Protein 5ZYF (pdb70)

Solvent-accessible surface area: 25946 Å² total; per-residue (Å²): 96,68,39,40,3,1,0,18,3,51,10,45,30,90,60,70,150,17,102,142,29,23,149,154,4,63,160,27,0,78,89,42,40,4,35,16,2,3,82,2,2,1,0,48,68,5,133,61,88,108,33,10,86,51,4,34,41,79,0,147,136,74,19,14,90,92,0,30,0,4,5,3,41,4,60,84,136,18,34,32,84,12,19,11,7,44,2,153,123,62,53,4,0,0,8,7,13,9,42,36,59,68,88,140,46,76,145,32,9,117,161,4,54,160,26,1,91,92,29,42,2,106,72,83,56,111,24,0,0,10,34,112,76,57,103,110,86,35,18,22,27,0,8,40,92,0,120,135,83,10,20,77,111,0,5,0,2,3,2,33,0,48,82,145,38,22,85,145,43,53,65,14,104,12,191,117,71,26,6,0,0,2,3,36,19,58,65,106,68,69,143,14,101,135,29,52,121,146,3,74,127,27,0,91,89,31,39,3,82,19,1,2,83,15,4,1,1,53,108,25,229,123,73,128,73,22,15,27,126,0,125,132,74,6,14,85,107,1,45,1,9,4,2,45,0,46,80,133,24,9,10,142,5,16,18,8,82,36,124,19,83,55,25,63,5,17,1,0,4,3,38,18,52,71,105,57,65,148,21,103,137,28,42,136,151,2,49,150,18,0,23,60,31,4,0,5,9,26,32,135,16,0,0,0,47,14,73,132,75,20,27,30,101,0,72,147,91,15,19,116,94,0,21,0,4,9,4,51,0,52,42,125,30,11,8,128,13,47,63,3,88,6,174,101,53,11,0,0,2,1,18,22,98,117,65,108,30,145,145,22,15,96,160,6,72,149,36,0,84,86,52,44,7,98,84,52,98,116,5,0,1,1,44,125,111,140,116,72,37,16,25,99,1,134,143,83,11,18,104,117,0,18,0,5,7,3,52,0,60,88,124,22,29,65,150,14,58,82,10,135,40,90,70,9,8,0,0,0,1,18,29,107,119,176,150,39,26,93,141,6,42,114,28,0,4,55,27,2,0,7,17,40,26,123,0,5,0,1,53,21,22,157,171,68,38,113,72,11,20,27,104,0,129,131,84,10,21,109,114,0,49,1,6,4,3,51,0,50,46,125,37,11,34,165,38,53,107,11,111,36

Structure (mmCIF, N/CA/C/O backbone):
data_5ZYF
#
_entry.id   5ZYF
#
_cell.length_a   50.771
_cell.length_b   75.292
_cell.length_c   145.702
_cell.angle_alpha   90.00
_cell.angle_beta   90.00
_cell.angle_gamma   90.00
#
_symmetry.space_group_name_H-M   'P 21 21 21'
#
loop_
_entity.id
_entity.type
_entity.pdbx_description
1 polymer 'CRISPR-associated endoribonuclease Cas2'
2 non-polymer 'SULFATE ION'
3 non-polymer 1,2-ETHANEDIOL
4 water water
#
loop_
_atom_site.group_PDB
_atom_site.id
_atom_site.type_symbol
_atom_site.label_atom_id
_atom_site.label_alt_id
_atom_site.label_comp_id
_atom_site.label_asym_id
_atom_site.label_entity_id
_atom_site.label_seq_id
_atom_site.pdbx_PDB_ins_code
_atom_site.Cartn_x
_atom_site.Cartn_y
_atom_site.Cartn_z
_atom_site.occupancy
_atom_site.B_iso_or_equiv
_atom_site.auth_seq_id
_atom_site.auth_comp_id
_atom_site.auth_asym_id
_atom_site.auth_atom_id
_atom_site.pdbx_PDB_model_num
ATOM 1 N N . GLY A 1 5 ? -5.145 39.692 117.066 1.00 55.09 4 GLY A N 1
ATOM 2 C CA . GLY A 1 5 ? -4.970 39.567 115.631 1.00 50.70 4 GLY A CA 1
ATOM 3 C C . GLY A 1 5 ? -4.269 38.275 115.248 1.00 45.81 4 GLY A C 1
ATOM 4 O O . GLY A 1 5 ? -3.816 37.525 116.111 1.00 50.92 4 GLY A O 1
ATOM 5 N N . SER A 1 6 ? -4.186 38.021 113.945 1.00 65.67 5 SER A N 1
ATOM 6 C CA . SER A 1 6 ? -3.565 36.810 113.421 1.00 49.45 5 SER A CA 1
ATOM 7 C C . SER A 1 6 ? -2.070 36.775 113.710 1.00 42.44 5 SER A C 1
ATOM 8 O O . SER A 1 6 ? -1.438 37.810 113.906 1.00 44.61 5 SER A O 1
ATOM 11 N N . MET A 1 7 ? -1.504 35.574 113.735 1.00 37.77 6 MET A N 1
ATOM 12 C CA . MET A 1 7 ? -0.092 35.392 114.050 1.00 33.01 6 MET A CA 1
ATOM 13 C C . MET A 1 7 ? 0.547 34.351 113.134 1.00 31.09 6 MET A C 1
ATOM 14 O O . MET A 1 7 ? 0.301 33.147 113.273 1.00 30.78 6 MET A O 1
ATOM 19 N N . ARG A 1 8 ? 1.389 34.813 112.219 1.00 28.30 7 ARG A N 1
ATOM 20 C CA . ARG A 1 8 ? 2.090 33.898 111.301 1.00 26.25 7 ARG A CA 1
ATOM 21 C C . ARG A 1 8 ? 3.220 33.152 112.006 1.00 27.47 7 ARG A C 1
ATOM 22 O O . ARG A 1 8 ? 4.218 33.744 112.405 1.00 23.80 7 ARG A O 1
ATOM 30 N N . MET A 1 9 ? 3.059 31.841 112.146 1.00 23.42 8 MET A N 1
ATOM 31 C CA . MET A 1 9 ? 4.050 31.026 112.829 1.00 22.60 8 MET A CA 1
ATOM 32 C C . MET A 1 9 ? 5.015 30.400 111.823 1.00 20.58 8 MET A C 1
ATOM 33 O O . MET A 1 9 ? 4.600 29.654 110.937 1.00 21.66 8 MET A O 1
ATOM 38 N N . ILE A 1 10 ? 6.293 30.724 111.948 1.00 18.55 9 ILE A N 1
ATOM 39 C CA . ILE A 1 10 ? 7.328 29.988 111.211 1.00 17.80 9 ILE A CA 1
ATOM 40 C C . ILE A 1 10 ? 7.762 28.792 112.058 1.00 20.17 9 ILE A C 1
ATOM 41 O O . ILE A 1 10 ? 8.052 28.937 113.235 1.00 18.90 9 ILE A O 1
ATOM 46 N N . LEU A 1 11 ? 7.821 27.618 111.449 1.00 17.98 10 LEU A N 1
ATOM 47 C CA . LEU A 1 11 ? 8.217 26.401 112.163 1.00 15.84 10 LEU A CA 1
ATOM 48 C C . LEU A 1 11 ? 9.346 25.727 111.398 1.00 17.40 10 LEU A C 1
ATOM 49 O O . LEU A 1 11 ? 9.187 25.411 110.217 1.00 18.60 10 LEU A O 1
ATOM 54 N N . MET A 1 12 ? 10.468 25.505 112.074 1.00 16.40 11 MET A N 1
ATOM 55 C CA . MET A 1 12 ? 11.550 24.714 111.499 1.00 16.38 11 MET A CA 1
ATOM 56 C C . MET A 1 12 ? 11.600 23.383 112.222 1.00 18.55 11 MET A C 1
ATOM 57 O O . MET A 1 12 ? 11.412 23.317 113.434 1.00 16.28 11 MET A O 1
ATOM 62 N N . PHE A 1 13 ? 11.823 22.312 111.473 1.00 15.06 12 PHE A N 1
ATOM 63 C CA . PHE A 1 13 ? 11.876 21.005 112.102 1.00 16.37 12 PHE A CA 1
ATOM 64 C C . PHE A 1 13 ? 13.103 20.234 111.634 1.00 19.77 12 PHE A C 1
ATOM 65 O O . PHE A 1 13 ? 13.423 20.230 110.424 1.00 19.62 12 PHE A O 1
ATOM 73 N N . ASP A 1 14 ? 13.771 19.574 112.586 1.00 20.18 13 ASP A N 1
ATOM 74 C CA . ASP A 1 14 ? 14.955 18.759 112.301 1.00 23.81 13 ASP A CA 1
ATOM 75 C C . ASP A 1 14 ? 15.014 17.611 113.308 1.00 20.97 13 ASP A C 1
ATOM 76 O O . ASP A 1 14 ? 14.622 17.774 114.458 1.00 21.52 13 ASP A O 1
ATOM 81 N N . MET A 1 15 ? 15.475 16.452 112.863 1.00 18.68 14 MET A N 1
ATOM 82 C CA . MET A 1 15 ? 15.659 15.318 113.755 1.00 17.93 14 MET A CA 1
ATOM 83 C C . MET A 1 15 ? 16.622 14.346 113.089 1.00 19.91 14 MET A C 1
ATOM 84 O O . MET A 1 15 ? 16.784 14.385 111.874 1.00 20.50 14 MET A O 1
ATOM 89 N N . PRO A 1 16 ? 17.279 13.501 113.885 1.00 19.78 15 PRO A N 1
ATOM 90 C CA . PRO A 1 16 ? 18.085 12.444 113.253 1.00 20.83 15 PRO A CA 1
ATOM 91 C C . PRO A 1 16 ? 17.202 11.527 112.432 1.00 19.15 15 PRO A C 1
ATOM 92 O O . PRO A 1 16 ? 16.049 11.271 112.803 1.00 19.00 15 PRO A O 1
ATOM 96 N N . THR A 1 17 ? 17.734 11.033 111.314 1.00 17.62 16 THR A N 1
ATOM 97 C CA . THR A 1 17 ? 16.952 10.167 110.448 1.00 18.81 16 THR A CA 1
ATOM 98 C C . THR A 1 17 ? 17.745 8.953 109.969 1.00 23.99 16 THR A C 1
ATOM 99 O O . THR A 1 17 ? 17.451 8.387 108.910 1.00 25.00 16 THR A O 1
ATOM 103 N N . ASP A 1 18 ? 18.755 8.550 110.726 1.00 18.35 17 ASP A N 1
ATOM 104 C CA . ASP A 1 18 ? 19.545 7.399 110.272 1.00 23.82 17 ASP A CA 1
ATOM 105 C C . ASP A 1 18 ? 18.865 6.047 110.543 1.00 23.79 17 ASP A C 1
ATOM 106 O O . ASP A 1 18 ? 19.213 5.046 109.896 1.00 28.61 17 ASP A O 1
ATOM 111 N N . THR A 1 19 ? 17.910 5.997 111.473 1.00 23.37 18 THR A N 1
ATOM 112 C CA . THR A 1 19 ? 17.183 4.740 111.717 1.00 25.69 18 THR A CA 1
ATOM 113 C C . THR A 1 19 ? 15.818 4.710 111.035 1.00 33.95 18 THR A C 1
ATOM 114 O O . THR A 1 19 ? 15.214 5.743 110.762 1.00 23.19 18 THR A O 1
ATOM 118 N N . ALA A 1 20 ? 15.327 3.504 110.771 1.00 29.49 19 ALA A N 1
ATOM 119 C CA . ALA A 1 20 ? 14.012 3.347 110.177 1.00 28.08 19 ALA A CA 1
ATOM 120 C C . ALA A 1 20 ? 12.938 3.930 111.073 1.00 24.41 19 ALA A C 1
ATOM 121 O O . ALA A 1 20 ? 11.989 4.539 110.572 1.00 26.37 19 ALA A O 1
ATOM 123 N N . GLU A 1 21 ? 13.069 3.702 112.384 1.00 24.65 20 GLU A N 1
ATOM 124 C CA . GLU A 1 21 ? 12.106 4.213 113.359 1.00 23.52 20 GLU A CA 1
ATOM 125 C C . GLU A 1 21 ? 12.042 5.738 113.257 1.00 25.23 20 GLU A C 1
ATOM 126 O O . GLU A 1 21 ? 10.973 6.339 113.283 1.00 23.02 20 GLU A O 1
ATOM 132 N N . GLU A 1 22 ? 13.202 6.360 113.137 1.00 22.97 21 GLU A N 1
ATOM 133 C CA . GLU A 1 22 ? 13.242 7.829 113.060 1.00 18.76 21 GLU A CA 1
ATOM 134 C C . GLU A 1 22 ? 12.556 8.336 111.802 1.00 18.21 21 GLU A C 1
ATOM 135 O O . GLU A 1 22 ? 11.833 9.343 111.831 1.00 19.04 21 GLU A O 1
ATOM 141 N N . ARG A 1 23 ? 12.823 7.682 110.680 1.00 19.01 22 ARG A N 1
ATOM 142 C CA . ARG A 1 23 ? 12.227 8.147 109.430 1.00 17.75 22 ARG A CA 1
ATOM 143 C C . ARG A 1 23 ? 10.707 7.988 109.467 1.00 19.56 22 ARG A C 1
ATOM 144 O O . ARG A 1 23 ? 9.982 8.837 108.966 1.00 22.38 22 ARG A O 1
ATOM 152 N N . LYS A 1 24 ? 10.228 6.901 110.069 1.00 19.40 23 LYS A N 1
ATOM 153 C CA . LYS A 1 24 ? 8.794 6.723 110.242 1.00 21.32 23 LYS A CA 1
ATOM 154 C C . LYS A 1 24 ? 8.213 7.830 111.129 1.00 22.62 23 LYS A C 1
ATOM 155 O O . LYS A 1 24 ? 7.132 8.363 110.850 1.00 23.60 23 LYS A O 1
ATOM 161 N N . ALA A 1 25 ? 8.943 8.190 112.182 1.00 18.33 24 ALA A N 1
ATOM 162 C CA . ALA A 1 25 ? 8.511 9.262 113.078 1.00 20.04 24 ALA A CA 1
ATOM 163 C C . ALA A 1 25 ? 8.490 10.597 112.350 1.00 21.36 24 ALA A C 1
ATOM 164 O O . ALA A 1 25 ? 7.608 11.418 112.577 1.00 19.29 24 ALA A O 1
ATOM 166 N N . TYR A 1 26 ? 9.470 10.798 111.475 1.00 18.84 25 TYR A N 1
ATOM 167 C CA . TYR A 1 26 ? 9.545 12.039 110.705 1.00 18.46 25 TYR A CA 1
ATOM 168 C C . TYR A 1 26 ? 8.311 12.123 109.798 1.00 24.24 25 TYR A C 1
ATOM 169 O O . TYR A 1 26 ? 7.643 13.168 109.745 1.00 21.01 25 TYR A O 1
ATOM 178 N N . ARG A 1 27 ? 7.992 11.026 109.104 1.00 18.96 26 ARG A N 1
ATOM 179 C CA . ARG A 1 27 ? 6.852 11.032 108.183 1.00 21.47 26 ARG A CA 1
ATOM 180 C C . ARG A 1 27 ? 5.559 11.278 108.946 1.00 24.43 26 ARG A C 1
ATOM 181 O O . ARG A 1 27 ? 4.647 11.959 108.453 1.00 24.94 26 ARG A O 1
ATOM 189 N N . LYS A 1 28 ? 5.495 10.738 110.159 1.00 21.49 27 LYS A N 1
ATOM 190 C CA . LYS A 1 28 ? 4.302 10.856 110.996 1.00 27.15 27 LYS A CA 1
ATOM 191 C C . LYS A 1 28 ? 4.096 12.306 111.438 1.00 21.28 27 LYS A C 1
ATOM 192 O O . LYS A 1 28 ? 2.983 12.840 111.393 1.00 22.16 27 LYS A O 1
ATOM 198 N N . PHE A 1 29 ? 5.176 12.933 111.877 1.00 20.93 28 PHE A N 1
ATOM 199 C CA . PHE A 1 29 ? 5.098 14.329 112.325 1.00 21.29 28 PHE A CA 1
ATOM 200 C C . PHE A 1 29 ? 4.797 15.263 111.151 1.00 20.44 28 PHE A C 1
ATOM 201 O O . PHE A 1 29 ? 3.959 16.153 111.281 1.00 18.61 28 PHE A O 1
ATOM 209 N N . ARG A 1 30 ? 5.442 15.046 110.001 1.00 19.38 29 ARG A N 1
ATOM 210 C CA . ARG A 1 30 ? 5.159 15.876 108.829 1.00 22.04 29 ARG A CA 1
ATOM 211 C C . ARG A 1 30 ? 3.687 15.773 108.421 1.00 23.44 29 ARG A C 1
ATOM 212 O O . ARG A 1 30 ? 3.039 16.780 108.119 1.00 22.32 29 ARG A O 1
ATOM 220 N N . LYS A 1 31 ? 3.149 14.553 108.435 1.00 23.16 30 LYS A N 1
ATOM 221 C CA . LYS A 1 31 ? 1.747 14.365 108.103 1.00 27.36 30 LYS A CA 1
ATOM 222 C C . LYS A 1 31 ? 0.868 15.092 109.116 1.00 24.06 30 LYS A C 1
ATOM 223 O O . LYS A 1 31 ? -0.162 15.638 108.754 1.00 26.12 30 LYS A O 1
ATOM 229 N N . PHE A 1 32 ? 1.283 15.095 110.382 1.00 25.58 31 PHE A N 1
ATOM 230 C CA . PHE A 1 32 ? 0.562 15.823 111.419 1.00 27.04 31 PHE A CA 1
ATOM 231 C C . PHE A 1 32 ? 0.557 17.321 111.135 1.00 24.06 31 PHE A C 1
ATOM 232 O O . PHE A 1 32 ? -0.492 17.960 111.196 1.00 29.34 31 PHE A O 1
ATOM 240 N N . LEU A 1 33 ? 1.726 17.867 110.810 1.00 21.90 32 LEU A N 1
ATOM 241 C CA . LEU A 1 33 ? 1.838 19.294 110.501 1.00 21.99 32 LEU A CA 1
ATOM 242 C C . LEU A 1 33 ? 0.867 19.668 109.395 1.00 24.53 32 LEU A C 1
ATOM 243 O O . LEU A 1 33 ? 0.129 20.644 109.518 1.00 24.87 32 LEU A O 1
ATOM 248 N N . LEU A 1 34 ? 0.846 18.877 108.326 1.00 23.89 33 LEU A N 1
ATOM 249 C CA . LEU A 1 34 ? -0.027 19.181 107.195 1.00 26.33 33 LEU A CA 1
ATOM 250 C C . LEU A 1 34 ? -1.511 19.117 107.568 1.00 28.93 33 LEU A C 1
ATOM 251 O O . LEU A 1 34 ? -2.312 19.949 107.127 1.00 31.06 33 LEU A O 1
ATOM 256 N N . SER A 1 35 ? -1.875 18.126 108.381 1.00 29.60 34 SER A N 1
ATOM 257 C CA . SER A 1 35 ? -3.259 17.970 108.812 1.00 34.25 34 SER A CA 1
ATOM 258 C C . SER A 1 35 ? -3.649 19.120 109.727 1.00 37.50 34 SER A C 1
ATOM 259 O O . SER A 1 35 ? -4.822 19.444 109.856 1.00 38.93 34 SER A O 1
ATOM 262 N N . GLU A 1 36 ? -2.658 19.745 110.354 1.00 32.59 35 GLU A N 1
ATOM 263 C CA . GLU A 1 36 ? -2.919 20.916 111.189 1.00 30.68 35 GLU A CA 1
ATOM 264 C C . GLU A 1 36 ? -2.899 22.220 110.376 1.00 32.24 35 GLU A C 1
ATOM 265 O O . GLU A 1 36 ? -3.120 23.300 110.919 1.00 31.69 35 GLU A O 1
ATOM 271 N N . GLY A 1 37 ? -2.638 22.115 109.076 1.00 29.72 36 GLY A N 1
ATOM 272 C CA . GLY A 1 37 ? -2.741 23.270 108.202 1.00 32.05 36 GLY A CA 1
ATOM 273 C C . GLY A 1 37 ? -1.439 24.002 107.921 1.00 28.69 36 GLY A C 1
ATOM 274 O O . GLY A 1 37 ? -1.448 25.053 107.274 1.00 29.35 36 GLY A O 1
ATOM 275 N N . PHE A 1 38 ? -0.323 23.457 108.393 1.00 27.28 37 PHE A N 1
ATOM 276 C CA . PHE A 1 38 ? 0.981 23.991 108.005 1.00 24.75 37 PHE A CA 1
ATOM 277 C C . PHE A 1 38 ? 1.242 23.685 106.538 1.00 29.32 37 PHE A C 1
ATOM 278 O O . PHE A 1 38 ? 0.785 22.665 106.022 1.00 29.30 37 PHE A O 1
ATOM 286 N N . ILE A 1 39 ? 1.955 24.570 105.859 1.00 27.64 38 ILE A N 1
ATOM 287 C CA . ILE A 1 39 ? 2.383 24.283 104.487 1.00 24.34 38 ILE A CA 1
ATOM 288 C C . ILE A 1 39 ? 3.890 24.177 104.504 1.00 29.23 38 ILE A C 1
ATOM 289 O O . ILE A 1 39 ? 4.558 24.885 105.268 1.00 24.84 38 ILE A O 1
ATOM 294 N N . MET A 1 40 ? 4.433 23.257 103.714 1.00 25.78 39 MET A N 1
ATOM 295 C CA . MET A 1 40 ? 5.881 23.108 103.679 1.00 27.78 39 MET A CA 1
ATOM 296 C C . MET A 1 40 ? 6.418 23.939 102.546 1.00 28.80 39 MET A C 1
ATOM 297 O O . MET A 1 40 ? 6.048 23.737 101.378 1.00 28.81 39 MET A O 1
ATOM 302 N N . HIS A 1 41 ? 7.285 24.883 102.881 1.00 23.64 40 HIS A N 1
ATOM 303 C CA . HIS A 1 41 ? 7.859 25.757 101.876 1.00 24.43 40 HIS A CA 1
ATOM 304 C C . HIS A 1 41 ? 9.106 25.149 101.246 1.00 25.55 40 HIS A C 1
ATOM 305 O O . HIS A 1 41 ? 9.372 25.324 100.055 1.00 26.59 40 HIS A O 1
ATOM 312 N N . GLN A 1 42 ? 9.869 24.442 102.068 1.00 24.21 41 GLN A N 1
ATOM 313 C CA . GLN A 1 42 ? 11.032 23.686 101.606 1.00 25.17 41 GLN A CA 1
ATOM 314 C C . GLN A 1 42 ? 11.348 22.681 102.688 1.00 23.19 41 GLN A C 1
ATOM 315 O O . GLN A 1 42 ? 10.710 22.690 103.751 1.00 25.61 41 GLN A O 1
ATOM 321 N N . PHE A 1 43 ? 12.304 21.795 102.420 1.00 20.72 42 PHE A N 1
ATOM 322 C CA . PHE A 1 43 ? 12.696 20.827 103.436 1.00 20.45 42 PHE A CA 1
ATOM 323 C C . PHE A 1 43 ? 13.013 21.517 104.763 1.00 20.70 42 PHE A C 1
ATOM 324 O O . PHE A 1 43 ? 13.864 22.397 104.819 1.00 20.79 42 PHE A O 1
ATOM 332 N N . SER A 1 44 ? 12.296 21.092 105.806 1.00 19.29 43 SER A N 1
ATOM 333 C CA . SER A 1 44 ? 12.460 21.533 107.203 1.00 19.27 43 SER A CA 1
ATOM 334 C C . SER A 1 44 ? 11.755 22.869 107.524 1.00 18.64 43 SER A C 1
ATOM 335 O O . SER A 1 44 ? 11.689 23.250 108.695 1.00 18.95 43 SER A O 1
ATOM 338 N N . ILE A 1 45 ? 11.198 23.532 106.511 1.00 18.14 44 ILE A N 1
ATOM 339 C CA . ILE A 1 45 ? 10.580 24.864 106.674 1.00 17.97 44 ILE A CA 1
ATOM 340 C C . ILE A 1 45 ? 9.075 24.877 106.452 1.00 24.09 44 ILE A C 1
ATOM 341 O O . ILE A 1 45 ? 8.600 24.615 105.332 1.00 20.53 44 ILE A O 1
ATOM 346 N N . TYR A 1 46 ? 8.329 25.253 107.494 1.00 18.96 45 TYR A N 1
ATOM 347 C CA . TYR A 1 46 ? 6.863 25.282 107.447 1.00 15.84 45 TYR A CA 1
ATOM 348 C C . TYR A 1 46 ? 6.294 26.591 107.972 1.00 21.89 45 TYR A C 1
ATOM 349 O O . TYR A 1 46 ? 6.977 27.329 108.683 1.00 21.98 45 TYR A O 1
ATOM 358 N N . SER A 1 47 ? 5.035 26.875 107.648 1.00 19.76 46 SER A N 1
ATOM 359 C CA . SER A 1 47 ? 4.351 27.965 108.336 1.00 22.85 46 SER A CA 1
ATOM 360 C C . SER A 1 47 ? 2.849 27.737 108.406 1.00 26.85 46 SER A C 1
ATOM 361 O O . SER A 1 47 ? 2.290 26.926 107.668 1.00 25.45 46 SER A O 1
ATOM 364 N N . LYS A 1 48 ? 2.209 28.452 109.322 1.00 25.07 47 LYS A N 1
ATOM 365 C CA . LYS A 1 48 ? 0.765 28.459 109.426 1.00 27.87 47 LYS A CA 1
ATOM 366 C C . LYS A 1 48 ? 0.330 29.833 109.919 1.00 34.43 47 LYS A C 1
ATOM 367 O O . LYS A 1 48 ? 1.017 30.452 110.732 1.00 29.85 47 LYS A O 1
ATOM 373 N N . LEU A 1 49 ? -0.790 30.319 109.399 1.00 31.90 48 LEU A N 1
ATOM 374 C CA . LEU A 1 49 ? -1.414 31.507 109.955 1.00 33.99 48 LEU A CA 1
ATOM 375 C C . LEU A 1 49 ? -2.322 31.117 111.108 1.00 40.28 48 LEU A C 1
ATOM 376 O O . LEU A 1 49 ? -3.338 30.454 110.904 1.00 42.92 48 LEU A O 1
ATOM 381 N N . LEU A 1 50 ? -1.955 31.513 112.320 1.00 36.77 49 LEU A N 1
ATOM 382 C CA . LEU A 1 50 ? -2.815 31.276 113.469 1.00 38.06 49 LEU A CA 1
ATOM 383 C C . LEU A 1 50 ? -3.726 32.483 113.675 1.00 43.86 49 LEU A C 1
ATOM 384 O O . LEU A 1 50 ? -3.309 33.623 113.502 1.00 41.66 49 LEU A O 1
ATOM 389 N N . LEU A 1 51 ? -4.980 32.230 114.027 1.00 46.97 50 LEU A N 1
ATOM 390 C CA . LEU A 1 51 ? -5.986 33.291 114.021 1.00 54.63 50 LEU A CA 1
ATOM 391 C C . LEU A 1 51 ? -5.789 34.312 115.136 1.00 50.22 50 LEU A C 1
ATOM 392 O O . LEU A 1 51 ? -6.150 35.479 114.985 1.00 52.16 50 LEU A O 1
ATOM 397 N N . ASN A 1 52 ? -5.208 33.868 116.245 1.00 47.75 51 ASN A N 1
ATOM 398 C CA . ASN A 1 52 ? -4.986 34.719 117.406 1.00 46.48 51 ASN A CA 1
ATOM 399 C C . ASN A 1 52 ? -4.080 34.046 118.414 1.00 53.28 51 ASN A C 1
ATOM 400 O O . ASN A 1 52 ? -3.684 32.891 118.232 1.00 43.36 51 ASN A O 1
ATOM 405 N N . ASN A 1 53 ? -3.793 34.755 119.500 1.00 45.37 52 ASN A N 1
ATOM 406 C CA . ASN A 1 53 ? -2.876 34.265 120.524 1.00 46.27 52 ASN A CA 1
ATOM 407 C C . ASN A 1 53 ? -3.372 32.998 121.229 1.00 45.31 52 ASN A C 1
ATOM 408 O O . ASN A 1 53 ? -2.577 32.132 121.590 1.00 43.90 52 ASN A O 1
ATOM 413 N N . THR A 1 54 ? -4.682 32.888 121.422 1.00 45.90 53 THR A N 1
ATOM 414 C CA . THR A 1 54 ? -5.251 31.696 122.044 1.00 45.36 53 THR A CA 1
ATOM 415 C C . THR A 1 54 ? -4.976 30.470 121.177 1.00 43.31 53 THR A C 1
ATOM 416 O O . THR A 1 54 ? -4.522 29.435 121.672 1.00 43.93 53 THR A O 1
ATOM 420 N N . ALA A 1 55 ? -5.244 30.603 119.880 1.00 40.20 54 ALA A N 1
ATOM 421 C CA . ALA A 1 55 ? -4.999 29.530 118.928 1.00 37.49 54 ALA A CA 1
ATOM 422 C C . ALA A 1 55 ? -3.517 29.210 118.892 1.00 35.57 54 ALA A C 1
ATOM 423 O O . ALA A 1 55 ? -3.124 28.047 118.796 1.00 35.14 54 ALA A O 1
ATOM 425 N N . ASN A 1 56 ? -2.702 30.257 118.977 1.00 35.51 55 ASN A N 1
ATOM 426 C CA . ASN A 1 56 ? -1.255 30.106 118.920 1.00 35.25 55 ASN A CA 1
ATOM 427 C C . ASN A 1 56 ? -0.745 29.308 120.113 1.00 34.89 55 ASN A C 1
ATOM 428 O O . ASN A 1 56 ? 0.105 28.425 119.978 1.00 32.62 55 ASN A O 1
ATOM 433 N N . ASN A 1 57 ? -1.284 29.612 121.290 1.00 33.47 56 ASN A N 1
ATOM 434 C CA . ASN A 1 57 ? -0.883 28.904 122.493 1.00 38.98 56 ASN A CA 1
ATOM 435 C C . ASN A 1 57 ? -1.280 27.437 122.464 1.00 39.30 56 ASN A C 1
ATOM 436 O O . ASN A 1 57 ? -0.501 26.574 122.866 1.00 37.65 56 ASN A O 1
ATOM 441 N N . ALA A 1 58 ? -2.492 27.158 121.993 1.00 39.11 57 ALA A N 1
ATOM 442 C CA . ALA A 1 58 ? -2.960 25.785 121.890 1.00 40.59 57 ALA A CA 1
ATOM 443 C C . ALA A 1 58 ? -2.067 25.005 120.931 1.00 38.01 57 ALA A C 1
ATOM 444 O O . ALA A 1 58 ? -1.733 23.853 121.196 1.00 32.96 57 ALA A O 1
ATOM 446 N N . MET A 1 59 ? -1.667 25.649 119.834 1.00 30.84 58 MET A N 1
ATOM 447 C CA . MET A 1 59 ? -0.829 24.995 118.828 1.00 25.89 58 MET A CA 1
ATOM 448 C C . MET A 1 59 ? 0.542 24.644 119.387 1.00 33.13 58 MET A C 1
ATOM 449 O O . MET A 1 59 ? 1.051 23.561 119.128 1.00 28.64 58 MET A O 1
ATOM 454 N N . ILE A 1 60 ? 1.134 25.551 120.164 1.00 32.36 59 ILE A N 1
ATOM 455 C CA . ILE A 1 60 ? 2.446 25.291 120.753 1.00 27.03 59 ILE A CA 1
ATOM 456 C C . ILE A 1 60 ? 2.383 24.036 121.637 1.00 29.49 59 ILE A C 1
ATOM 457 O O . ILE A 1 60 ? 3.268 23.170 121.575 1.00 28.15 59 ILE A O 1
ATOM 462 N N . GLY A 1 61 ? 1.321 23.924 122.427 1.00 30.07 60 GLY A N 1
ATOM 463 C CA . GLY A 1 61 ? 1.125 22.745 123.269 1.00 31.13 60 GLY A CA 1
ATOM 464 C C . GLY A 1 61 ? 0.976 21.456 122.469 1.00 30.65 60 GLY A C 1
ATOM 465 O O . GLY A 1 61 ? 1.555 20.408 122.816 1.00 29.76 60 GLY A O 1
ATOM 466 N N . ARG A 1 62 ? 0.182 21.526 121.406 1.00 28.20 61 ARG A N 1
ATOM 467 C CA . ARG A 1 62 ? -0.007 20.405 120.489 1.00 28.93 61 ARG A CA 1
ATOM 468 C C . ARG A 1 62 ? 1.314 19.967 119.862 1.00 26.69 61 ARG A C 1
ATOM 469 O O . ARG A 1 62 ? 1.614 18.780 119.773 1.00 25.92 61 ARG A O 1
ATOM 477 N N . LEU A 1 63 ? 2.091 20.944 119.406 1.00 26.09 62 LEU A N 1
ATOM 478 C CA . LEU A 1 63 ? 3.384 20.671 118.793 1.00 20.64 62 LEU A CA 1
ATOM 479 C C . LEU A 1 63 ? 4.346 19.979 119.759 1.00 24.90 62 LEU A C 1
ATOM 480 O O . LEU A 1 63 ? 5.045 19.023 119.393 1.00 21.87 62 LEU A O 1
ATOM 485 N N . ARG A 1 64 ? 4.374 20.451 121.000 1.00 23.97 63 ARG A N 1
ATOM 486 C CA . ARG A 1 64 ? 5.232 19.835 121.996 1.00 22.06 63 ARG A CA 1
ATOM 487 C C . ARG A 1 64 ? 4.805 18.379 122.215 1.00 23.66 63 ARG A C 1
ATOM 488 O O . ARG A 1 64 ? 5.650 17.494 122.293 1.00 26.65 63 ARG A O 1
ATOM 496 N N . GLU A 1 65 ? 3.494 18.151 122.280 1.00 24.44 64 GLU A N 1
ATOM 497 C CA . GLU A 1 65 ? 2.924 16.825 122.501 1.00 28.69 64 GLU A CA 1
ATOM 498 C C . GLU A 1 65 ? 3.232 15.860 121.350 1.00 24.92 64 GLU A C 1
ATOM 499 O O . GLU A 1 65 ? 3.410 14.661 121.569 1.00 29.27 64 GLU A O 1
ATOM 505 N N . HIS A 1 66 ? 3.278 16.379 120.134 1.00 22.81 65 HIS A N 1
ATOM 506 C CA . HIS A 1 66 ? 3.473 15.534 118.949 1.00 23.56 65 HIS A CA 1
ATOM 507 C C . HIS A 1 66 ? 4.933 15.437 118.479 1.00 20.39 65 HIS A C 1
ATOM 508 O O . HIS A 1 66 ? 5.245 14.615 117.614 1.00 22.26 65 HIS A O 1
ATOM 515 N N . ASN A 1 67 ? 5.823 16.226 119.078 1.00 17.94 66 ASN A N 1
ATOM 516 C CA . ASN A 1 67 ? 7.252 16.256 118.701 1.00 18.52 66 ASN A CA 1
ATOM 517 C C . ASN A 1 67 ? 7.867 14.848 118.846 1.00 18.97 66 ASN A C 1
ATOM 518 O O . ASN A 1 67 ? 7.737 14.254 119.897 1.00 18.87 66 ASN A O 1
ATOM 523 N N . PRO A 1 68 ? 8.521 14.311 117.799 1.00 15.76 67 PRO A N 1
ATOM 524 C CA . PRO A 1 68 ? 9.132 12.979 118.005 1.00 16.70 67 PRO A CA 1
ATOM 525 C C . PRO A 1 68 ? 10.285 12.959 119.002 1.00 16.22 67 PRO A C 1
ATOM 526 O O . PRO A 1 68 ? 10.867 13.983 119.383 1.00 17.71 67 PRO A O 1
ATOM 530 N N . ASN A 1 69 ? 10.605 11.742 119.440 1.00 18.88 68 ASN A N 1
ATOM 531 C CA . ASN A 1 69 ? 11.850 11.464 120.131 1.00 18.25 68 ASN A CA 1
ATOM 532 C C . ASN A 1 69 ? 13.014 12.051 119.328 1.00 18.31 68 ASN A C 1
ATOM 533 O O . ASN A 1 69 ? 13.156 11.725 118.169 1.00 20.38 68 ASN A O 1
ATOM 538 N N . LYS A 1 70 ? 13.801 12.946 119.943 1.00 16.71 69 LYS A N 1
ATOM 539 C CA . LYS A 1 70 ? 14.965 13.615 119.334 1.00 17.38 69 LYS A CA 1
ATOM 540 C C . LYS A 1 70 ? 14.572 14.705 118.324 1.00 18.19 69 LYS A C 1
ATOM 541 O O . LYS A 1 70 ? 15.438 15.256 117.643 1.00 19.23 69 LYS A O 1
ATOM 547 N N . GLY A 1 71 ? 13.282 15.038 118.247 1.00 14.88 70 GLY A N 1
ATOM 548 C CA . GLY A 1 71 ? 12.815 16.063 117.316 1.00 13.99 70 GLY A CA 1
ATOM 549 C C . GLY A 1 71 ? 13.165 17.442 117.853 1.00 19.50 70 GLY A C 1
ATOM 550 O O . GLY A 1 71 ? 13.115 17.671 119.060 1.00 19.01 70 GLY A O 1
ATOM 551 N N . ASN A 1 72 ? 13.533 18.345 116.949 1.00 14.41 71 ASN A N 1
ATOM 552 C CA . ASN A 1 72 ? 13.819 19.738 117.317 1.00 16.21 71 ASN A CA 1
ATOM 553 C C . ASN A 1 72 ? 12.916 20.676 116.529 1.00 18.19 71 ASN A C 1
ATOM 554 O O . ASN A 1 72 ? 12.962 20.700 115.307 1.00 18.04 71 ASN A O 1
ATOM 559 N N . ILE A 1 73 ? 12.089 21.434 117.241 1.00 16.41 72 ILE A N 1
ATOM 560 C CA . ILE A 1 73 ? 11.135 22.348 116.618 1.00 16.45 72 ILE A CA 1
ATOM 561 C C . ILE A 1 73 ? 11.512 23.773 116.971 1.00 16.76 72 ILE A C 1
ATOM 562 O O . ILE A 1 73 ? 11.643 24.104 118.155 1.00 19.42 72 ILE A O 1
ATOM 567 N N . THR A 1 74 ? 11.721 24.612 115.957 1.00 13.12 73 THR A N 1
ATOM 568 C CA . THR A 1 74 ? 11.971 26.033 116.190 1.00 17.87 73 THR A CA 1
ATOM 569 C C . THR A 1 74 ? 10.712 26.783 115.821 1.00 19.52 73 THR A C 1
ATOM 570 O O . THR A 1 74 ? 10.198 26.590 114.721 1.00 17.47 73 THR A O 1
ATOM 574 N N . LEU A 1 75 ? 10.224 27.652 116.710 1.00 15.55 74 LEU A N 1
ATOM 575 C CA . LEU A 1 75 ? 8.998 28.413 116.440 1.00 15.62 74 LEU A CA 1
ATOM 576 C C . LEU A 1 75 ? 9.256 29.906 116.559 1.00 18.82 74 LEU A C 1
ATOM 577 O O . LEU A 1 75 ? 9.810 30.376 117.556 1.00 20.18 74 LEU A O 1
ATOM 582 N N . LEU A 1 76 ? 8.828 30.657 115.547 1.00 17.45 75 LEU A N 1
ATOM 583 C CA . LEU A 1 76 ? 8.988 32.101 115.594 1.00 18.19 75 LEU A CA 1
ATOM 584 C C . LEU A 1 76 ? 7.798 32.777 114.930 1.00 20.63 75 LEU A C 1
ATOM 585 O O . LEU A 1 76 ? 7.469 32.474 113.780 1.00 23.99 75 LEU A O 1
ATOM 590 N N . THR A 1 77 ? 7.151 33.705 115.642 1.00 22.14 76 THR A N 1
ATOM 591 C CA . THR A 1 77 ? 6.088 34.489 115.014 1.00 19.58 76 THR A CA 1
ATOM 592 C C . THR A 1 77 ? 6.701 35.642 114.232 1.00 21.16 76 THR A C 1
ATOM 593 O O . THR A 1 77 ? 7.596 36.326 114.722 1.00 27.09 76 THR A O 1
ATOM 597 N N . VAL A 1 78 ? 6.224 35.829 113.007 1.00 21.04 77 VAL A N 1
ATOM 598 C CA . VAL A 1 78 ? 6.693 36.930 112.179 1.00 19.68 77 VAL A CA 1
ATOM 599 C C . VAL A 1 78 ? 5.491 37.707 111.702 1.00 22.74 77 VAL A C 1
ATOM 600 O O . VAL A 1 78 ? 4.387 37.166 111.555 1.00 22.57 77 VAL A O 1
ATOM 604 N N . THR A 1 79 ? 5.702 38.990 111.448 1.00 21.44 78 THR A N 1
ATOM 605 C CA . THR A 1 79 ? 4.670 39.778 110.809 1.00 23.21 78 THR A CA 1
ATOM 606 C C . THR A 1 79 ? 4.539 39.383 109.343 1.00 21.84 78 THR A C 1
ATOM 607 O O . THR A 1 79 ? 5.423 38.757 108.768 1.00 24.63 78 THR A O 1
ATOM 611 N N . GLU A 1 80 ? 3.443 39.804 108.726 1.00 24.79 79 GLU A N 1
ATOM 612 C CA . GLU A 1 80 ? 3.238 39.478 107.324 1.00 25.44 79 GLU A CA 1
ATOM 613 C C . GLU A 1 80 ? 4.333 40.114 106.457 1.00 26.98 79 GLU A C 1
ATOM 614 O O . GLU A 1 80 ? 4.799 39.495 105.504 1.00 25.37 79 GLU A O 1
ATOM 620 N N . LYS A 1 81 ? 4.743 41.331 106.796 1.00 26.38 80 LYS A N 1
ATOM 621 C CA . LYS A 1 81 ? 5.810 42.003 106.047 1.00 27.81 80 LYS A CA 1
ATOM 622 C C . LYS A 1 81 ? 7.132 41.228 106.164 1.00 26.19 80 LYS A C 1
ATOM 623 O O . LYS A 1 81 ? 7.878 41.080 105.185 1.00 24.65 80 LYS A O 1
ATOM 629 N N . GLN A 1 82 ? 7.412 40.714 107.365 1.00 22.31 81 GLN A N 1
ATOM 630 C CA . GLN A 1 82 ? 8.629 39.943 107.578 1.00 22.23 81 GLN A CA 1
ATOM 631 C C . GLN A 1 82 ? 8.561 38.636 106.811 1.00 22.82 81 GLN A C 1
ATOM 632 O O . GLN A 1 82 ? 9.559 38.192 106.245 1.00 21.17 81 GLN A O 1
ATOM 638 N N . PHE A 1 83 ? 7.376 38.038 106.790 1.00 23.91 82 PHE A N 1
ATOM 639 C CA . PHE A 1 83 ? 7.153 36.774 106.080 1.00 26.03 82 PHE A CA 1
ATOM 640 C C . PHE A 1 83 ? 7.372 36.985 104.571 1.00 24.44 82 PHE A C 1
ATOM 641 O O . PHE A 1 83 ? 8.058 36.201 103.916 1.00 27.38 82 PHE A O 1
ATOM 649 N N . ALA A 1 84 ? 6.822 38.071 104.031 1.00 27.42 83 ALA A N 1
ATOM 650 C CA . ALA A 1 84 ? 7.002 38.379 102.611 1.00 26.47 83 ALA A CA 1
ATOM 651 C C . ALA A 1 84 ? 8.469 38.582 102.246 1.00 28.87 83 ALA A C 1
ATOM 652 O O . ALA A 1 84 ? 8.869 38.331 101.112 1.00 29.91 83 ALA A O 1
ATOM 654 N N . ARG A 1 85 ? 9.265 39.050 103.204 1.00 23.91 84 ARG A N 1
ATOM 655 C CA . ARG A 1 85 ? 10.662 39.387 102.936 1.00 25.81 84 ARG A CA 1
ATOM 656 C C . ARG A 1 85 ? 11.635 38.254 103.270 1.00 28.59 84 ARG A C 1
ATOM 657 O O . ARG A 1 85 ? 12.853 38.422 103.131 1.00 24.47 84 ARG A O 1
ATOM 665 N N . MET A 1 86 ? 11.100 37.110 103.706 1.00 24.39 85 MET A N 1
ATOM 666 C CA . MET A 1 86 ? 11.917 35.934 104.029 1.00 21.09 85 MET A CA 1
ATOM 667 C C . MET A 1 86 ? 12.809 35.559 102.858 1.00 24.53 85 MET A C 1
ATOM 668 O O . MET A 1 86 ? 12.388 35.621 101.704 1.00 27.25 85 MET A O 1
ATOM 673 N N . ILE A 1 87 ? 14.056 35.242 103.164 1.00 18.39 86 ILE A N 1
ATOM 674 C CA . ILE A 1 87 ? 15.011 34.787 102.164 1.00 21.38 86 ILE A CA 1
ATOM 675 C C . ILE A 1 87 ? 15.388 33.328 102.384 1.00 24.91 86 ILE A C 1
ATOM 676 O O . ILE A 1 87 ? 15.686 32.917 103.512 1.00 18.19 86 ILE A O 1
ATOM 681 N N . TYR A 1 88 ? 15.378 32.544 101.304 1.00 19.65 87 TYR A N 1
ATOM 682 C CA . TYR A 1 88 ? 15.750 31.136 101.380 1.00 20.56 87 TYR A CA 1
ATOM 683 C C . TYR A 1 88 ? 16.853 30.830 100.378 1.00 21.66 87 TYR A C 1
ATOM 684 O O . TYR A 1 88 ? 16.795 31.285 99.235 1.00 21.05 87 TYR A O 1
ATOM 693 N N . LEU A 1 89 ? 17.859 30.084 100.818 1.00 20.10 88 LEU A N 1
ATOM 694 C CA . LEU A 1 89 ? 18.953 29.626 99.959 1.00 22.17 88 LEU A CA 1
ATOM 695 C C . LEU A 1 89 ? 19.100 28.118 100.083 1.00 24.47 88 LEU A C 1
ATOM 696 O O . LEU A 1 89 ? 19.157 27.590 101.192 1.00 21.68 88 LEU A O 1
ATOM 701 N N . HIS A 1 90 ? 19.174 27.438 98.941 1.00 24.02 89 HIS A N 1
ATOM 702 C CA . HIS A 1 90 ? 19.393 25.991 98.929 1.00 25.85 89 HIS A CA 1
ATOM 703 C C . HIS A 1 90 ? 20.799 25.658 98.446 1.00 35.30 89 HIS A C 1
ATOM 704 O O . HIS A 1 90 ? 21.271 26.205 97.451 1.00 36.09 89 HIS A O 1
ATOM 711 N N . GLY A 1 91 ? 21.464 24.750 99.148 1.00 25.88 90 GLY A N 1
ATOM 712 C CA . GLY A 1 91 ? 22.804 24.351 98.791 1.00 33.12 90 GLY A CA 1
ATOM 713 C C . GLY A 1 91 ? 22.784 23.222 97.778 1.00 64.54 90 GLY A C 1
ATOM 714 O O . GLY A 1 91 ? 22.581 22.055 98.137 1.00 68.34 90 GLY A O 1
ATOM 715 N N . GLU A 1 92 ? 22.965 23.583 96.510 1.00 92.42 91 GLU A N 1
ATOM 716 C CA . GLU A 1 92 ? 23.154 22.628 95.419 1.00 107.72 91 GLU A CA 1
ATOM 717 C C . GLU A 1 92 ? 21.966 21.682 95.213 1.00 114.56 91 GLU A C 1
ATOM 718 O O . GLU A 1 92 ? 21.146 21.880 94.315 1.00 117.58 91 GLU A O 1
ATOM 725 N N . SER B 1 6 ? 17.608 48.672 114.679 1.00 54.58 5 SER B N 1
ATOM 726 C CA . SER B 1 6 ? 17.872 47.716 115.751 1.00 44.02 5 SER B CA 1
ATOM 727 C C . SER B 1 6 ? 17.231 46.358 115.454 1.00 31.21 5 SER B C 1
ATOM 728 O O . SER B 1 6 ? 16.996 45.553 116.358 1.00 30.29 5 SER B O 1
ATOM 731 N N . MET B 1 7 ? 16.929 46.129 114.183 1.00 33.34 6 MET B N 1
ATOM 732 C CA . MET B 1 7 ? 16.437 44.834 113.740 1.00 23.13 6 MET B CA 1
ATOM 733 C C . MET B 1 7 ? 17.536 43.786 113.854 1.00 27.49 6 MET B C 1
ATOM 734 O O . MET B 1 7 ? 18.733 44.091 113.784 1.00 27.23 6 MET B O 1
ATOM 739 N N . ARG B 1 8 ? 17.105 42.543 114.024 1.00 23.64 7 ARG B N 1
ATOM 740 C CA . ARG B 1 8 ? 17.996 41.395 114.108 1.00 21.10 7 ARG B CA 1
ATOM 741 C C . ARG B 1 8 ? 17.756 40.534 112.899 1.00 22.10 7 ARG B C 1
ATOM 742 O O . ARG B 1 8 ? 16.609 40.214 112.605 1.00 27.36 7 ARG B O 1
ATOM 750 N N . MET B 1 9 ? 18.821 40.168 112.197 1.00 18.49 8 MET B N 1
ATOM 751 C CA . MET B 1 9 ? 18.702 39.145 111.176 1.00 17.13 8 MET B CA 1
ATOM 752 C C . MET B 1 9 ? 18.908 37.787 111.822 1.00 20.32 8 MET B C 1
ATOM 753 O O . MET B 1 9 ? 19.927 37.542 112.464 1.00 19.76 8 MET B O 1
ATOM 758 N N . ILE B 1 10 ? 17.930 36.911 111.650 1.00 18.44 9 ILE B N 1
ATOM 759 C CA . ILE B 1 10 ? 17.998 35.562 112.207 1.00 15.45 9 ILE B CA 1
ATOM 760 C C . ILE B 1 10 ? 18.293 34.638 111.051 1.00 18.26 9 ILE B C 1
ATOM 761 O O . ILE B 1 10 ? 17.619 34.717 110.027 1.00 19.39 9 ILE B O 1
ATOM 766 N N . LEU B 1 11 ? 19.323 33.811 111.197 1.00 15.11 10 LEU B N 1
ATOM 767 C CA . LEU B 1 11 ? 19.633 32.794 110.220 1.00 14.95 10 LEU B CA 1
ATOM 768 C C . LEU B 1 11 ? 19.306 31.437 110.815 1.00 18.47 10 LEU B C 1
ATOM 769 O O . LEU B 1 11 ? 19.829 31.075 111.870 1.00 17.95 10 LEU B O 1
ATOM 774 N N . MET B 1 12 ? 18.466 30.677 110.117 1.00 14.21 11 MET B N 1
ATOM 775 C CA . MET B 1 12 ? 18.186 29.313 110.529 1.00 12.79 11 MET B CA 1
ATOM 776 C C . MET B 1 12 ? 18.780 28.410 109.479 1.00 17.76 11 MET B C 1
ATOM 777 O O . MET B 1 12 ? 18.595 28.627 108.291 1.00 19.48 11 MET B O 1
ATOM 782 N N . PHE B 1 13 ? 19.526 27.413 109.930 1.00 18.06 12 PHE B N 1
ATOM 783 C CA . PHE B 1 13 ? 20.243 26.546 109.012 1.00 19.07 12 PHE B CA 1
ATOM 784 C C . PHE B 1 13 ? 19.867 25.105 109.287 1.00 18.32 12 PHE B C 1
ATOM 785 O O . PHE B 1 13 ? 19.942 24.667 110.435 1.00 19.99 12 PHE B O 1
ATOM 793 N N . ASP B 1 14 ? 19.491 24.366 108.242 1.00 15.91 13 ASP B N 1
ATOM 794 C CA . ASP B 1 14 ? 19.229 22.922 108.389 1.00 20.70 13 ASP B CA 1
ATOM 795 C C . ASP B 1 14 ? 19.866 22.144 107.250 1.00 19.10 13 ASP B C 1
ATOM 796 O O . ASP B 1 14 ? 19.809 22.558 106.087 1.00 19.00 13 ASP B O 1
ATOM 801 N N . MET B 1 15 ? 20.471 21.005 107.584 1.00 15.48 14 MET B N 1
ATOM 802 C CA . MET B 1 15 ? 20.874 20.031 106.586 1.00 16.05 14 MET B CA 1
ATOM 803 C C . MET B 1 15 ? 20.840 18.677 107.273 1.00 20.46 14 MET B C 1
ATOM 804 O O . MET B 1 15 ? 20.999 18.595 108.490 1.00 21.08 14 MET B O 1
ATOM 809 N N . PRO B 1 16 ? 20.630 17.618 106.498 1.00 23.70 15 PRO B N 1
ATOM 810 C CA . PRO B 1 16 ? 20.754 16.291 107.124 1.00 24.53 15 PRO B CA 1
ATOM 811 C C . PRO B 1 16 ? 22.172 16.108 107.652 1.00 25.63 15 PRO B C 1
ATOM 812 O O . PRO B 1 16 ? 23.105 16.524 106.971 1.00 22.12 15 PRO B O 1
ATOM 816 N N . THR B 1 17 ? 22.339 15.523 108.838 1.00 24.43 16 THR B N 1
ATOM 817 C CA . THR B 1 17 ? 23.682 15.275 109.363 1.00 24.52 16 THR B CA 1
ATOM 818 C C . THR B 1 17 ? 23.777 13.857 109.911 1.00 24.47 16 THR B C 1
ATOM 819 O O . THR B 1 17 ? 24.445 13.602 110.911 1.00 26.84 16 THR B O 1
ATOM 823 N N . ASP B 1 18 ? 23.106 12.937 109.232 1.00 22.22 17 ASP B N 1
ATOM 824 C CA . ASP B 1 18 ? 23.190 11.515 109.594 1.00 24.01 17 ASP B CA 1
ATOM 825 C C . ASP B 1 18 ? 24.602 10.964 109.425 1.00 27.21 17 ASP B C 1
ATOM 826 O O . ASP B 1 18 ? 25.029 10.113 110.199 1.00 27.73 17 ASP B O 1
ATOM 831 N N . THR B 1 19 ? 25.332 11.407 108.403 1.00 23.15 18 THR B N 1
ATOM 832 C CA . THR B 1 19 ? 26.666 10.832 108.170 1.00 21.72 18 THR B CA 1
ATOM 833 C C . THR B 1 19 ? 27.744 11.709 108.768 1.00 20.04 18 THR B C 1
ATOM 834 O O . THR B 1 19 ? 27.536 12.904 108.960 1.00 20.98 18 THR B O 1
ATOM 838 N N . ALA B 1 20 ? 28.884 11.099 109.085 1.00 21.71 19 ALA B N 1
ATOM 839 C CA . ALA B 1 20 ? 30.006 11.861 109.600 1.00 20.64 19 ALA B CA 1
ATOM 840 C C . ALA B 1 20 ? 30.428 12.928 108.577 1.00 21.96 19 ALA B C 1
ATOM 841 O O . ALA B 1 20 ? 30.803 14.031 108.957 1.00 20.21 19 ALA B O 1
ATOM 843 N N . GLU B 1 21 ? 30.370 12.595 107.292 1.00 27.65 20 GLU B N 1
ATOM 844 C CA . GLU B 1 21 ? 30.716 13.594 106.265 1.00 25.96 20 GLU B CA 1
ATOM 845 C C . GLU B 1 21 ? 29.792 14.797 106.328 1.00 23.55 20 GLU B C 1
ATOM 846 O O . GLU B 1 21 ? 30.246 15.949 106.223 1.00 22.79 20 GLU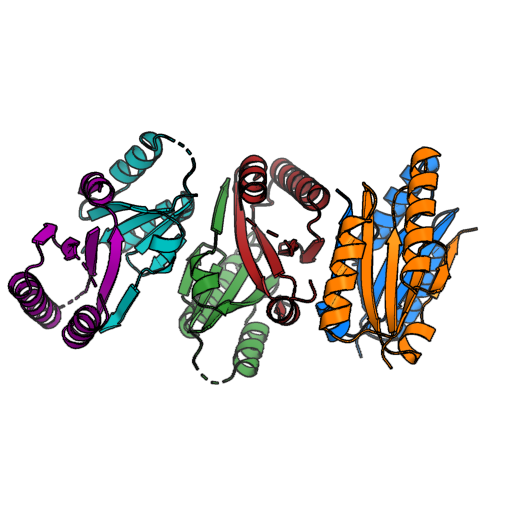 B O 1
ATOM 852 N N . GLU B 1 22 ? 28.495 14.545 106.500 1.00 22.43 21 GLU B N 1
ATOM 853 C CA . GLU B 1 22 ? 27.531 15.643 106.584 1.00 20.48 21 GLU B CA 1
ATOM 854 C C . GLU B 1 22 ? 27.756 16.505 107.828 1.00 20.39 21 GLU B C 1
ATOM 855 O O . GLU B 1 22 ? 27.664 17.737 107.753 1.00 22.36 21 GLU B O 1
ATOM 861 N N . ARG B 1 23 ? 28.042 15.871 108.964 1.00 21.64 22 ARG B N 1
ATOM 862 C CA . ARG B 1 23 ? 28.242 16.643 110.189 1.00 21.53 22 ARG B CA 1
ATOM 863 C C . ARG B 1 23 ? 29.489 17.519 110.044 1.00 21.97 22 ARG B C 1
ATOM 864 O O . ARG B 1 23 ? 29.529 18.649 110.550 1.00 22.56 22 ARG B O 1
ATOM 872 N N . LYS B 1 24 ? 30.483 17.001 109.333 1.00 21.95 23 LYS B N 1
ATOM 873 C CA . LYS B 1 24 ? 31.721 17.738 109.071 1.00 22.85 23 LYS B CA 1
ATOM 874 C C . LYS B 1 24 ? 31.425 18.978 108.233 1.00 21.68 23 LYS B C 1
ATOM 875 O O . LYS B 1 24 ? 31.953 20.073 108.513 1.00 21.42 23 LYS B O 1
ATOM 881 N N . ALA B 1 25 ? 30.586 18.805 107.210 1.00 20.97 24 ALA B N 1
ATOM 882 C CA . ALA B 1 25 ? 30.209 19.937 106.342 1.00 21.12 24 ALA B CA 1
ATOM 883 C C . ALA B 1 25 ? 29.435 20.971 107.142 1.00 22.43 24 ALA B C 1
ATOM 884 O O . ALA B 1 25 ? 29.646 22.181 107.002 1.00 21.48 24 ALA B O 1
ATOM 886 N N . TYR B 1 26 ? 28.511 20.492 107.973 1.00 19.91 25 TYR B N 1
ATOM 887 C CA . TYR B 1 26 ? 27.808 21.378 108.902 1.00 19.59 25 TYR B CA 1
ATOM 888 C C . TYR B 1 26 ? 28.775 22.187 109.763 1.00 22.10 25 TYR B C 1
ATOM 889 O O . TYR B 1 26 ? 28.612 23.415 109.888 1.00 21.14 25 TYR B O 1
ATOM 898 N N . ARG B 1 27 ? 29.754 21.526 110.387 1.00 19.07 26 ARG B N 1
ATOM 899 C CA . ARG B 1 27 ? 30.688 22.256 111.259 1.00 20.63 26 ARG B CA 1
ATOM 900 C C . ARG B 1 27 ? 31.483 23.320 110.497 1.00 21.90 26 ARG B C 1
ATOM 901 O O . ARG B 1 27 ? 31.753 24.415 111.028 1.00 22.59 26 ARG B O 1
ATOM 909 N N . LYS B 1 28 ? 31.859 23.000 109.268 1.00 20.04 27 LYS B N 1
ATOM 910 C CA . LYS B 1 28 ? 32.608 23.930 108.421 1.00 19.59 27 LYS B CA 1
ATOM 911 C C . LYS B 1 28 ? 31.763 25.168 108.128 1.00 23.51 27 LYS B C 1
ATOM 912 O O . LYS B 1 28 ? 32.264 26.307 108.165 1.00 19.91 27 LYS B O 1
ATOM 918 N N . PHE B 1 29 ? 30.481 24.950 107.850 1.00 18.41 28 PHE B N 1
ATOM 919 C CA . PHE B 1 29 ? 29.575 26.083 107.605 1.00 19.89 28 PHE B CA 1
ATOM 920 C C . PHE B 1 29 ? 29.377 26.904 108.878 1.00 21.21 28 PHE B C 1
ATOM 921 O O . PHE B 1 29 ? 29.370 28.147 108.854 1.00 20.38 28 PHE B O 1
ATOM 929 N N . ARG B 1 30 ? 29.229 26.223 110.007 1.00 17.81 29 ARG B N 1
ATOM 930 C CA . ARG B 1 30 ? 29.088 26.929 111.279 1.00 18.68 29 ARG B CA 1
ATOM 931 C C . ARG B 1 30 ? 30.281 27.846 111.564 1.00 23.21 29 ARG B C 1
ATOM 932 O O . ARG B 1 30 ? 30.121 28.997 112.035 1.00 21.70 29 ARG B O 1
ATOM 940 N N . LYS B 1 31 ? 31.477 27.333 111.283 1.00 21.13 30 LYS B N 1
ATOM 941 C CA . LYS B 1 31 ? 32.708 28.099 111.456 1.00 24.30 30 LYS B CA 1
ATOM 942 C C . LYS B 1 31 ? 32.679 29.339 110.566 1.00 22.54 30 LYS B C 1
ATOM 943 O O . LYS B 1 31 ? 33.057 30.454 110.983 1.00 22.84 30 LYS B O 1
ATOM 949 N N . PHE B 1 32 ? 32.229 29.133 109.334 1.00 18.07 31 PHE B N 1
ATOM 950 C CA . PHE B 1 32 ? 32.073 30.240 108.401 1.00 21.26 31 PHE B CA 1
ATOM 951 C C . PHE B 1 32 ? 31.087 31.274 108.949 1.00 24.56 31 PHE B C 1
ATOM 952 O O . PHE B 1 32 ? 31.379 32.474 108.924 1.00 22.31 31 PHE B O 1
ATOM 960 N N . LEU B 1 33 ? 29.929 30.832 109.446 1.00 18.73 32 LEU B N 1
ATOM 961 C CA . LEU B 1 33 ? 28.957 31.807 110.005 1.00 19.64 32 LEU B CA 1
ATOM 962 C C . LEU B 1 33 ? 29.572 32.635 111.114 1.00 24.66 32 LEU B C 1
ATOM 963 O O . LEU B 1 33 ? 29.356 33.845 111.177 1.00 21.34 32 LEU B O 1
ATOM 968 N N . LEU B 1 34 ? 30.308 31.986 112.012 1.00 19.84 33 LEU B N 1
ATOM 969 C CA . LEU B 1 34 ? 30.937 32.743 113.106 1.00 24.23 33 LEU B CA 1
ATOM 970 C C . LEU B 1 34 ? 31.933 33.762 112.564 1.00 23.82 33 LEU B C 1
ATOM 971 O O . LEU B 1 34 ? 32.052 34.868 113.095 1.00 24.34 33 LEU B O 1
ATOM 976 N N . SER B 1 35 ? 32.627 33.406 111.489 1.00 27.07 34 SER B N 1
ATOM 977 C CA . SER B 1 35 ? 33.592 34.308 110.864 1.00 26.53 34 SER B CA 1
ATOM 978 C C . SER B 1 35 ? 32.898 35.494 110.181 1.00 27.96 34 SER B C 1
ATOM 979 O O . SER B 1 35 ? 33.502 36.556 110.004 1.00 28.90 34 SER B O 1
ATOM 982 N N . GLU B 1 36 ? 31.624 35.317 109.833 1.00 23.88 35 GLU B N 1
ATOM 983 C CA . GLU B 1 36 ? 30.803 36.375 109.240 1.00 23.23 35 GLU B CA 1
ATOM 984 C C . GLU B 1 36 ? 30.123 37.239 110.309 1.00 29.59 35 GLU B C 1
ATOM 985 O O . GLU B 1 36 ? 29.282 38.087 110.002 1.00 30.11 35 GLU B O 1
ATOM 991 N N . GLY B 1 37 ? 30.473 37.006 111.566 1.00 25.53 36 GLY B N 1
ATOM 992 C CA . GLY B 1 37 ? 29.904 37.789 112.646 1.00 28.77 36 GLY B CA 1
ATOM 993 C C . GLY B 1 37 ? 28.532 37.377 113.138 1.00 27.42 36 GLY B C 1
ATOM 994 O O . GLY B 1 37 ? 27.867 38.145 113.840 1.00 24.59 36 GLY B O 1
ATOM 995 N N . PHE B 1 38 ? 28.087 36.172 112.774 1.00 19.62 37 PHE B N 1
ATOM 996 C CA . PHE B 1 38 ? 26.868 35.643 113.358 1.00 17.36 37 PHE B CA 1
ATOM 997 C C . PHE B 1 38 ? 27.177 35.104 114.752 1.00 22.42 37 PHE B C 1
ATOM 998 O O . PHE B 1 38 ? 28.283 34.610 115.011 1.00 23.33 37 PHE B O 1
ATOM 1006 N N . ILE B 1 39 ? 26.185 35.204 115.634 1.00 19.38 38 ILE B N 1
ATOM 1007 C CA . ILE B 1 39 ? 26.268 34.655 116.989 1.00 19.90 38 ILE B CA 1
ATOM 1008 C C . ILE B 1 39 ? 25.406 33.402 117.055 1.00 18.14 38 ILE B C 1
ATOM 1009 O O . ILE B 1 39 ? 24.283 33.410 116.560 1.00 18.46 38 ILE B O 1
ATOM 1014 N N . MET B 1 40 ? 25.906 32.340 117.691 1.00 16.90 39 MET B N 1
ATOM 1015 C CA . MET B 1 40 ? 25.180 31.069 117.731 1.00 18.41 39 MET B CA 1
ATOM 1016 C C . MET B 1 40 ? 24.192 31.031 118.911 1.00 20.84 39 MET B C 1
ATOM 1017 O O . MET B 1 40 ? 24.537 31.449 120.016 1.00 24.63 39 MET B O 1
ATOM 1022 N N . HIS B 1 41 ? 22.969 30.567 118.660 1.00 16.87 40 HIS B N 1
ATOM 1023 C CA . HIS B 1 41 ? 21.963 30.413 119.710 1.00 19.88 40 HIS B CA 1
ATOM 1024 C C . HIS B 1 41 ? 21.508 28.976 119.847 1.00 18.48 40 HIS B C 1
ATOM 1025 O O . HIS B 1 41 ? 20.932 28.590 120.874 1.00 19.80 40 HIS B O 1
ATOM 1032 N N . GLN B 1 42 ? 21.776 28.192 118.807 1.00 17.20 41 GLN B N 1
ATOM 1033 C CA . GLN B 1 42 ? 21.460 26.755 118.805 1.00 18.17 41 GLN B CA 1
ATOM 1034 C C . GLN B 1 42 ? 22.227 26.156 117.635 1.00 20.99 41 GLN B C 1
ATOM 1035 O O . GLN B 1 42 ? 22.844 26.891 116.864 1.00 16.55 41 GLN B O 1
ATOM 1041 N N . PHE B 1 43 ? 22.186 24.837 117.462 1.00 18.16 42 PHE B N 1
ATOM 1042 C CA . PHE B 1 43 ? 22.902 24.243 116.345 1.00 20.15 42 PHE B CA 1
ATOM 1043 C C . PHE B 1 43 ? 22.470 24.856 115.013 1.00 19.00 42 PHE B C 1
ATOM 1044 O O . PHE B 1 43 ? 23.282 25.023 114.090 1.00 19.46 42 PHE B O 1
ATOM 1052 N N . SER B 1 44 ? 21.184 25.182 114.934 1.00 15.51 43 SER B N 1
ATOM 1053 C CA . SER B 1 44 ? 20.571 25.652 113.701 1.00 15.13 43 SER B CA 1
ATOM 1054 C C . SER B 1 44 ? 20.224 27.139 113.718 1.00 16.13 43 SER B C 1
ATOM 1055 O O . SER B 1 44 ? 19.691 27.624 112.735 1.00 17.46 43 SER B O 1
ATOM 1058 N N . ILE B 1 45 ? 20.467 27.850 114.819 1.00 14.53 44 ILE B N 1
ATOM 1059 C CA . ILE B 1 45 ? 19.949 29.226 114.933 1.00 15.69 44 ILE B CA 1
ATOM 1060 C C . ILE B 1 45 ? 21.054 30.227 115.231 1.00 18.82 44 ILE B C 1
ATOM 1061 O O . ILE B 1 45 ? 21.812 30.052 116.192 1.00 17.48 44 ILE B O 1
ATOM 1066 N N . TYR B 1 46 ? 21.142 31.269 114.392 1.00 17.11 45 TYR B N 1
ATOM 1067 C CA . TYR B 1 46 ? 22.207 32.280 114.501 1.00 16.71 45 TYR B CA 1
ATOM 1068 C C . TYR B 1 46 ? 21.597 33.666 114.327 1.00 14.35 45 TYR B C 1
ATOM 1069 O O . TYR B 1 46 ? 20.511 33.794 113.764 1.00 17.41 45 TYR B O 1
ATOM 1078 N N . SER B 1 47 ? 22.261 34.693 114.845 1.00 14.33 46 SER B N 1
ATOM 1079 C CA . SER B 1 47 ? 21.761 36.048 114.584 1.00 15.29 46 SER B CA 1
ATOM 1080 C C . SER B 1 47 ? 22.873 37.053 114.458 1.00 16.74 46 SER B C 1
ATOM 1081 O O . SER B 1 47 ? 24.007 36.825 114.858 1.00 18.48 46 SER B O 1
ATOM 1084 N N . LYS B 1 48 ? 22.517 38.190 113.876 1.00 17.50 47 LYS B N 1
ATOM 1085 C CA . LYS B 1 48 ? 23.404 39.339 113.857 1.00 18.36 47 LYS B CA 1
ATOM 1086 C C . LYS B 1 48 ? 22.572 40.601 113.674 1.00 18.47 47 LYS B C 1
ATOM 1087 O O . LYS B 1 48 ? 21.426 40.528 113.230 1.00 19.51 47 LYS B O 1
ATOM 1093 N N . LEU B 1 49 ? 23.125 41.759 114.046 1.00 19.08 48 LEU B N 1
ATOM 1094 C CA . LEU B 1 49 ? 22.404 43.001 113.760 1.00 19.35 48 LEU B CA 1
ATOM 1095 C C . LEU B 1 49 ? 22.278 43.212 112.252 1.00 17.31 48 LEU B C 1
ATOM 1096 O O . LEU B 1 49 ? 23.235 42.998 111.510 1.00 22.45 48 LEU B O 1
ATOM 1101 N N . LEU B 1 50 ? 21.095 43.629 111.805 1.00 18.33 49 LEU B N 1
ATOM 1102 C CA . LEU B 1 50 ? 20.828 43.827 110.382 1.00 20.56 49 LEU B CA 1
ATOM 1103 C C . LEU B 1 50 ? 21.769 44.841 109.752 1.00 21.12 49 LEU B C 1
ATOM 1104 O O . LEU B 1 50 ? 21.837 45.991 110.180 1.00 20.36 49 LEU B O 1
ATOM 1109 N N . LEU B 1 51 ? 22.476 44.404 108.716 1.00 20.29 50 LEU B N 1
ATOM 1110 C CA . LEU B 1 51 ? 23.404 45.254 107.978 1.00 24.33 50 LEU B CA 1
ATOM 1111 C C . LEU B 1 51 ? 22.676 46.210 107.056 1.00 18.88 50 LEU B C 1
ATOM 1112 O O . LEU B 1 51 ? 21.518 45.977 106.696 1.00 19.97 50 LEU B O 1
ATOM 1117 N N . ASN B 1 52 ? 23.367 47.272 106.635 1.00 20.08 51 ASN B N 1
ATOM 1118 C CA . ASN B 1 52 ? 22.805 48.129 105.606 1.00 21.54 51 ASN B CA 1
ATOM 1119 C C . ASN B 1 52 ? 22.579 47.297 104.336 1.00 23.59 51 ASN B C 1
ATOM 1120 O O . ASN B 1 52 ? 23.182 46.234 104.160 1.00 22.97 51 ASN B O 1
ATOM 1125 N N . ASN B 1 53 ? 21.709 47.781 103.456 1.00 24.65 52 ASN B N 1
ATOM 1126 C CA . ASN B 1 53 ? 21.279 46.999 102.292 1.00 26.88 52 ASN B CA 1
ATOM 1127 C C . ASN B 1 53 ? 22.423 46.494 101.410 1.00 23.45 52 ASN B C 1
ATOM 1128 O O . ASN B 1 53 ? 22.446 45.317 101.026 1.00 25.27 52 ASN B O 1
ATOM 1133 N N . THR B 1 54 ? 23.344 47.391 101.047 1.00 24.34 53 THR B N 1
ATOM 1134 C CA . THR B 1 54 ? 24.479 47.005 100.206 1.00 28.27 53 THR B CA 1
ATOM 1135 C C . THR B 1 54 ? 25.339 45.902 100.859 1.00 22.87 53 THR B C 1
ATOM 1136 O O . THR B 1 54 ? 25.620 44.859 100.246 1.00 27.11 53 THR B O 1
ATOM 1140 N N . ALA B 1 55 ? 25.763 46.129 102.097 1.00 22.41 54 ALA B N 1
ATOM 1141 C CA . ALA B 1 55 ? 26.526 45.103 102.819 1.00 23.11 54 ALA B CA 1
ATOM 1142 C C . ALA B 1 55 ? 25.715 43.818 102.974 1.00 22.61 54 ALA B C 1
ATOM 1143 O O . ALA B 1 55 ? 26.250 42.709 102.882 1.00 21.74 54 ALA B O 1
ATOM 1145 N N . ASN B 1 56 ? 24.419 43.967 103.209 1.00 19.68 55 ASN B N 1
ATOM 1146 C CA . ASN B 1 56 ? 23.559 42.810 103.388 1.00 21.62 55 ASN B CA 1
ATOM 1147 C C . ASN B 1 56 ? 23.492 41.946 102.115 1.00 22.53 55 ASN B C 1
ATOM 1148 O O . ASN B 1 56 ? 23.590 40.706 102.177 1.00 19.79 55 ASN B O 1
ATOM 1153 N N . ASN B 1 57 ? 23.340 42.593 100.964 1.00 21.02 56 ASN B N 1
ATOM 1154 C CA . ASN B 1 57 ? 23.382 41.868 99.698 1.00 21.98 56 ASN B CA 1
ATOM 1155 C C . ASN B 1 57 ? 24.695 41.112 99.493 1.00 22.60 56 ASN B C 1
ATOM 1156 O O . ASN B 1 57 ? 24.682 39.950 99.084 1.00 22.54 56 ASN B O 1
ATOM 1161 N N . ALA B 1 58 ? 25.827 41.758 99.775 1.00 23.07 57 ALA B N 1
ATOM 1162 C CA . ALA B 1 58 ? 27.122 41.077 99.645 1.00 23.67 57 ALA B CA 1
ATOM 1163 C C . ALA B 1 58 ? 27.199 39.852 100.554 1.00 23.10 57 ALA B C 1
ATOM 1164 O O . ALA B 1 58 ? 27.686 38.802 100.132 1.00 23.95 57 ALA B O 1
ATOM 1166 N N . MET B 1 59 ? 26.748 39.996 101.795 1.00 19.30 58 MET B N 1
ATOM 1167 C CA . MET B 1 59 ? 26.773 38.874 102.737 1.00 20.16 58 MET B CA 1
ATOM 1168 C C . MET B 1 59 ? 25.912 37.721 102.254 1.00 18.48 58 MET B C 1
ATOM 1169 O O . MET B 1 59 ? 26.323 36.553 102.340 1.00 21.33 58 MET B O 1
ATOM 1174 N N . ILE B 1 60 ? 24.729 38.026 101.726 1.00 17.42 59 ILE B N 1
ATOM 1175 C CA . ILE B 1 60 ? 23.852 36.984 101.182 1.00 18.21 59 ILE B CA 1
ATOM 1176 C C . ILE B 1 60 ? 24.540 36.213 100.044 1.00 21.95 59 ILE B C 1
ATOM 1177 O O . ILE B 1 60 ? 24.424 34.979 99.943 1.00 21.75 59 ILE B O 1
ATOM 1182 N N . GLY B 1 61 ? 25.310 36.917 99.224 1.00 19.93 60 GLY B N 1
ATOM 1183 C CA . GLY B 1 61 ? 26.071 36.247 98.177 1.00 18.58 60 GLY B CA 1
ATOM 1184 C C . GLY B 1 61 ? 27.091 35.286 98.766 1.00 22.94 60 GLY B C 1
ATOM 1185 O O . GLY B 1 61 ? 27.279 34.184 98.263 1.00 23.18 60 GLY B O 1
ATOM 1186 N N . ARG B 1 62 ? 27.740 35.696 99.851 1.00 20.32 61 ARG B N 1
ATOM 1187 C CA . ARG B 1 62 ? 28.749 34.855 100.498 1.00 19.49 61 ARG B CA 1
ATOM 1188 C C . ARG B 1 62 ? 28.091 33.634 101.155 1.00 21.92 61 ARG B C 1
ATOM 1189 O O . ARG B 1 62 ? 28.613 32.501 101.057 1.00 21.69 61 ARG B O 1
ATOM 1197 N N . LEU B 1 63 ? 26.940 33.849 101.787 1.00 20.91 62 LEU B N 1
ATOM 1198 C CA . LEU B 1 63 ? 26.198 32.735 102.379 1.00 22.81 62 LEU B CA 1
ATOM 1199 C C . LEU B 1 63 ? 25.809 31.736 101.310 1.00 22.55 62 LEU B C 1
ATOM 1200 O O . LEU B 1 63 ? 25.916 30.515 101.518 1.00 18.69 62 LEU B O 1
ATOM 1205 N N . ARG B 1 64 ? 25.357 32.243 100.161 1.00 19.85 63 ARG B N 1
ATOM 1206 C CA . ARG B 1 64 ? 24.889 31.357 99.086 1.00 20.82 63 ARG B CA 1
ATOM 1207 C C . ARG B 1 64 ? 26.042 30.470 98.630 1.00 19.41 63 ARG B C 1
ATOM 1208 O O . ARG B 1 64 ? 25.879 29.246 98.405 1.00 22.86 63 ARG B O 1
ATOM 1216 N N . GLU B 1 65 ? 27.208 31.101 98.500 1.00 21.85 64 GLU B N 1
ATOM 1217 C CA . GLU B 1 65 ? 28.440 30.463 98.025 1.00 30.06 64 GLU B CA 1
ATOM 1218 C C . GLU B 1 65 ? 28.961 29.361 98.972 1.00 28.65 64 GLU B C 1
ATOM 1219 O O . GLU B 1 65 ? 29.471 28.323 98.517 1.00 27.44 64 GLU B O 1
ATOM 1225 N N . HIS B 1 66 ? 28.825 29.574 100.280 1.00 21.21 65 HIS B N 1
ATOM 1226 C CA . HIS B 1 66 ? 29.385 28.638 101.253 1.00 24.86 65 HIS B CA 1
ATOM 1227 C C . HIS B 1 66 ? 28.383 27.609 101.753 1.00 22.82 65 HIS B C 1
ATOM 1228 O O . HIS B 1 66 ? 28.752 26.720 102.515 1.00 20.52 65 HIS B O 1
ATOM 1235 N N . ASN B 1 67 ? 27.120 27.767 101.370 1.00 19.41 66 ASN B N 1
ATOM 1236 C CA . ASN B 1 67 ? 26.062 26.840 101.755 1.00 23.26 66 ASN B CA 1
ATOM 1237 C C . ASN B 1 67 ? 26.400 25.423 101.285 1.00 19.01 66 ASN B C 1
ATOM 1238 O O . ASN B 1 67 ? 26.575 25.189 100.094 1.00 21.55 66 ASN B O 1
ATOM 1243 N N . PRO B 1 68 ? 26.501 24.461 102.223 1.00 18.98 67 PRO B N 1
ATOM 1244 C CA . PRO B 1 68 ? 26.802 23.084 101.806 1.00 24.08 67 PRO B CA 1
ATOM 1245 C C . PRO B 1 68 ? 25.741 22.495 100.901 1.00 25.84 67 PRO B C 1
ATOM 1246 O O . PRO B 1 68 ? 24.609 22.977 100.8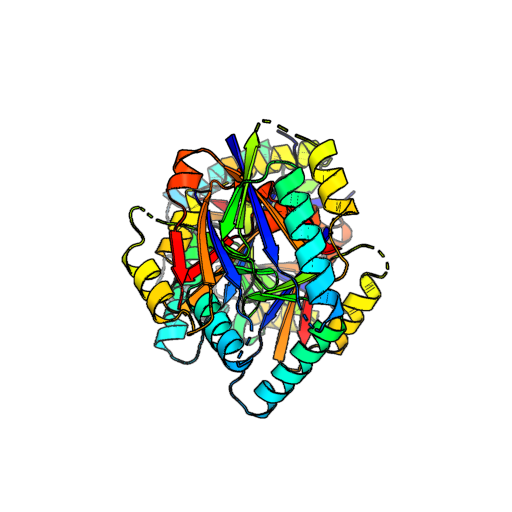47 1.00 24.27 67 PRO B O 1
ATOM 1250 N N . ASN B 1 69 ? 26.122 21.433 100.196 1.00 25.81 68 ASN B N 1
ATOM 1251 C CA . ASN B 1 69 ? 25.172 20.618 99.483 1.00 38.30 68 ASN B CA 1
ATOM 1252 C C . ASN B 1 69 ? 24.165 20.116 100.497 1.00 36.27 68 ASN B C 1
ATOM 1253 O O . ASN B 1 69 ? 24.546 19.642 101.578 1.00 36.18 68 ASN B O 1
ATOM 1258 N N . LYS B 1 70 ? 22.893 20.259 100.143 1.00 30.20 69 LYS B N 1
ATOM 1259 C CA . LYS B 1 70 ? 21.755 19.828 100.955 1.00 30.79 69 LYS B CA 1
ATOM 1260 C C . LYS B 1 70 ? 21.461 20.823 102.075 1.00 26.52 69 LYS B C 1
ATOM 1261 O O . LYS B 1 70 ? 20.599 20.573 102.899 1.00 23.84 69 LYS B O 1
ATOM 1267 N N . GLY B 1 71 ? 22.169 21.950 102.093 1.00 20.97 70 GLY B N 1
ATOM 1268 C CA . GLY B 1 71 ? 21.947 22.954 103.125 1.00 20.86 70 GLY B CA 1
ATOM 1269 C C . GLY B 1 71 ? 20.746 23.842 102.842 1.00 26.06 70 GLY B C 1
ATOM 1270 O O . GLY B 1 71 ? 20.476 24.184 101.699 1.00 23.48 70 GLY B O 1
ATOM 1271 N N . ASN B 1 72 ? 20.011 24.185 103.895 1.00 19.41 71 ASN B N 1
ATOM 1272 C CA . ASN B 1 72 ? 18.865 25.081 103.797 1.00 18.89 71 ASN B CA 1
ATOM 1273 C C . ASN B 1 72 ? 19.110 26.279 104.685 1.00 18.13 71 ASN B C 1
ATOM 1274 O O . ASN B 1 72 ? 19.276 26.106 105.883 1.00 18.24 71 ASN B O 1
ATOM 1279 N N . ILE B 1 73 ? 19.195 27.465 104.092 1.00 15.69 72 ILE B N 1
ATOM 1280 C CA . ILE B 1 73 ? 19.389 28.688 104.880 1.00 15.75 72 ILE B CA 1
ATOM 1281 C C . ILE B 1 73 ? 18.119 29.507 104.786 1.00 18.51 72 ILE B C 1
ATOM 1282 O O . ILE B 1 73 ? 17.671 29.806 103.671 1.00 17.98 72 ILE B O 1
ATOM 1287 N N . THR B 1 74 ? 17.570 29.907 105.937 1.00 15.74 73 THR B N 1
ATOM 1288 C CA . THR B 1 74 ? 16.433 30.828 105.969 1.00 15.88 73 THR B CA 1
ATOM 1289 C C . THR B 1 74 ? 16.859 32.084 106.709 1.00 17.25 73 THR B C 1
ATOM 1290 O O . THR B 1 74 ? 17.424 31.977 107.789 1.00 17.19 73 THR B O 1
ATOM 1294 N N . LEU B 1 75 ? 16.645 33.256 106.098 1.00 13.26 74 LEU B N 1
ATOM 1295 C CA . LEU B 1 75 ? 16.895 34.534 106.771 1.00 13.05 74 LEU B CA 1
ATOM 1296 C C . LEU B 1 75 ? 15.588 35.256 107.019 1.00 16.69 74 LEU B C 1
ATOM 1297 O O . LEU B 1 75 ? 14.759 35.436 106.106 1.00 18.41 74 LEU B O 1
ATOM 1302 N N . LEU B 1 76 ? 15.410 35.690 108.264 1.00 18.01 75 LEU B N 1
ATOM 1303 C CA . LEU B 1 76 ? 14.244 36.475 108.647 1.00 18.84 75 LEU B CA 1
ATOM 1304 C C . LEU B 1 76 ? 14.750 37.669 109.427 1.00 20.01 75 LEU B C 1
ATOM 1305 O O . LEU B 1 76 ? 15.727 37.548 110.164 1.00 27.58 75 LEU B O 1
ATOM 1310 N N . THR B 1 77 ? 14.096 38.814 109.276 1.00 17.89 76 THR B N 1
ATOM 1311 C CA . THR B 1 77 ? 14.523 39.965 110.054 1.00 17.87 76 THR B CA 1
ATOM 1312 C C . THR B 1 77 ? 13.393 40.397 110.958 1.00 23.01 76 THR B C 1
ATOM 1313 O O . THR B 1 77 ? 12.295 40.685 110.473 1.00 21.37 76 THR B O 1
ATOM 1317 N N . VAL B 1 78 ? 13.669 40.457 112.263 1.00 20.54 77 VAL B N 1
ATOM 1318 C CA . VAL B 1 78 ? 12.644 40.754 113.265 1.00 19.15 77 VAL B CA 1
ATOM 1319 C C . VAL B 1 78 ? 13.205 41.710 114.311 1.00 24.37 77 VAL B C 1
ATOM 1320 O O . VAL B 1 78 ? 14.411 41.956 114.342 1.00 21.27 77 VAL B O 1
ATOM 1324 N N . THR B 1 79 ? 12.334 42.263 115.151 1.00 23.26 78 THR B N 1
ATOM 1325 C CA . THR B 1 79 ? 12.801 43.111 116.244 1.00 22.94 78 THR B CA 1
ATOM 1326 C C . THR B 1 79 ? 13.398 42.250 117.346 1.00 20.95 78 THR B C 1
ATOM 1327 O O . THR B 1 79 ? 13.187 41.045 117.387 1.00 23.14 78 THR B O 1
ATOM 1331 N N . GLU B 1 80 ? 14.135 42.881 118.248 1.00 27.29 79 GLU B N 1
ATOM 1332 C CA . GLU B 1 80 ? 14.684 42.165 119.397 1.00 32.39 79 GLU B CA 1
ATOM 1333 C C . GLU B 1 80 ? 13.579 41.529 120.246 1.00 26.32 79 GLU B C 1
ATOM 1334 O O . GLU B 1 80 ? 13.699 40.383 120.692 1.00 28.48 79 GLU B O 1
ATOM 1340 N N . LYS B 1 81 ? 12.500 42.272 120.461 1.00 26.29 80 LYS B N 1
ATOM 1341 C CA . LYS B 1 81 ? 11.381 41.786 121.266 1.00 27.47 80 LYS B CA 1
ATOM 1342 C C . LYS B 1 81 ? 10.737 40.571 120.600 1.00 26.28 80 LYS B C 1
ATOM 1343 O O . LYS B 1 81 ? 10.368 39.595 121.255 1.00 26.34 80 LYS B O 1
ATOM 1349 N N . GLN B 1 82 ? 10.629 40.621 119.278 1.00 27.41 81 GLN B N 1
ATOM 1350 C CA . GLN B 1 82 ? 10.056 39.503 118.546 1.00 27.14 81 GLN B CA 1
ATOM 1351 C C . GLN B 1 82 ? 10.989 38.290 118.602 1.00 24.22 81 GLN B C 1
ATOM 1352 O O . GLN B 1 82 ? 10.536 37.154 118.720 1.00 23.69 81 GLN B O 1
ATOM 1358 N N . PHE B 1 83 ? 12.294 38.532 118.517 1.00 21.53 82 PHE B N 1
ATOM 1359 C CA . PHE B 1 83 ? 13.265 37.447 118.564 1.00 22.21 82 PHE B CA 1
ATOM 1360 C C . PHE B 1 83 ? 13.248 36.749 119.925 1.00 25.73 82 PHE B C 1
ATOM 1361 O O . PHE B 1 83 ? 13.390 35.531 120.006 1.00 24.92 82 PHE B O 1
ATOM 1369 N N . ALA B 1 84 ? 13.054 37.522 120.995 1.00 27.36 83 ALA B N 1
ATOM 1370 C CA . ALA B 1 84 ? 13.021 36.975 122.356 1.00 25.20 83 ALA B CA 1
ATOM 1371 C C . ALA B 1 84 ? 11.846 36.022 122.559 1.00 26.98 83 ALA B C 1
ATOM 1372 O O . ALA B 1 84 ? 11.842 35.219 123.496 1.00 30.09 83 ALA B O 1
ATOM 1374 N N . ARG B 1 85 ? 10.857 36.088 121.671 1.00 26.28 84 ARG B N 1
ATOM 1375 C CA . ARG B 1 85 ? 9.666 35.259 121.797 1.00 24.67 84 ARG B CA 1
ATOM 1376 C C . ARG B 1 85 ? 9.903 33.886 121.168 1.00 26.62 84 ARG B C 1
ATOM 1377 O O . ARG B 1 85 ? 9.047 33.015 121.254 1.00 27.02 84 ARG B O 1
ATOM 1385 N N . MET B 1 86 ? 11.047 33.717 120.516 1.00 23.54 85 MET B N 1
ATOM 1386 C CA . MET B 1 86 ? 11.359 32.448 119.856 1.00 19.31 85 MET B CA 1
ATOM 1387 C C . MET B 1 86 ? 11.263 31.260 120.826 1.00 19.93 85 MET B C 1
ATOM 1388 O O . MET B 1 86 ? 11.694 31.346 121.968 1.00 23.13 85 MET B O 1
ATOM 1393 N N . ILE B 1 87 ? 10.707 30.155 120.343 1.00 19.44 86 ILE B N 1
ATOM 1394 C CA . ILE B 1 87 ? 10.592 28.935 121.131 1.00 21.81 86 ILE B CA 1
ATOM 1395 C C . ILE B 1 87 ? 11.379 27.816 120.468 1.00 22.83 86 ILE B C 1
ATOM 1396 O O . ILE B 1 87 ? 11.369 27.684 119.245 1.00 20.09 86 ILE B O 1
ATOM 1401 N N . TYR B 1 88 ? 12.070 27.020 121.275 1.00 18.81 87 TYR B N 1
ATOM 1402 C CA . TYR B 1 88 ? 12.761 25.851 120.757 1.00 18.73 87 TYR B CA 1
ATOM 1403 C C . TYR B 1 88 ? 12.326 24.651 121.569 1.00 18.93 87 TYR B C 1
ATOM 1404 O O . TYR B 1 88 ? 12.456 24.650 122.802 1.00 21.49 87 TYR B O 1
ATOM 1413 N N . LEU B 1 89 ? 11.792 23.647 120.877 1.00 20.26 88 LEU B N 1
ATOM 1414 C CA . LEU B 1 89 ? 11.278 22.446 121.535 1.00 21.85 88 LEU B CA 1
ATOM 1415 C C . LEU B 1 89 ? 12.119 21.232 121.172 1.00 23.42 88 LEU B C 1
ATOM 1416 O O . LEU B 1 89 ? 12.212 20.870 120.000 1.00 20.92 88 LEU B O 1
ATOM 1421 N N . HIS B 1 90 ? 12.699 20.579 122.173 1.00 25.55 89 HIS B N 1
ATOM 1422 C CA . HIS B 1 90 ? 13.471 19.365 121.936 1.00 24.34 89 HIS B CA 1
ATOM 1423 C C . HIS B 1 90 ? 12.750 18.172 122.563 1.00 21.84 89 HIS B C 1
ATOM 1424 O O . HIS B 1 90 ? 12.449 18.176 123.764 1.00 23.71 89 HIS B O 1
ATOM 1431 N N . GLY B 1 91 ? 12.460 17.161 121.755 1.00 20.95 90 GLY B N 1
ATOM 1432 C CA . GLY B 1 91 ? 11.802 15.969 122.263 1.00 19.04 90 GLY B CA 1
ATOM 1433 C C . GLY B 1 91 ? 12.806 15.061 122.925 1.00 24.75 90 GLY B C 1
ATOM 1434 O O . GLY B 1 91 ? 13.795 14.677 122.305 1.00 22.81 90 GLY B O 1
ATOM 1435 N N . GLU B 1 92 ? 12.543 14.726 124.189 1.00 23.32 92 GLU B N 1
ATOM 1436 C CA . GLU B 1 92 ? 13.379 13.814 124.962 1.00 27.68 92 GLU B CA 1
ATOM 1437 C C . GLU B 1 92 ? 13.687 12.539 124.187 1.00 29.47 92 GLU B C 1
ATOM 1438 O O . GLU B 1 92 ? 12.846 12.001 123.446 1.00 28.33 92 GLU B O 1
ATOM 1445 N N . SER C 1 6 ? 3.146 51.715 81.543 1.00 60.94 5 SER C N 1
ATOM 1446 C CA . SER C 1 6 ? 4.496 51.169 81.471 1.00 57.63 5 SER C CA 1
ATOM 1447 C C . SER C 1 6 ? 4.662 49.988 82.437 1.00 51.08 5 SER C C 1
ATOM 1448 O O . SER C 1 6 ? 5.394 49.038 82.153 1.00 53.34 5 SER C O 1
ATOM 1451 N N . MET C 1 7 ? 3.982 50.063 83.578 1.00 54.56 6 MET C N 1
ATOM 1452 C CA . MET C 1 7 ? 3.954 48.957 84.529 1.00 40.70 6 MET C CA 1
ATOM 1453 C C . MET C 1 7 ? 2.736 48.090 84.264 1.00 38.78 6 MET C C 1
ATOM 1454 O O . MET C 1 7 ? 1.728 48.556 83.733 1.00 37.92 6 MET C O 1
ATOM 1459 N N . ARG C 1 8 ? 2.828 46.822 84.640 1.00 31.67 7 ARG C N 1
ATOM 1460 C CA . ARG C 1 8 ? 1.745 45.899 84.424 1.00 22.93 7 ARG C CA 1
ATOM 1461 C C . ARG C 1 8 ? 1.495 45.104 85.696 1.00 22.68 7 ARG C C 1
ATOM 1462 O O . ARG C 1 8 ? 2.449 44.668 86.321 1.00 27.40 7 ARG C O 1
ATOM 1470 N N . MET C 1 9 ? 0.234 44.916 86.072 1.00 22.70 8 MET C N 1
ATOM 1471 C CA . MET C 1 9 ? -0.072 43.970 87.141 1.00 27.84 8 MET C CA 1
ATOM 1472 C C . MET C 1 9 ? -0.400 42.620 86.541 1.00 27.28 8 MET C C 1
ATOM 1473 O O . MET C 1 9 ? -1.342 42.487 85.756 1.00 25.18 8 MET C O 1
ATOM 1478 N N . ILE C 1 10 ? 0.394 41.618 86.901 1.00 21.55 9 ILE C N 1
ATOM 1479 C CA . ILE C 1 10 ? 0.128 40.245 86.504 1.00 21.36 9 ILE C CA 1
ATOM 1480 C C . ILE C 1 10 ? -0.789 39.592 87.539 1.00 21.41 9 ILE C C 1
ATOM 1481 O O . ILE C 1 10 ? -0.588 39.748 88.751 1.00 21.79 9 ILE C O 1
ATOM 1486 N N . LEU C 1 11 ? -1.805 38.895 87.050 1.00 21.35 10 LEU C N 1
ATOM 1487 C CA . LEU C 1 11 ? -2.746 38.191 87.884 1.00 22.05 10 LEU C CA 1
ATOM 1488 C C . LEU C 1 11 ? -2.735 36.745 87.437 1.00 22.10 10 LEU C C 1
ATOM 1489 O O . LEU C 1 11 ? -3.086 36.437 86.300 1.00 22.20 10 LEU C O 1
ATOM 1494 N N . MET C 1 12 ? -2.337 35.867 88.347 1.00 22.37 11 MET C N 1
ATOM 1495 C CA . MET C 1 12 ? -2.337 34.436 88.100 1.00 23.45 11 MET C CA 1
ATOM 1496 C C . MET C 1 12 ? -3.555 33.900 88.885 1.00 28.54 11 MET C C 1
ATOM 1497 O O . MET C 1 12 ? -3.741 34.226 90.065 1.00 31.29 11 MET C O 1
ATOM 1502 N N . PHE C 1 13 ? -4.446 33.185 88.202 1.00 28.82 12 PHE C N 1
ATOM 1503 C CA . PHE C 1 13 ? -5.686 32.707 88.821 1.00 26.30 12 PHE C CA 1
ATOM 1504 C C . PHE C 1 13 ? -5.879 31.216 88.600 1.00 39.98 12 PHE C C 1
ATOM 1505 O O . PHE C 1 13 ? -5.536 30.696 87.533 1.00 39.18 12 PHE C O 1
ATOM 1513 N N . ASP C 1 14 ? -6.436 30.540 89.605 1.00 30.95 13 ASP C N 1
ATOM 1514 C CA . ASP C 1 14 ? -6.827 29.131 89.469 1.00 36.64 13 ASP C CA 1
ATOM 1515 C C . ASP C 1 14 ? -7.853 28.761 90.552 1.00 39.07 13 ASP C C 1
ATOM 1516 O O . ASP C 1 14 ? -7.801 29.281 91.669 1.00 36.29 13 ASP C O 1
ATOM 1521 N N . MET C 1 15 ? -8.807 27.904 90.201 1.00 39.78 14 MET C N 1
ATOM 1522 C CA . MET C 1 15 ? -9.759 27.347 91.169 1.00 38.71 14 MET C CA 1
ATOM 1523 C C . MET C 1 15 ? -10.204 25.982 90.669 1.00 40.33 14 MET C C 1
ATOM 1524 O O . MET C 1 15 ? -10.106 25.703 89.470 1.00 42.35 14 MET C O 1
ATOM 1529 N N . PRO C 1 16 ? -10.672 25.113 91.581 1.00 47.13 15 PRO C N 1
ATOM 1530 C CA . PRO C 1 16 ? -11.191 23.829 91.097 1.00 47.94 15 PRO C CA 1
ATOM 1531 C C . PRO C 1 16 ? -12.442 24.048 90.258 1.00 45.88 15 PRO C C 1
ATOM 1532 O O . PRO C 1 16 ? -13.212 24.972 90.525 1.00 40.91 15 PRO C O 1
ATOM 1536 N N . THR C 1 17 ? -12.629 23.218 89.242 1.00 47.04 16 THR C N 1
ATOM 1537 C CA . THR C 1 17 ? -13.794 23.318 88.378 1.00 47.97 16 THR C CA 1
ATOM 1538 C C . THR C 1 17 ? -14.498 21.964 88.283 1.00 50.14 16 THR C C 1
ATOM 1539 O O . THR C 1 17 ? -15.001 21.589 87.224 1.00 56.12 16 THR C O 1
ATOM 1543 N N . ASP C 1 18 ? -14.525 21.234 89.394 1.00 51.21 17 ASP C N 1
ATOM 1544 C CA . ASP C 1 18 ? -15.124 19.899 89.426 1.00 55.46 17 ASP C CA 1
ATOM 1545 C C . ASP C 1 18 ? -16.641 19.940 89.319 1.00 57.72 17 ASP C C 1
ATOM 1546 O O . ASP C 1 18 ? -17.261 19.079 88.676 1.00 59.52 17 ASP C O 1
ATOM 1551 N N . THR C 1 19 ? -17.231 20.938 89.967 1.00 53.65 18 THR C N 1
ATOM 1552 C CA . THR C 1 19 ? -18.677 21.026 90.099 1.00 57.16 18 THR C CA 1
ATOM 1553 C C . THR C 1 19 ? -19.251 22.145 89.240 1.00 58.33 18 THR C C 1
ATOM 1554 O O . THR C 1 19 ? -18.542 23.085 88.863 1.00 56.44 18 THR C O 1
ATOM 1558 N N . ALA C 1 20 ? -20.544 22.051 88.950 1.00 59.09 19 ALA C N 1
ATOM 1559 C CA . ALA C 1 20 ? -21.219 23.061 88.150 1.00 56.39 19 ALA C CA 1
ATOM 1560 C C . ALA C 1 20 ? -21.187 24.420 88.844 1.00 55.43 19 ALA C C 1
ATOM 1561 O O . ALA C 1 20 ? -21.136 25.452 88.182 1.00 51.47 19 ALA C O 1
ATOM 1563 N N . GLU C 1 21 ? -21.212 24.413 90.175 1.00 57.11 20 GLU C N 1
ATOM 1564 C CA . GLU C 1 21 ? -21.150 25.653 90.946 1.00 55.94 20 GLU C CA 1
ATOM 1565 C C . GLU C 1 21 ? -19.809 26.352 90.749 1.00 53.08 20 GLU C C 1
ATOM 1566 O O . GLU C 1 21 ? -19.745 27.580 90.601 1.00 46.11 20 GLU C O 1
ATOM 1572 N N . GLU C 1 22 ? -18.739 25.565 90.757 1.00 55.49 21 GLU C N 1
ATOM 1573 C CA . GLU C 1 22 ? -17.395 26.106 90.616 1.00 48.43 21 GLU C CA 1
ATOM 1574 C C . GLU C 1 22 ? -17.158 26.620 89.205 1.00 48.13 21 GLU C C 1
ATOM 1575 O O . GLU C 1 22 ? -16.486 27.620 89.015 1.00 43.97 21 GLU C O 1
ATOM 1581 N N . ARG C 1 23 ? -17.708 25.932 88.209 1.00 52.63 22 ARG C N 1
ATOM 1582 C CA . ARG C 1 23 ? -17.548 26.378 86.830 1.00 42.89 22 ARG C CA 1
ATOM 1583 C C . ARG C 1 23 ? -18.351 27.652 86.554 1.00 41.73 22 ARG C C 1
ATOM 1584 O O . ARG C 1 23 ? -17.913 28.522 85.797 1.00 46.24 22 ARG C O 1
ATOM 1592 N N . LYS C 1 24 ? -19.514 27.783 87.180 1.00 42.10 23 LYS C N 1
ATOM 1593 C CA . LYS C 1 24 ? -20.303 28.999 87.007 1.00 44.12 23 LYS C CA 1
ATOM 1594 C C . LYS C 1 24 ? -19.612 30.184 87.691 1.00 40.41 23 LYS C C 1
ATOM 1595 O O . LYS C 1 24 ? -19.557 31.286 87.136 1.00 40.40 23 LYS C O 1
ATOM 1601 N N . ALA C 1 25 ? -19.069 29.946 88.880 1.00 36.70 24 ALA C N 1
ATOM 1602 C CA . ALA C 1 25 ? -18.327 30.982 89.596 1.00 39.08 24 ALA C CA 1
ATOM 1603 C C . ALA C 1 25 ? -17.073 31.366 88.817 1.00 37.70 24 ALA C C 1
ATOM 1604 O O . ALA C 1 25 ? -16.670 32.522 88.807 1.00 35.81 24 ALA C O 1
ATOM 1606 N N . TYR C 1 26 ? -16.466 30.386 88.151 1.00 38.33 25 TYR C N 1
ATOM 1607 C CA . TYR C 1 26 ? -15.296 30.657 87.322 1.00 33.51 25 TYR C CA 1
ATOM 1608 C C . TYR C 1 26 ? -15.645 31.634 86.208 1.00 36.24 25 TYR C C 1
ATOM 1609 O O . TYR C 1 26 ? -14.952 32.635 86.010 1.00 36.17 25 TYR C O 1
ATOM 1618 N N . ARG C 1 27 ? -16.719 31.342 85.475 1.00 37.92 26 ARG C N 1
ATOM 1619 C CA . ARG C 1 27 ? -17.124 32.202 84.367 1.00 37.03 26 ARG C CA 1
ATOM 1620 C C . ARG C 1 27 ? -17.470 33.588 84.877 1.00 39.55 26 ARG C C 1
ATOM 1621 O O . ARG C 1 27 ? -17.052 34.584 84.295 1.00 37.19 26 ARG C O 1
ATOM 1629 N N . LYS C 1 28 ? -18.204 33.657 85.982 1.00 36.35 27 LYS C N 1
ATOM 1630 C CA . LYS C 1 28 ? -18.533 34.948 86.578 1.00 37.77 27 LYS C CA 1
ATOM 1631 C C . LYS C 1 28 ? -17.277 35.776 86.894 1.00 32.87 27 LYS C C 1
ATOM 1632 O O . LYS C 1 28 ? -17.242 36.979 86.646 1.00 32.94 27 LYS C O 1
ATOM 1638 N N . PHE C 1 29 ? -16.241 35.138 87.422 1.00 32.40 28 PHE C N 1
ATOM 1639 C CA . PHE C 1 29 ? -15.046 35.891 87.804 1.00 32.69 28 PHE C CA 1
ATOM 1640 C C . PHE C 1 29 ? -14.235 36.355 86.601 1.00 33.24 28 PHE C C 1
ATOM 1641 O O . PHE C 1 29 ? -13.709 37.467 86.589 1.00 29.47 28 PHE C O 1
ATOM 1649 N N . ARG C 1 30 ? -14.129 35.519 85.578 1.00 33.66 29 ARG C N 1
ATOM 1650 C CA . ARG C 1 30 ? -13.432 35.968 84.382 1.00 35.95 29 ARG C CA 1
ATOM 1651 C C . ARG C 1 30 ? -14.184 37.138 83.736 1.00 35.18 29 ARG C C 1
ATOM 1652 O O . ARG C 1 30 ? -13.562 38.050 83.186 1.00 35.84 29 ARG C O 1
ATOM 1660 N N . LYS C 1 31 ? -15.514 37.141 83.819 1.00 34.83 30 LYS C N 1
ATOM 1661 C CA . LYS C 1 31 ? -16.257 38.303 83.323 1.00 39.70 30 LYS C CA 1
ATOM 1662 C C . LYS C 1 31 ? -15.880 39.548 84.119 1.00 34.97 30 LYS C C 1
ATOM 1663 O O . LYS C 1 31 ? -15.723 40.617 83.547 1.00 34.55 30 LYS C O 1
ATOM 1669 N N . PHE C 1 32 ? -15.721 39.397 85.430 1.00 33.15 31 PHE C N 1
ATOM 1670 C CA . PHE C 1 32 ? -15.330 40.511 86.288 1.00 34.39 31 PHE C CA 1
ATOM 1671 C C . PHE C 1 32 ? -13.936 41.027 85.935 1.00 33.16 31 PHE C C 1
ATOM 1672 O O . PHE C 1 32 ? -13.714 42.235 85.883 1.00 34.22 31 PHE C O 1
ATOM 1680 N N . LEU C 1 33 ? -13.006 40.114 85.676 1.00 30.59 32 LEU C N 1
ATOM 1681 C CA . LEU C 1 33 ? -11.636 40.493 85.316 1.00 30.52 32 LEU C CA 1
ATOM 1682 C C . LEU C 1 33 ? -11.580 41.356 84.063 1.00 33.44 32 LEU C C 1
ATOM 1683 O O . LEU C 1 33 ? -10.902 42.383 84.032 1.00 35.44 32 LEU C O 1
ATOM 1688 N N . LEU C 1 34 ? -12.310 40.951 83.032 1.00 37.49 33 LEU C N 1
ATOM 1689 C CA . LEU C 1 34 ? -12.375 41.746 81.811 1.00 45.88 33 LEU C CA 1
ATOM 1690 C C . LEU C 1 34 ? -12.985 43.124 82.086 1.00 44.71 33 LEU C C 1
ATOM 1691 O O . LEU C 1 34 ? -12.515 44.138 81.566 1.00 43.89 33 LEU C O 1
ATOM 1696 N N . SER C 1 35 ? -14.015 43.161 82.925 1.00 41.86 34 SER C N 1
ATOM 1697 C CA . SER C 1 35 ? -14.658 44.425 83.275 1.00 44.03 34 SER C CA 1
ATOM 1698 C C . SER C 1 35 ? -13.730 45.316 84.109 1.00 41.75 34 SER C C 1
ATOM 1699 O O . SER C 1 35 ? -13.906 46.530 84.157 1.00 38.39 34 SER C O 1
ATOM 1702 N N . GLU C 1 36 ? -12.754 44.707 84.775 1.00 39.16 35 GLU C N 1
ATOM 1703 C CA . GLU C 1 36 ? -11.721 45.454 85.488 1.00 38.12 35 GLU C CA 1
ATOM 1704 C C . GLU C 1 36 ? -10.551 45.832 84.572 1.00 39.41 35 GLU C C 1
ATOM 1705 O O . GLU C 1 36 ? -9.584 46.457 85.012 1.00 39.21 35 GLU C O 1
ATOM 1711 N N . GLY C 1 37 ? -10.635 45.432 83.307 1.00 41.26 36 GLY C N 1
ATOM 1712 C CA . GLY C 1 37 ? -9.622 45.788 82.326 1.00 41.26 36 GLY C CA 1
ATOM 1713 C C . GLY C 1 37 ? -8.428 44.852 82.257 1.00 40.43 36 GLY C C 1
ATOM 1714 O O . GLY C 1 37 ? -7.382 45.201 81.705 1.00 40.84 36 GLY C O 1
ATOM 1715 N N . PHE C 1 38 ? -8.568 43.660 82.823 1.00 34.28 37 PHE C N 1
ATOM 1716 C CA . PHE C 1 38 ? -7.526 42.656 82.685 1.00 33.48 37 PHE C CA 1
ATOM 1717 C C . PHE C 1 38 ? -7.655 41.999 81.320 1.00 35.33 37 PHE C C 1
ATOM 1718 O O . PHE C 1 38 ? -8.758 41.884 80.783 1.00 37.47 37 PHE C O 1
ATOM 1726 N N . ILE C 1 39 ? -6.526 41.601 80.748 1.00 34.40 38 ILE C N 1
ATOM 1727 C CA . ILE C 1 39 ? -6.545 40.880 79.488 1.00 40.27 38 ILE C CA 1
ATOM 1728 C C . ILE C 1 39 ? -5.900 39.520 79.705 1.00 37.30 38 ILE C C 1
ATOM 1729 O O . ILE C 1 39 ? -4.975 39.378 80.496 1.00 28.18 38 ILE C O 1
ATOM 1734 N N . MET C 1 40 ? -6.417 38.512 79.023 1.00 37.63 39 MET C N 1
ATOM 1735 C CA . MET C 1 40 ? -5.955 37.157 79.243 1.00 40.11 39 MET C CA 1
ATOM 1736 C C . MET C 1 40 ? -4.801 36.842 78.297 1.00 38.25 39 MET C C 1
ATOM 1737 O O . MET C 1 40 ? -4.897 37.108 77.101 1.00 41.22 39 MET C O 1
ATOM 1742 N N . HIS C 1 41 ? -3.713 36.286 78.827 1.00 30.71 40 HIS C N 1
ATOM 1743 C CA . HIS C 1 41 ? -2.548 35.919 78.002 1.00 31.04 40 HIS C CA 1
ATOM 1744 C C . HIS C 1 41 ? -2.393 34.414 77.882 1.00 32.30 40 HIS C C 1
ATOM 1745 O O . HIS C 1 41 ? -1.726 33.915 76.982 1.00 33.70 40 HIS C O 1
ATOM 1752 N N . GLN C 1 42 ? -2.993 33.710 78.832 1.00 36.48 41 GLN C N 1
ATOM 1753 C CA . GLN C 1 42 ? -3.002 32.251 78.888 1.00 36.26 41 GLN C CA 1
ATOM 1754 C C . GLN C 1 42 ? -4.102 31.898 79.886 1.00 34.11 41 GLN C C 1
ATOM 1755 O O . GLN C 1 42 ? -4.606 32.789 80.546 1.00 35.35 41 GLN C O 1
ATOM 1761 N N . PHE C 1 43 ? -4.477 30.621 79.983 1.00 36.36 42 PHE C N 1
ATOM 1762 C CA . PHE C 1 43 ? -5.628 30.226 80.800 1.00 40.00 42 PHE C CA 1
ATOM 1763 C C . PHE C 1 43 ? -5.632 30.822 82.212 1.00 40.96 42 PHE C C 1
ATOM 1764 O O . PHE C 1 43 ? -6.643 31.348 82.683 1.00 43.10 42 PHE C O 1
ATOM 1772 N N . SER C 1 44 ? -4.492 30.761 82.876 1.00 36.57 43 SER C N 1
ATOM 1773 C CA . SER C 1 44 ? -4.431 31.202 84.268 1.00 31.50 43 SER C CA 1
ATOM 1774 C C . SER C 1 44 ? -3.765 32.558 84.443 1.00 30.85 43 SER C C 1
ATOM 1775 O O . SER C 1 44 ? -3.560 33.004 85.565 1.00 38.56 43 SER C O 1
ATOM 1778 N N . ILE C 1 45 ? -3.428 33.215 83.343 1.00 28.28 44 ILE C N 1
ATOM 1779 C CA . ILE C 1 45 ? -2.596 34.411 83.403 1.00 25.95 44 ILE C CA 1
ATOM 1780 C C . ILE C 1 45 ? -3.239 35.626 82.748 1.00 25.90 44 ILE C C 1
ATOM 1781 O O . ILE C 1 45 ? -3.536 35.609 81.545 1.00 27.33 44 ILE C O 1
ATOM 1786 N N . TYR C 1 46 ? -3.408 36.684 83.543 1.00 24.68 45 TYR C N 1
ATOM 1787 C CA . TYR C 1 46 ? -4.009 37.932 83.088 1.00 27.20 45 TYR C CA 1
ATOM 1788 C C . TYR C 1 46 ? -3.074 39.069 83.397 1.00 23.63 45 TYR C C 1
ATOM 1789 O O . TYR C 1 46 ? -2.191 38.943 84.260 1.00 22.53 45 TYR C O 1
ATOM 1798 N N . SER C 1 47 ? -3.271 40.190 82.724 1.00 23.67 46 SER C N 1
ATOM 1799 C CA . SER C 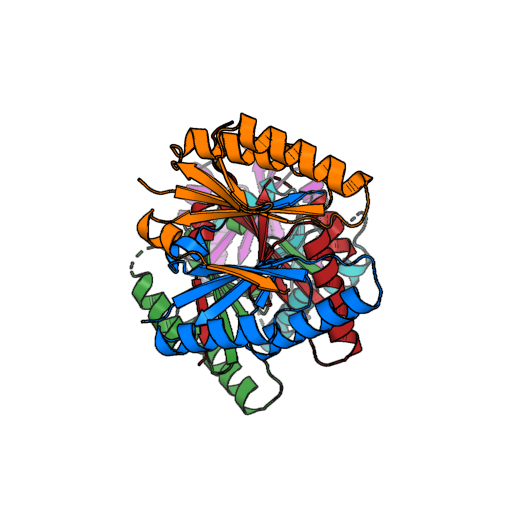1 47 ? -2.545 41.374 83.130 1.00 22.68 46 SER C CA 1
ATOM 1800 C C . SER C 1 47 ? -3.374 42.624 82.903 1.00 26.99 46 SER C C 1
ATOM 1801 O O . SER C 1 47 ? -4.290 42.650 82.083 1.00 27.49 46 SER C O 1
ATOM 1804 N N . LYS C 1 48 ? -3.064 43.645 83.691 1.00 27.06 47 LYS C N 1
ATOM 1805 C CA . LYS C 1 48 ? -3.699 44.941 83.556 1.00 31.45 47 LYS C CA 1
ATOM 1806 C C . LYS C 1 48 ? -2.611 46.001 83.463 1.00 30.62 47 LYS C C 1
ATOM 1807 O O . LYS C 1 48 ? -1.669 45.997 84.255 1.00 29.41 47 LYS C O 1
ATOM 1813 N N . LEU C 1 49 ? -2.726 46.904 82.489 1.00 29.43 48 LEU C N 1
ATOM 1814 C CA . LEU C 1 49 ? -1.783 48.013 82.391 1.00 34.14 48 LEU C CA 1
ATOM 1815 C C . LEU C 1 49 ? -2.023 49.013 83.515 1.00 36.66 48 LEU C C 1
ATOM 1816 O O . LEU C 1 49 ? -3.157 49.413 83.767 1.00 32.98 48 LEU C O 1
ATOM 1821 N N . LEU C 1 50 ? -0.960 49.422 84.195 1.00 37.49 49 LEU C N 1
ATOM 1822 C CA . LEU C 1 50 ? -1.114 50.369 85.292 1.00 35.44 49 LEU C CA 1
ATOM 1823 C C . LEU C 1 50 ? -0.784 51.788 84.832 1.00 45.82 49 LEU C C 1
ATOM 1824 O O . LEU C 1 50 ? 0.054 51.982 83.957 1.00 48.71 49 LEU C O 1
ATOM 1829 N N . LEU C 1 51 ? -1.439 52.771 85.441 1.00 51.60 50 LEU C N 1
ATOM 1830 C CA . LEU C 1 51 ? -1.244 54.174 85.082 1.00 64.28 50 LEU C CA 1
ATOM 1831 C C . LEU C 1 51 ? -0.073 54.806 85.831 1.00 65.31 50 LEU C C 1
ATOM 1832 O O . LEU C 1 51 ? 0.402 54.270 86.832 1.00 65.43 50 LEU C O 1
ATOM 1837 N N . ALA C 1 55 ? -5.129 53.621 91.713 1.00 57.93 54 ALA C N 1
ATOM 1838 C CA . ALA C 1 55 ? -5.704 53.270 93.008 1.00 56.13 54 ALA C CA 1
ATOM 1839 C C . ALA C 1 55 ? -5.525 51.783 93.262 1.00 44.36 54 ALA C C 1
ATOM 1840 O O . ALA C 1 55 ? -6.487 51.002 93.198 1.00 35.11 54 ALA C O 1
ATOM 1842 N N . ASN C 1 56 ? -4.284 51.404 93.560 1.00 40.61 55 ASN C N 1
ATOM 1843 C CA . ASN C 1 56 ? -3.888 50.012 93.544 1.00 41.37 55 ASN C CA 1
ATOM 1844 C C . ASN C 1 56 ? -4.565 49.249 94.687 1.00 31.59 55 ASN C C 1
ATOM 1845 O O . ASN C 1 56 ? -5.093 48.176 94.456 1.00 32.08 55 ASN C O 1
ATOM 1850 N N . ASN C 1 57 ? -4.602 49.792 95.911 1.00 28.92 56 ASN C N 1
ATOM 1851 C CA . ASN C 1 57 ? -5.137 48.960 96.987 1.00 28.69 56 ASN C CA 1
ATOM 1852 C C . ASN C 1 57 ? -6.639 48.741 96.873 1.00 27.07 56 ASN C C 1
ATOM 1853 O O . ASN C 1 57 ? -7.157 47.708 97.313 1.00 25.01 56 ASN C O 1
ATOM 1858 N N . ALA C 1 58 ? -7.345 49.696 96.280 1.00 25.82 57 ALA C N 1
ATOM 1859 C CA . ALA C 1 58 ? -8.782 49.540 96.104 1.00 25.30 57 ALA C CA 1
ATOM 1860 C C . ALA C 1 58 ? -9.064 48.432 95.088 1.00 25.99 57 ALA C C 1
ATOM 1861 O O . ALA C 1 58 ? -9.938 47.594 95.292 1.00 24.92 57 ALA C O 1
ATOM 1863 N N . MET C 1 59 ? -8.317 48.417 93.990 1.00 22.95 58 MET C N 1
ATOM 1864 C CA . MET C 1 59 ? -8.496 47.322 93.039 1.00 22.38 58 MET C CA 1
ATOM 1865 C C . MET C 1 59 ? -8.163 45.993 93.676 1.00 27.09 58 MET C C 1
ATOM 1866 O O . MET C 1 59 ? -8.883 45.000 93.486 1.00 24.14 58 MET C O 1
ATOM 1871 N N . ILE C 1 60 ? -7.071 45.959 94.426 1.00 22.94 59 ILE C N 1
ATOM 1872 C CA . ILE C 1 60 ? -6.665 44.706 95.073 1.00 23.82 59 ILE C CA 1
ATOM 1873 C C . ILE C 1 60 ? -7.753 44.227 96.035 1.00 24.20 59 ILE C C 1
ATOM 1874 O O . ILE C 1 60 ? -8.097 43.046 96.076 1.00 20.40 59 ILE C O 1
ATOM 1879 N N . GLY C 1 61 ? -8.322 45.156 96.795 1.00 23.20 60 GLY C N 1
ATOM 1880 C CA . GLY C 1 61 ? -9.383 44.799 97.708 1.00 23.49 60 GLY C CA 1
ATOM 1881 C C . GLY C 1 61 ? -10.620 44.332 96.962 1.00 23.90 60 GLY C C 1
ATOM 1882 O O . GLY C 1 61 ? -11.361 43.463 97.434 1.00 22.83 60 GLY C O 1
ATOM 1883 N N . ARG C 1 62 ? -10.865 44.921 95.799 1.00 20.21 61 ARG C N 1
ATOM 1884 C CA . ARG C 1 62 ? -12.039 44.544 95.018 1.00 23.30 61 ARG C CA 1
ATOM 1885 C C . ARG C 1 62 ? -11.853 43.142 94.426 1.00 22.79 61 ARG C C 1
ATOM 1886 O O . ARG C 1 62 ? -12.790 42.342 94.381 1.00 22.88 61 ARG C O 1
ATOM 1894 N N . LEU C 1 63 ? -10.640 42.864 93.971 1.00 18.88 62 LEU C N 1
ATOM 1895 C CA . LEU C 1 63 ? -10.296 41.515 93.522 1.00 21.32 62 LEU C CA 1
ATOM 1896 C C . LEU C 1 63 ? -10.477 40.503 94.656 1.00 22.94 62 LEU C C 1
ATOM 1897 O O . LEU C 1 63 ? -11.034 39.433 94.448 1.00 21.44 62 LEU C O 1
ATOM 1902 N N . ARG C 1 64 ? -10.018 40.847 95.854 1.00 21.37 63 ARG C N 1
ATOM 1903 C CA . ARG C 1 64 ? -10.150 39.963 97.022 1.00 23.56 63 ARG C CA 1
ATOM 1904 C C . ARG C 1 64 ? -11.616 39.641 97.327 1.00 20.83 63 ARG C C 1
ATOM 1905 O O . ARG C 1 64 ? -11.968 38.480 97.608 1.00 21.07 63 ARG C O 1
ATOM 1913 N N . GLU C 1 65 ? -12.459 40.675 97.261 1.00 24.20 64 GLU C N 1
ATOM 1914 C CA . GLU C 1 65 ? -13.885 40.591 97.544 1.00 25.71 64 GLU C CA 1
ATOM 1915 C C . GLU C 1 65 ? -14.603 39.719 96.515 1.00 28.97 64 GLU C C 1
ATOM 1916 O O . GLU C 1 65 ? -15.477 38.928 96.858 1.00 28.85 64 GLU C O 1
ATOM 1922 N N . HIS C 1 66 ? -14.204 39.849 95.256 1.00 24.96 65 HIS C N 1
ATOM 1923 C CA . HIS C 1 66 ? -14.868 39.145 94.162 1.00 25.34 65 HIS C CA 1
ATOM 1924 C C . HIS C 1 66 ? -14.291 37.755 93.872 1.00 26.74 65 HIS C C 1
ATOM 1925 O O . HIS C 1 66 ? -14.876 36.977 93.102 1.00 28.84 65 HIS C O 1
ATOM 1932 N N . ASN C 1 67 ? -13.154 37.442 94.484 1.00 21.84 66 ASN C N 1
ATOM 1933 C CA . ASN C 1 67 ? -12.536 36.118 94.314 1.00 26.45 66 ASN C CA 1
ATOM 1934 C C . ASN C 1 67 ? -13.547 35.030 94.700 1.00 28.77 66 ASN C C 1
ATOM 1935 O O . ASN C 1 67 ? -14.112 35.058 95.793 1.00 28.88 66 ASN C O 1
ATOM 1940 N N . PRO C 1 68 ? -13.816 34.083 93.788 1.00 29.37 67 PRO C N 1
ATOM 1941 C CA . PRO C 1 68 ? -14.754 33.006 94.109 1.00 37.58 67 PRO C CA 1
ATOM 1942 C C . PRO C 1 68 ? -14.315 32.165 95.312 1.00 38.15 67 PRO C C 1
ATOM 1943 O O . PRO C 1 68 ? -13.124 32.088 95.620 1.00 31.01 67 PRO C O 1
ATOM 1947 N N . ASN C 1 69 ? -15.278 31.545 95.981 1.00 40.98 68 ASN C N 1
ATOM 1948 C CA . ASN C 1 69 ? -14.972 30.492 96.939 1.00 48.15 68 ASN C CA 1
ATOM 1949 C C . ASN C 1 69 ? -14.078 29.450 96.272 1.00 41.52 68 ASN C C 1
ATOM 1950 O O . ASN C 1 69 ? -14.342 29.048 95.138 1.00 44.49 68 ASN C O 1
ATOM 1955 N N . LYS C 1 70 ? -13.011 29.056 96.968 1.00 35.47 69 LYS C N 1
ATOM 1956 C CA . LYS C 1 70 ? -11.998 28.101 96.483 1.00 35.87 69 LYS C CA 1
ATOM 1957 C C . LYS C 1 70 ? -11.054 28.683 95.415 1.00 35.21 69 LYS C C 1
ATOM 1958 O O . LYS C 1 70 ? -10.188 27.976 94.900 1.00 39.81 69 LYS C O 1
ATOM 1964 N N . GLY C 1 71 ? -11.213 29.957 95.085 1.00 34.23 70 GLY C N 1
ATOM 1965 C CA . GLY C 1 71 ? -10.343 30.592 94.108 1.00 29.39 70 GLY C CA 1
ATOM 1966 C C . GLY C 1 71 ? -9.030 31.065 94.708 1.00 29.11 70 GLY C C 1
ATOM 1967 O O . GLY C 1 71 ? -8.981 31.454 95.871 1.00 31.24 70 GLY C O 1
ATOM 1968 N N . ASN C 1 72 ? -7.969 31.030 93.912 1.00 30.27 71 ASN C N 1
ATOM 1969 C CA . ASN C 1 72 ? -6.656 31.506 94.329 1.00 29.31 71 ASN C CA 1
ATOM 1970 C C . ASN C 1 72 ? -6.088 32.499 93.336 1.00 24.71 71 ASN C C 1
ATOM 1971 O O . ASN C 1 72 ? -5.960 32.195 92.152 1.00 29.59 71 ASN C O 1
ATOM 1976 N N . ILE C 1 73 ? -5.758 33.685 93.834 1.00 23.83 72 ILE C N 1
ATOM 1977 C CA . ILE C 1 73 ? -5.201 34.749 93.018 1.00 27.16 72 ILE C CA 1
ATOM 1978 C C . ILE C 1 73 ? -3.821 35.153 93.509 1.00 26.53 72 ILE C C 1
ATOM 1979 O O . ILE C 1 73 ? -3.613 35.393 94.705 1.00 28.53 72 ILE C O 1
ATOM 1984 N N . THR C 1 74 ? -2.882 35.279 92.580 1.00 20.64 73 THR C N 1
ATOM 1985 C CA . THR C 1 74 ? -1.579 35.816 92.917 1.00 16.99 73 THR C CA 1
ATOM 1986 C C . THR C 1 74 ? -1.335 37.052 92.094 1.00 23.34 73 THR C C 1
ATOM 1987 O O . THR C 1 74 ? -1.502 37.012 90.881 1.00 21.64 73 THR C O 1
ATOM 1991 N N . LEU C 1 75 ? -0.956 38.152 92.746 1.00 18.47 74 LEU C N 1
ATOM 1992 C CA . LEU C 1 75 ? -0.710 39.414 92.040 1.00 19.33 74 LEU C CA 1
ATOM 1993 C C . LEU C 1 75 ? 0.755 39.814 92.116 1.00 26.31 74 LEU C C 1
ATOM 1994 O O . LEU C 1 75 ? 1.367 39.751 93.180 1.00 23.11 74 LEU C O 1
ATOM 1999 N N . LEU C 1 76 ? 1.302 40.258 90.986 1.00 19.35 75 LEU C N 1
ATOM 2000 C CA . LEU C 1 76 ? 2.708 40.634 90.884 1.00 18.87 75 LEU C CA 1
ATOM 2001 C C . LEU C 1 76 ? 2.787 41.811 89.911 1.00 26.55 75 LEU C C 1
ATOM 2002 O O . LEU C 1 76 ? 2.288 41.711 88.792 1.00 28.35 75 LEU C O 1
ATOM 2007 N N . THR C 1 77 ? 3.396 42.914 90.326 1.00 22.25 76 THR C N 1
ATOM 2008 C CA . THR C 1 77 ? 3.569 44.049 89.418 1.00 25.62 76 THR C CA 1
ATOM 2009 C C . THR C 1 77 ? 4.945 44.000 88.770 1.00 28.30 76 THR C C 1
ATOM 2010 O O . THR C 1 77 ? 5.965 43.870 89.467 1.00 30.96 76 THR C O 1
ATOM 2014 N N . VAL C 1 78 ? 4.967 44.124 87.440 1.00 24.41 77 VAL C N 1
ATOM 2015 C CA . VAL C 1 78 ? 6.181 43.928 86.661 1.00 22.11 77 VAL C CA 1
ATOM 2016 C C . VAL C 1 78 ? 6.390 45.092 85.702 1.00 26.56 77 VAL C C 1
ATOM 2017 O O . VAL C 1 78 ? 5.428 45.747 85.285 1.00 30.94 77 VAL C O 1
ATOM 2021 N N . THR C 1 79 ? 7.647 45.330 85.336 1.00 30.35 78 THR C N 1
ATOM 2022 C CA . THR C 1 79 ? 7.972 46.310 84.304 1.00 34.00 78 THR C CA 1
ATOM 2023 C C . THR C 1 79 ? 7.620 45.745 82.926 1.00 30.52 78 THR C C 1
ATOM 2024 O O . THR C 1 79 ? 7.396 44.546 82.786 1.00 32.16 78 THR C O 1
ATOM 2028 N N . GLU C 1 80 ? 7.581 46.592 81.901 1.00 31.20 79 GLU C N 1
ATOM 2029 C CA . GLU C 1 80 ? 7.308 46.105 80.556 1.00 32.52 79 GLU C CA 1
ATOM 2030 C C . GLU C 1 80 ? 8.424 45.178 80.078 1.00 32.87 79 GLU C C 1
ATOM 2031 O O . GLU C 1 80 ? 8.157 44.185 79.409 1.00 36.29 79 GLU C O 1
ATOM 2037 N N . LYS C 1 81 ? 9.666 45.484 80.451 1.00 37.80 80 LYS C N 1
ATOM 2038 C CA . LYS C 1 81 ? 10.811 44.654 80.075 1.00 41.04 80 LYS C CA 1
ATOM 2039 C C . LYS C 1 81 ? 10.681 43.261 80.682 1.00 32.25 80 LYS C C 1
ATOM 2040 O O . LYS C 1 81 ? 10.890 42.254 80.005 1.00 32.86 80 LYS C O 1
ATOM 2046 N N . GLN C 1 82 ? 10.333 43.228 81.965 1.00 29.93 81 GLN C N 1
ATOM 2047 C CA . GLN C 1 82 ? 10.140 41.962 82.678 1.00 27.81 81 GLN C CA 1
ATOM 2048 C C . GLN C 1 82 ? 8.989 41.163 82.064 1.00 30.91 81 GLN C C 1
ATOM 2049 O O . GLN C 1 82 ? 9.096 39.957 81.895 1.00 26.87 81 GLN C O 1
ATOM 2055 N N . PHE C 1 83 ? 7.887 41.836 81.740 1.00 28.92 82 PHE C N 1
ATOM 2056 C CA . PHE C 1 83 ? 6.748 41.160 81.117 1.00 31.01 82 PHE C CA 1
ATOM 2057 C C . PHE C 1 83 ? 7.102 40.582 79.748 1.00 32.27 82 PHE C C 1
ATOM 2058 O O . PHE C 1 83 ? 6.650 39.481 79.383 1.00 30.30 82 PHE C O 1
ATOM 2066 N N . ALA C 1 84 ? 7.892 41.328 78.974 1.00 36.02 83 ALA C N 1
ATOM 2067 C CA . ALA C 1 84 ? 8.291 40.860 77.647 1.00 35.70 83 ALA C CA 1
ATOM 2068 C C . ALA C 1 84 ? 9.144 39.609 77.755 1.00 43.43 83 ALA C C 1
ATOM 2069 O O . ALA C 1 84 ? 9.146 38.770 76.854 1.00 48.77 83 ALA C O 1
ATOM 2071 N N . ARG C 1 85 ? 9.855 39.469 78.869 1.00 35.81 84 ARG C N 1
ATOM 2072 C CA . ARG C 1 85 ? 10.716 38.311 79.063 1.00 36.96 84 ARG C CA 1
ATOM 2073 C C . ARG C 1 85 ? 9.959 37.087 79.573 1.00 36.46 84 ARG C C 1
ATOM 2074 O O . ARG C 1 85 ? 10.546 36.010 79.679 1.00 39.10 84 ARG C O 1
ATOM 2082 N N . MET C 1 86 ? 8.673 37.253 79.896 1.00 31.04 85 MET C N 1
ATOM 2083 C CA . MET C 1 86 ? 7.886 36.176 80.500 1.00 26.80 85 MET C CA 1
ATOM 2084 C C . MET C 1 86 ? 7.977 34.920 79.666 1.00 28.84 85 MET C C 1
ATOM 2085 O O . MET C 1 86 ? 7.945 34.989 78.443 1.00 30.62 85 MET C O 1
ATOM 2090 N N . ILE C 1 87 ? 8.112 33.782 80.336 1.00 28.43 86 ILE C N 1
ATOM 2091 C CA . ILE C 1 87 ? 8.232 32.503 79.645 1.00 30.00 86 ILE C CA 1
ATOM 2092 C C . ILE C 1 87 ? 7.059 31.600 80.028 1.00 21.39 86 ILE C C 1
ATOM 2093 O O . ILE C 1 87 ? 6.668 31.531 81.191 1.00 22.77 86 ILE C O 1
ATOM 2098 N N . TYR C 1 88 ? 6.471 30.935 79.037 1.00 23.41 87 TYR C N 1
ATOM 2099 C CA . TYR C 1 88 ? 5.408 29.978 79.319 1.00 24.97 87 TYR C CA 1
ATOM 2100 C C . TYR C 1 88 ? 5.758 28.634 78.719 1.00 26.96 87 TYR C C 1
ATOM 2101 O O . TYR C 1 88 ? 6.032 28.531 77.521 1.00 30.23 87 TYR C O 1
ATOM 2110 N N . LEU C 1 89 ? 5.766 27.601 79.554 1.00 24.03 88 LEU C N 1
ATOM 2111 C CA . LEU C 1 89 ? 6.098 26.262 79.082 1.00 28.39 88 LEU C CA 1
ATOM 2112 C C . LEU C 1 89 ? 4.903 25.341 79.250 1.00 31.41 88 LEU C C 1
ATOM 2113 O O . LEU C 1 89 ? 4.348 25.222 80.338 1.00 34.04 88 LEU C O 1
ATOM 2118 N N . HIS C 1 90 ? 4.501 24.695 78.159 1.00 31.71 89 HIS C N 1
ATOM 2119 C CA . HIS C 1 90 ? 3.435 23.714 78.212 1.00 35.53 89 HIS C CA 1
ATOM 2120 C C . HIS C 1 90 ? 4.040 22.342 77.929 1.00 38.55 89 HIS C C 1
ATOM 2121 O O . HIS C 1 90 ? 4.569 22.106 76.839 1.00 41.67 89 HIS C O 1
ATOM 2128 N N . GLY C 1 91 ? 3.978 21.446 78.908 1.00 36.69 90 GLY C N 1
ATOM 2129 C CA . GLY C 1 91 ? 4.575 20.125 78.774 1.00 39.78 90 GLY C CA 1
ATOM 2130 C C . GLY C 1 91 ? 3.761 19.177 77.915 1.00 50.79 90 GLY C C 1
ATOM 2131 O O . GLY C 1 91 ? 2.533 19.144 78.004 1.00 49.57 90 GLY C O 1
ATOM 2132 N N . SER D 1 2 ? 28.973 41.384 94.715 1.00 64.55 1 SER D N 1
ATOM 2133 C CA . SER D 1 2 ? 28.816 42.802 95.012 1.00 53.07 1 SER D CA 1
ATOM 2134 C C . SER D 1 2 ? 27.625 43.030 95.941 1.00 43.36 1 SER D C 1
ATOM 2135 O O . SER D 1 2 ? 26.997 42.073 96.408 1.00 37.34 1 SER D O 1
ATOM 2138 N N . GLY D 1 3 ? 27.323 44.301 96.197 1.00 89.16 2 GLY D N 1
ATOM 2139 C CA . GLY D 1 3 ? 26.206 44.675 97.044 1.00 72.56 2 GLY D CA 1
ATOM 2140 C C . GLY D 1 3 ? 24.977 45.093 96.255 1.00 66.46 2 GLY D C 1
ATOM 2141 O O . GLY D 1 3 ? 24.078 45.745 96.784 1.00 56.06 2 GLY D O 1
ATOM 2142 N N . SER D 1 4 ? 24.938 44.724 94.979 1.00 61.34 3 SER D N 1
ATOM 2143 C CA . SER D 1 4 ? 23.751 44.956 94.167 1.00 56.36 3 SER D CA 1
ATOM 2144 C C . SER D 1 4 ? 22.614 44.054 94.642 1.00 49.91 3 SER D C 1
ATOM 2145 O O . SER D 1 4 ? 22.851 42.980 95.205 1.00 46.33 3 SER D O 1
ATOM 2148 N N . GLY D 1 5 ? 21.380 44.501 94.429 1.00 44.07 4 GLY D N 1
ATOM 2149 C CA . GLY D 1 5 ? 20.215 43.730 94.822 1.00 41.72 4 GLY D CA 1
ATOM 2150 C C . GLY D 1 5 ? 20.108 42.423 94.062 1.00 46.73 4 GLY D C 1
ATOM 2151 O O . GLY D 1 5 ? 20.497 42.340 92.895 1.00 47.49 4 GLY D O 1
ATOM 2152 N N . SER D 1 6 ? 19.588 41.392 94.724 1.00 40.19 5 SER D N 1
ATOM 2153 C CA . SER D 1 6 ? 19.375 40.112 94.068 1.00 39.42 5 SER D CA 1
ATOM 2154 C C . SER D 1 6 ? 18.023 40.098 93.375 1.00 38.76 5 SER D C 1
ATOM 2155 O O . SER D 1 6 ? 17.169 40.951 93.637 1.00 39.70 5 SER D O 1
ATOM 2158 N N . MET D 1 7 ? 17.841 39.134 92.480 1.00 31.92 6 MET D N 1
ATOM 2159 C CA . MET D 1 7 ? 16.585 38.990 91.752 1.00 31.14 6 MET D CA 1
ATOM 2160 C C . MET D 1 7 ? 15.865 37.730 92.213 1.00 29.95 6 MET D C 1
ATOM 2161 O O . MET D 1 7 ? 16.438 36.918 92.945 1.00 31.32 6 MET D O 1
ATOM 2166 N N . ARG D 1 8 ? 14.610 37.577 91.800 1.00 27.00 7 ARG D N 1
ATOM 2167 C CA . ARG D 1 8 ? 13.827 36.404 92.153 1.00 24.83 7 ARG D CA 1
ATOM 2168 C C . ARG D 1 8 ? 13.204 35.852 90.888 1.00 24.62 7 ARG D C 1
ATOM 2169 O O . ARG D 1 8 ? 12.504 36.578 90.177 1.00 25.22 7 ARG D O 1
ATOM 2177 N N . MET D 1 9 ? 13.461 34.580 90.586 1.00 22.00 8 MET D N 1
ATOM 2178 C CA . MET D 1 9 ? 12.666 33.924 89.550 1.00 22.74 8 MET D CA 1
ATOM 2179 C C . MET D 1 9 ? 11.382 33.467 90.195 1.00 23.04 8 MET D C 1
ATOM 2180 O O . MET D 1 9 ? 11.413 32.763 91.192 1.00 24.67 8 MET D O 1
ATOM 2185 N N . ILE D 1 10 ? 10.261 33.895 89.637 1.00 20.99 9 ILE D N 1
ATOM 2186 C CA . ILE D 1 10 ? 8.944 33.501 90.124 1.00 19.62 9 ILE D CA 1
ATOM 2187 C C . ILE D 1 10 ? 8.383 32.469 89.166 1.00 19.84 9 ILE D C 1
ATOM 2188 O O . ILE D 1 10 ? 8.359 32.691 87.964 1.00 20.15 9 ILE D O 1
ATOM 2193 N N . LEU D 1 11 ? 7.956 31.333 89.706 1.00 19.88 10 LEU D N 1
ATOM 2194 C CA . LEU D 1 11 ? 7.429 30.243 88.872 1.00 20.16 10 LEU D CA 1
ATOM 2195 C C . LEU D 1 11 ? 6.006 29.938 89.317 1.00 21.10 10 LEU D C 1
ATOM 2196 O O . LEU D 1 11 ? 5.792 29.603 90.496 1.00 21.82 10 LEU D O 1
ATOM 2201 N N . MET D 1 12 ? 5.032 30.058 88.417 1.00 21.58 11 MET D N 1
ATOM 2202 C CA . MET D 1 12 ? 3.702 29.530 88.714 1.00 28.16 11 MET D CA 1
ATOM 2203 C C . MET D 1 12 ? 3.536 28.237 87.970 1.00 28.30 11 MET D C 1
ATOM 2204 O O . MET D 1 12 ? 3.768 28.174 86.764 1.00 30.69 11 MET D O 1
ATOM 2209 N N . PHE D 1 13 ? 3.148 27.203 88.701 1.00 32.72 12 PHE D N 1
ATOM 2210 C CA . PHE D 1 13 ? 2.942 25.911 88.101 1.00 37.71 12 PHE D CA 1
ATOM 2211 C C . PHE D 1 13 ? 1.473 25.533 88.216 1.00 43.91 12 PHE D C 1
ATOM 2212 O O . PHE D 1 13 ? 0.847 25.712 89.258 1.00 46.12 12 PHE D O 1
ATOM 2220 N N . ASP D 1 14 ? 0.932 25.011 87.126 1.00 35.25 13 ASP D N 1
ATOM 2221 C CA . ASP D 1 14 ? -0.484 24.766 87.012 1.00 44.24 13 ASP D CA 1
ATOM 2222 C C . ASP D 1 14 ? -0.613 23.456 86.257 1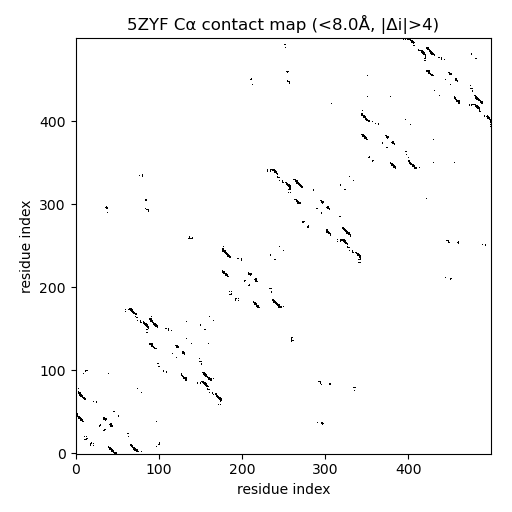.00 43.05 13 ASP D C 1
ATOM 2223 O O . ASP D 1 14 ? 0.060 23.286 85.247 1.00 39.72 13 ASP D O 1
ATOM 2228 N N . MET D 1 15 ? -1.414 22.518 86.760 1.00 47.10 14 MET D N 1
ATOM 2229 C CA . MET D 1 15 ? -1.738 21.309 85.997 1.00 50.32 14 MET D CA 1
ATOM 2230 C C . MET D 1 15 ? -2.936 20.577 86.603 1.00 57.46 14 MET D C 1
ATOM 2231 O O . MET D 1 15 ? -3.198 20.697 87.800 1.00 61.82 14 MET D O 1
ATOM 2236 N N . PRO D 1 16 ? -3.676 19.826 85.769 1.00 59.17 15 PRO D N 1
ATOM 2237 C CA . PRO D 1 16 ? -4.817 19.037 86.249 1.00 61.97 15 PRO D CA 1
ATOM 2238 C C . PRO D 1 16 ? -4.421 18.066 87.353 1.00 64.62 15 PRO D C 1
ATOM 2239 O O . PRO D 1 16 ? -3.369 17.430 87.268 1.00 63.00 15 PRO D O 1
ATOM 2243 N N . THR D 1 17 ? -5.251 17.970 88.386 1.00 66.91 16 THR D N 1
ATOM 2244 C CA . THR D 1 17 ? -4.998 17.054 89.489 1.00 67.52 16 THR D CA 1
ATOM 2245 C C . THR D 1 17 ? -6.177 16.116 89.686 1.00 74.59 16 THR D C 1
ATOM 2246 O O . THR D 1 17 ? -6.608 15.871 90.811 1.00 79.73 16 THR D O 1
ATOM 2250 N N . ASP D 1 18 ? -6.695 15.596 88.580 1.00 72.63 17 ASP D N 1
ATOM 2251 C CA . ASP D 1 18 ? -7.816 14.675 88.628 1.00 74.60 17 ASP D CA 1
ATOM 2252 C C . ASP D 1 18 ? -7.362 13.260 88.960 1.00 74.38 17 ASP D C 1
ATOM 2253 O O . ASP D 1 18 ? -7.924 12.615 89.845 1.00 79.42 17 ASP D O 1
ATOM 2258 N N . THR D 1 19 ? -6.355 12.770 88.246 1.00 69.15 18 THR D N 1
ATOM 2259 C CA . THR D 1 19 ? -5.941 11.385 88.411 1.00 72.84 18 THR D CA 1
ATOM 2260 C C . THR D 1 19 ? -4.872 11.260 89.490 1.00 70.13 18 THR D C 1
ATOM 2261 O O . THR D 1 19 ? -4.166 12.223 89.803 1.00 67.46 18 THR D O 1
ATOM 2265 N N . ALA D 1 20 ? -4.769 10.068 90.067 1.00 71.98 19 ALA D N 1
ATOM 2266 C CA . ALA D 1 20 ? -3.695 9.753 90.996 1.00 70.46 19 ALA D CA 1
ATOM 2267 C C . ALA D 1 20 ? -2.375 9.718 90.238 1.00 71.04 19 ALA D C 1
ATOM 2268 O O . ALA D 1 20 ? -1.305 9.912 90.818 1.00 67.73 19 ALA D O 1
ATOM 2270 N N . GLU D 1 21 ? -2.468 9.458 88.936 1.00 71.77 20 GLU D N 1
ATOM 2271 C CA . GLU D 1 21 ? -1.310 9.470 88.052 1.00 70.73 20 GLU D CA 1
ATOM 2272 C C . GLU D 1 21 ? -0.881 10.905 87.746 1.00 61.88 20 GLU D C 1
ATOM 2273 O O . GLU D 1 21 ? 0.310 11.174 87.589 1.00 59.34 20 GLU D O 1
ATOM 2279 N N . GLU D 1 22 ? -1.854 11.817 87.666 1.00 60.91 21 GLU D N 1
ATOM 2280 C CA . GLU D 1 22 ? -1.573 13.251 87.508 1.00 60.04 21 GLU D CA 1
ATOM 2281 C C . GLU D 1 22 ? -1.004 13.830 88.794 1.00 59.65 21 GLU D C 1
ATOM 2282 O O . GLU D 1 22 ? -0.008 14.556 88.762 1.00 53.05 21 GLU D O 1
ATOM 2288 N N . ARG D 1 23 ? -1.638 13.513 89.923 1.00 61.05 22 ARG D N 1
ATOM 2289 C CA . ARG D 1 23 ? -1.177 14.001 91.220 1.00 57.85 22 ARG D CA 1
ATOM 2290 C C . ARG D 1 23 ? 0.214 13.465 91.537 1.00 54.65 22 ARG D C 1
ATOM 2291 O O . ARG D 1 23 ? 1.019 14.144 92.183 1.00 48.36 22 ARG D O 1
ATOM 2299 N N . LYS D 1 24 ? 0.505 12.251 91.078 1.00 56.01 23 LYS D N 1
ATOM 2300 C CA . LYS D 1 24 ? 1.835 11.692 91.280 1.00 56.81 23 LYS D CA 1
ATOM 2301 C C . LYS D 1 24 ? 2.837 12.454 90.411 1.00 56.23 23 LYS D C 1
ATOM 2302 O O . LYS D 1 24 ? 3.967 12.711 90.828 1.00 50.39 23 LYS D O 1
ATOM 2308 N N . ALA D 1 25 ? 2.408 12.836 89.212 1.00 54.51 24 ALA D N 1
ATOM 2309 C CA . ALA D 1 25 ? 3.236 13.659 88.340 1.00 46.38 24 ALA D CA 1
ATOM 2310 C C . ALA D 1 25 ? 3.463 15.039 88.956 1.00 42.95 24 ALA D C 1
ATOM 2311 O O . ALA D 1 25 ? 4.552 15.606 88.836 1.00 39.43 24 ALA D O 1
ATOM 2313 N N . TYR D 1 26 ? 2.432 15.574 89.608 1.00 43.17 25 TYR D N 1
ATOM 2314 C CA . TYR D 1 26 ? 2.551 16.836 90.337 1.00 39.00 25 TYR D CA 1
ATOM 2315 C C . TYR D 1 26 ? 3.604 16.746 91.436 1.00 38.57 25 TYR D C 1
ATOM 2316 O O . TYR D 1 26 ? 4.488 17.604 91.540 1.00 33.06 25 TYR D O 1
ATOM 2325 N N . ARG D 1 27 ? 3.488 15.719 92.270 1.00 39.89 26 ARG D N 1
ATOM 2326 C CA . ARG D 1 27 ? 4.400 15.556 93.390 1.00 39.76 26 ARG D CA 1
ATOM 2327 C C . ARG D 1 27 ? 5.821 15.362 92.883 1.00 42.48 26 ARG D C 1
ATOM 2328 O O . ARG D 1 27 ? 6.768 15.839 93.496 1.00 39.72 26 ARG D O 1
ATOM 2336 N N . LYS D 1 28 ? 5.966 14.667 91.758 1.00 44.93 27 LYS D N 1
ATOM 2337 C CA . LYS D 1 28 ? 7.286 14.449 91.172 1.00 42.99 27 LYS D CA 1
ATOM 2338 C C . LYS D 1 28 ? 7.913 15.769 90.734 1.00 35.02 27 LYS D C 1
ATOM 2339 O O . LYS D 1 28 ? 9.099 16.015 90.980 1.00 35.37 27 LYS D O 1
ATOM 2345 N N . PHE D 1 29 ? 7.117 16.620 90.090 1.00 28.57 28 PHE D N 1
ATOM 2346 C CA . PHE D 1 29 ? 7.632 17.882 89.598 1.00 26.32 28 PHE D CA 1
ATOM 2347 C C . PHE D 1 29 ? 7.949 18.808 90.777 1.00 30.78 28 PHE D C 1
ATOM 2348 O O . PHE D 1 29 ? 8.962 19.497 90.771 1.00 27.73 28 PHE D O 1
ATOM 2356 N N . ARG D 1 30 ? 7.087 18.811 91.788 1.00 28.72 29 ARG D N 1
ATOM 2357 C CA . ARG D 1 30 ? 7.361 19.575 93.012 1.00 27.67 29 ARG D CA 1
ATOM 2358 C C . ARG D 1 30 ? 8.666 19.098 93.663 1.00 31.24 29 ARG D C 1
ATOM 2359 O O . ARG D 1 30 ? 9.461 19.908 94.142 1.00 28.42 29 ARG D O 1
ATOM 2367 N N . LYS D 1 31 ? 8.885 17.783 93.694 1.00 27.60 30 LYS D N 1
ATOM 2368 C CA . LYS D 1 31 ? 10.142 17.235 94.216 1.00 29.78 30 LYS D CA 1
ATOM 2369 C C . LYS D 1 31 ? 11.336 17.788 93.423 1.00 27.94 30 LYS D C 1
ATOM 2370 O O . LYS D 1 31 ? 12.345 18.211 94.000 1.00 34.13 30 LYS D O 1
ATOM 2376 N N . PHE D 1 32 ? 11.219 17.785 92.100 1.00 31.63 31 PHE D N 1
ATOM 2377 C CA . PHE D 1 32 ? 12.247 18.366 91.238 1.00 30.54 31 PHE D CA 1
ATOM 2378 C C . PHE D 1 32 ? 12.505 19.853 91.551 1.00 26.57 31 PHE D C 1
ATOM 2379 O O . PHE D 1 32 ? 13.660 20.274 91.682 1.00 29.19 31 PHE D O 1
ATOM 2387 N N . LEU D 1 33 ? 11.438 20.635 91.685 1.00 24.87 32 LEU D N 1
ATOM 2388 C CA . LEU D 1 33 ? 11.587 22.067 91.962 1.00 21.71 32 LEU D CA 1
ATOM 2389 C C . LEU D 1 33 ? 12.335 22.282 93.264 1.00 21.90 32 LEU D C 1
ATOM 2390 O O . LEU D 1 33 ? 13.211 23.137 93.345 1.00 22.99 32 LEU D O 1
ATOM 2395 N N . LEU D 1 34 ? 11.993 21.503 94.285 1.00 21.94 33 LEU D N 1
ATOM 2396 C CA . LEU D 1 34 ? 12.686 21.621 95.556 1.00 23.86 33 LEU D CA 1
ATOM 2397 C C . LEU D 1 34 ? 14.161 21.236 95.393 1.00 29.25 33 LEU D C 1
ATOM 2398 O O . LEU D 1 34 ? 15.027 21.863 95.993 1.00 27.49 33 LEU D O 1
ATOM 2403 N N . SER D 1 35 ? 14.451 20.217 94.578 1.00 31.21 34 SER D N 1
ATOM 2404 C CA . SER D 1 35 ? 15.838 19.784 94.362 1.00 33.65 34 SER D CA 1
ATOM 2405 C C . SER D 1 35 ? 16.655 20.849 93.626 1.00 32.79 34 SER D C 1
ATOM 2406 O O . SER D 1 35 ? 17.889 20.905 93.748 1.00 34.24 34 SER D O 1
ATOM 2409 N N . GLU D 1 36 ? 15.963 21.679 92.854 1.00 33.84 35 GLU D N 1
ATOM 2410 C CA . GLU D 1 36 ? 16.604 22.765 92.123 1.00 28.64 35 GLU D CA 1
ATOM 2411 C C . GLU D 1 36 ? 16.750 24.002 92.995 1.00 33.67 35 GLU D C 1
ATOM 2412 O O . GLU D 1 36 ? 17.293 25.021 92.558 1.00 33.75 35 GLU D O 1
ATOM 2418 N N . GLY D 1 37 ? 16.234 23.927 94.217 1.00 25.53 36 GLY D N 1
ATOM 2419 C CA . GLY D 1 37 ? 16.384 25.027 95.157 1.00 25.60 36 GLY D CA 1
ATOM 2420 C C . GLY D 1 37 ? 15.299 26.094 95.133 1.00 28.96 36 GLY D C 1
ATOM 2421 O O . GLY D 1 37 ? 15.486 27.187 95.685 1.00 24.29 36 GLY D O 1
ATOM 2422 N N . PHE D 1 38 ? 14.167 25.793 94.501 1.00 22.67 37 PHE D N 1
ATOM 2423 C CA . PHE D 1 38 ? 13.002 26.680 94.581 1.00 23.89 37 PHE D CA 1
ATOM 2424 C C . PHE D 1 38 ? 12.345 26.537 95.948 1.00 22.13 37 PHE D C 1
ATOM 2425 O O . PHE D 1 38 ? 12.344 25.444 96.512 1.00 22.99 37 PHE D O 1
ATOM 2433 N N . ILE D 1 39 ? 11.777 27.626 96.467 1.00 20.75 38 ILE D N 1
ATOM 2434 C CA . ILE D 1 39 ? 10.941 27.549 97.680 1.00 20.40 38 ILE D CA 1
ATOM 2435 C C . ILE D 1 39 ? 9.468 27.771 97.322 1.00 20.82 38 ILE D C 1
ATOM 2436 O O . ILE D 1 39 ? 9.142 28.636 96.500 1.00 20.42 38 ILE D O 1
ATOM 2441 N N . MET D 1 40 ? 8.577 26.964 97.889 1.00 21.95 39 MET D N 1
ATOM 2442 C CA . MET D 1 40 ? 7.157 27.121 97.617 1.00 22.86 39 MET D CA 1
ATOM 2443 C C . MET D 1 40 ? 6.529 28.146 98.530 1.00 24.75 39 MET D C 1
ATOM 2444 O O . MET D 1 40 ? 6.728 28.104 99.740 1.00 26.29 39 MET D O 1
ATOM 2449 N N . HIS D 1 41 ? 5.730 29.041 97.962 1.00 25.04 40 HIS D N 1
ATOM 2450 C CA . HIS D 1 41 ? 5.047 30.051 98.767 1.00 32.07 40 HIS D CA 1
ATOM 2451 C C . HIS D 1 41 ? 3.569 29.733 98.894 1.00 43.77 40 HIS D C 1
ATOM 2452 O O . HIS D 1 41 ? 2.990 29.853 99.967 1.00 54.01 40 HIS D O 1
ATOM 2459 N N . GLN D 1 42 ? 2.977 29.318 97.784 1.00 53.29 41 GLN D N 1
ATOM 2460 C CA . GLN D 1 42 ? 1.623 28.789 97.762 1.00 65.46 41 GLN D CA 1
ATOM 2461 C C . GLN D 1 42 ? 1.668 27.581 96.843 1.00 65.80 41 GLN D C 1
ATOM 2462 O O . GLN D 1 42 ? 2.613 27.440 96.068 1.00 67.04 41 GLN D O 1
ATOM 2468 N N . PHE D 1 43 ? 0.653 26.725 96.914 1.00 60.07 42 PHE D N 1
ATOM 2469 C CA . PHE D 1 43 ? 0.650 25.449 96.193 1.00 57.59 42 PHE D CA 1
ATOM 2470 C C . PHE D 1 43 ? 1.049 25.553 94.715 1.00 51.60 42 PHE D C 1
ATOM 2471 O O . PHE D 1 43 ? 1.555 24.600 94.123 1.00 58.90 42 PHE D O 1
ATOM 2479 N N . SER D 1 44 ? 0.844 26.727 94.136 1.00 33.30 43 SER D N 1
ATOM 2480 C CA . SER D 1 44 ? 1.136 26.958 92.727 1.00 30.16 43 SER D CA 1
ATOM 2481 C C . SER D 1 44 ? 2.321 27.900 92.504 1.00 35.86 43 SER D C 1
ATOM 2482 O O . SER D 1 44 ? 2.771 28.068 91.376 1.00 39.88 43 SER D O 1
ATOM 2485 N N . ILE D 1 45 ? 2.822 28.518 93.569 1.00 23.39 44 ILE D N 1
ATOM 2486 C CA . ILE D 1 45 ? 3.793 29.602 93.416 1.00 22.35 44 ILE D CA 1
ATOM 2487 C C . ILE D 1 45 ? 5.134 29.292 94.074 1.00 22.62 44 ILE D C 1
ATOM 2488 O O . ILE D 1 45 ? 5.196 29.033 95.292 1.00 24.76 44 ILE D O 1
ATOM 2493 N N . TYR D 1 46 ? 6.192 29.310 93.264 1.00 19.97 45 TYR D N 1
ATOM 2494 C CA . TYR D 1 46 ? 7.552 29.017 93.698 1.00 19.26 45 TYR D CA 1
ATOM 2495 C C . TYR D 1 46 ? 8.489 30.163 93.372 1.00 19.10 45 TYR D C 1
ATOM 2496 O O . TYR D 1 46 ? 8.231 30.935 92.455 1.00 21.17 45 TYR D O 1
ATOM 2505 N N . SER D 1 47 ? 9.586 30.288 94.111 1.00 19.20 46 SER D N 1
ATOM 2506 C CA . SER D 1 47 ? 10.573 31.301 93.755 1.00 21.44 46 SER D CA 1
ATOM 2507 C C . SER D 1 47 ? 11.990 30.833 94.053 1.00 23.36 46 SER D C 1
ATOM 2508 O O . SER D 1 47 ? 12.213 29.918 94.852 1.00 21.21 46 SER D O 1
ATOM 2511 N N . LYS D 1 48 ? 12.952 31.465 93.399 1.00 20.30 47 LYS D N 1
ATOM 2512 C CA . LYS D 1 48 ? 14.348 31.137 93.637 1.00 23.01 47 LYS D CA 1
ATOM 2513 C C . LYS D 1 48 ? 15.186 32.386 93.505 1.00 26.18 47 LYS D C 1
ATOM 2514 O O . LYS D 1 48 ? 15.012 33.183 92.570 1.00 24.90 47 LYS D O 1
ATOM 2520 N N . LEU D 1 49 ? 16.090 32.566 94.455 1.00 23.64 48 LEU D N 1
ATOM 2521 C CA . LEU D 1 49 ? 16.962 33.730 94.434 1.00 26.36 48 LEU D CA 1
ATOM 2522 C C . LEU D 1 49 ? 18.032 33.556 93.363 1.00 25.98 48 LEU D C 1
ATOM 2523 O O . LEU D 1 49 ? 18.651 32.496 93.268 1.00 28.67 48 LEU D O 1
ATOM 2528 N N . LEU D 1 50 ? 18.250 34.602 92.569 1.00 28.89 49 LEU D N 1
ATOM 2529 C CA . LEU D 1 50 ? 19.270 34.588 91.528 1.00 40.00 49 LEU D CA 1
ATOM 2530 C C . LEU D 1 50 ? 20.347 35.610 91.854 1.00 40.68 49 LEU D C 1
ATOM 2531 O O . LEU D 1 50 ? 20.023 36.769 92.119 1.00 41.66 49 LEU D O 1
ATOM 2536 N N . ASN D 1 57 ? 19.216 30.313 81.536 1.00 65.82 56 ASN D N 1
ATOM 2537 C CA . ASN D 1 57 ? 18.859 29.501 80.374 1.00 64.55 56 ASN D CA 1
ATOM 2538 C C . ASN D 1 57 ? 19.161 28.019 80.573 1.00 57.99 56 ASN D C 1
ATOM 2539 O O . ASN D 1 57 ? 18.505 27.159 79.982 1.00 47.71 56 ASN D O 1
ATOM 2544 N N . ALA D 1 58 ? 20.155 27.725 81.402 1.00 60.05 57 ALA D N 1
ATOM 2545 C CA . ALA D 1 58 ? 20.423 26.352 81.800 1.00 58.36 57 ALA D CA 1
ATOM 2546 C C . ALA D 1 58 ? 19.235 25.840 82.602 1.00 47.93 57 ALA D C 1
ATOM 2547 O O . ALA D 1 58 ? 18.721 24.749 82.354 1.00 43.11 57 ALA D O 1
ATOM 2549 N N . MET D 1 59 ? 18.802 26.661 83.549 1.00 54.21 58 MET D N 1
ATOM 2550 C CA . MET D 1 59 ? 17.639 26.368 84.377 1.00 50.05 58 MET D CA 1
ATOM 2551 C C . MET D 1 59 ? 16.379 26.136 83.554 1.00 45.49 58 MET D C 1
ATOM 2552 O O . MET D 1 59 ? 15.627 25.190 83.793 1.00 40.24 58 MET D O 1
ATOM 2557 N N . ILE D 1 60 ? 16.144 27.025 82.595 1.00 43.41 59 ILE D N 1
ATOM 2558 C CA . ILE D 1 60 ? 14.937 26.973 81.786 1.00 43.35 59 ILE D CA 1
ATOM 2559 C C . ILE D 1 60 ? 14.834 25.653 81.020 1.00 42.02 59 ILE D C 1
ATOM 2560 O O . ILE D 1 60 ? 13.751 25.072 80.910 1.00 39.90 59 ILE D O 1
ATOM 2565 N N . GLY D 1 61 ? 15.969 25.175 80.520 1.00 41.59 60 GLY D N 1
ATOM 2566 C CA . GLY D 1 61 ? 16.026 23.898 79.834 1.00 48.54 60 GLY D CA 1
ATOM 2567 C C . GLY D 1 61 ? 15.625 22.762 80.758 1.00 48.57 60 GLY D C 1
ATOM 2568 O O . GLY D 1 61 ? 14.805 21.917 80.396 1.00 50.35 60 GLY D O 1
ATOM 2569 N N . ARG D 1 62 ? 16.192 22.745 81.961 1.00 41.30 61 ARG D N 1
ATOM 2570 C CA . ARG D 1 62 ? 15.878 21.689 82.913 1.00 45.35 61 ARG D CA 1
ATOM 2571 C C . ARG D 1 62 ? 14.397 21.724 83.294 1.00 42.12 61 ARG D C 1
ATOM 2572 O O . ARG D 1 62 ? 13.761 20.676 83.413 1.00 38.68 61 ARG D O 1
ATOM 2580 N N . LEU D 1 63 ? 13.850 22.927 83.467 1.00 37.45 62 LEU D N 1
ATOM 2581 C CA . LEU D 1 63 ? 12.427 23.089 83.754 1.00 33.87 62 LEU D CA 1
ATOM 2582 C C . LEU D 1 63 ? 11.571 22.476 82.647 1.00 36.88 62 LEU D C 1
ATOM 2583 O O . LEU D 1 63 ? 10.615 21.742 82.914 1.00 32.20 62 LEU D O 1
ATOM 2588 N N . ARG D 1 64 ? 11.929 22.780 81.404 1.00 34.27 63 ARG D N 1
ATOM 2589 C CA . ARG D 1 64 ? 11.213 22.269 80.250 1.00 40.01 63 ARG D CA 1
ATOM 2590 C C . ARG D 1 64 ? 11.279 20.748 80.215 1.00 42.42 63 ARG D C 1
ATOM 2591 O O . ARG D 1 64 ? 10.285 20.091 79.926 1.00 4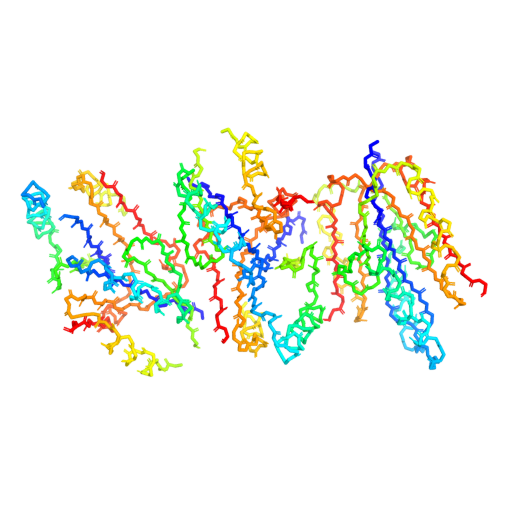9.78 63 ARG D O 1
ATOM 2599 N N . GLU D 1 65 ? 12.443 20.196 80.554 1.00 42.44 64 GLU D N 1
ATOM 2600 C CA . GLU D 1 65 ? 12.662 18.748 80.509 1.00 53.03 64 GLU D CA 1
ATOM 2601 C C . GLU D 1 65 ? 11.822 17.989 81.531 1.00 50.93 64 GLU D C 1
ATOM 2602 O O . GLU D 1 65 ? 11.413 16.861 81.283 1.00 47.84 64 GLU D O 1
ATOM 2608 N N . HIS D 1 66 ? 11.562 18.611 82.677 1.00 39.58 65 HIS D N 1
ATOM 2609 C CA . HIS D 1 66 ? 10.911 17.918 83.783 1.00 39.96 65 HIS D CA 1
ATOM 2610 C C . HIS D 1 66 ? 9.427 18.210 83.855 1.00 41.87 65 HIS D C 1
ATOM 2611 O O . HIS D 1 66 ? 8.694 17.557 84.600 1.00 43.79 65 HIS D O 1
ATOM 2618 N N . ASN D 1 67 ? 9.003 19.221 83.110 1.00 37.37 66 ASN D N 1
ATOM 2619 C CA . ASN D 1 67 ? 7.606 19.623 83.078 1.00 36.78 66 ASN D CA 1
ATOM 2620 C C . ASN D 1 67 ? 6.773 18.426 82.659 1.00 45.47 66 ASN D C 1
ATOM 2621 O O . ASN D 1 67 ? 7.030 17.840 81.619 1.00 44.54 66 ASN D O 1
ATOM 2626 N N . PRO D 1 68 ? 5.801 18.034 83.493 1.00 47.27 67 PRO D N 1
ATOM 2627 C CA . PRO D 1 68 ? 4.978 16.870 83.155 1.00 48.95 67 PRO D CA 1
ATOM 2628 C C . PRO D 1 68 ? 4.108 17.143 81.945 1.00 49.54 67 PRO D C 1
ATOM 2629 O O . PRO D 1 68 ? 3.893 18.305 81.602 1.00 45.85 67 PRO D O 1
ATOM 2633 N N . ASN D 1 69 ? 3.628 16.086 81.298 1.00 50.63 68 ASN D N 1
ATOM 2634 C CA . ASN D 1 69 ? 2.530 16.229 80.366 1.00 51.84 68 ASN D CA 1
ATOM 2635 C C . ASN D 1 69 ? 1.398 16.936 81.097 1.00 48.23 68 ASN D C 1
ATOM 2636 O O . ASN D 1 69 ? 1.115 16.603 82.244 1.00 47.39 68 ASN D O 1
ATOM 2641 N N . LYS D 1 70 ? 0.790 17.923 80.435 1.00 55.02 69 LYS D N 1
ATOM 2642 C CA . LYS D 1 70 ? -0.314 18.737 80.971 1.00 52.05 69 LYS D CA 1
ATOM 2643 C C . LYS D 1 70 ? 0.148 19.803 81.965 1.00 45.56 69 LYS D C 1
ATOM 2644 O O . LYS D 1 70 ? -0.677 20.544 82.495 1.00 42.25 69 LYS D O 1
ATOM 2650 N N . GLY D 1 71 ? 1.453 19.871 82.219 1.00 40.52 70 GLY D N 1
ATOM 2651 C CA . GLY D 1 71 ? 2.010 20.874 83.109 1.00 41.87 70 GLY D CA 1
ATOM 2652 C C . GLY D 1 71 ? 2.193 22.225 82.442 1.00 42.01 70 GLY D C 1
ATOM 2653 O O . GLY D 1 71 ? 2.652 22.321 81.302 1.00 41.98 70 GLY D O 1
ATOM 2654 N N . ASN D 1 72 ? 1.828 23.277 83.165 1.00 32.81 71 ASN D N 1
ATOM 2655 C CA . ASN D 1 72 ? 1.959 24.642 82.680 1.00 31.59 71 ASN D CA 1
ATOM 2656 C C . ASN D 1 72 ? 2.859 25.442 83.610 1.00 33.61 71 ASN D C 1
ATOM 2657 O O . ASN D 1 72 ? 2.589 25.524 84.799 1.00 31.45 71 ASN D O 1
ATOM 2662 N N . ILE D 1 73 ? 3.933 26.003 83.066 1.00 22.92 72 ILE D N 1
ATOM 2663 C CA . ILE D 1 73 ? 4.886 26.785 83.859 1.00 22.18 72 ILE D CA 1
ATOM 2664 C C . ILE D 1 73 ? 4.930 28.194 83.328 1.00 22.37 72 ILE D C 1
ATOM 2665 O O . ILE D 1 73 ? 5.140 28.395 82.136 1.00 23.68 72 ILE D O 1
ATOM 2670 N N . THR D 1 74 ? 4.728 29.164 84.213 1.00 22.36 73 THR D N 1
ATOM 2671 C CA . THR D 1 74 ? 4.902 30.561 83.841 1.00 20.56 73 THR D CA 1
ATOM 2672 C C . THR D 1 74 ? 6.087 31.106 84.641 1.00 20.54 73 THR D C 1
ATOM 2673 O O . THR D 1 74 ? 6.146 30.934 85.863 1.00 21.93 73 THR D O 1
ATOM 2677 N N . LEU D 1 75 ? 7.040 31.740 83.959 1.00 19.43 74 LEU D N 1
ATOM 2678 C CA . LEU D 1 75 ? 8.238 32.248 84.632 1.00 20.10 74 LEU D CA 1
ATOM 2679 C C . LEU D 1 75 ? 8.404 33.741 84.434 1.00 20.20 74 LEU D C 1
ATOM 2680 O O . LEU D 1 75 ? 8.342 34.236 83.313 1.00 23.58 74 LEU D O 1
ATOM 2685 N N . LEU D 1 76 ? 8.631 34.444 85.535 1.00 21.43 75 LEU D N 1
ATOM 2686 C CA . LEU D 1 76 ? 8.987 35.867 85.520 1.00 24.22 75 LEU D CA 1
ATOM 2687 C C . LEU D 1 76 ? 10.192 36.072 86.422 1.00 29.92 75 LEU D C 1
ATOM 2688 O O . LEU D 1 76 ? 10.337 35.370 87.416 1.00 26.97 75 LEU D O 1
ATOM 2693 N N . THR D 1 77 ? 11.054 37.030 86.088 1.00 21.53 76 THR D N 1
ATOM 2694 C CA . THR D 1 77 ? 12.151 37.370 86.981 1.00 21.15 76 THR D CA 1
ATOM 2695 C C . THR D 1 77 ? 11.969 38.817 87.410 1.00 22.91 76 THR D C 1
ATOM 2696 O O . THR D 1 77 ? 11.812 39.695 86.559 1.00 23.82 76 THR D O 1
ATOM 2700 N N . VAL D 1 78 ? 11.968 39.053 88.721 1.00 23.97 77 VAL D N 1
ATOM 2701 C CA . VAL D 1 78 ? 11.695 40.387 89.256 1.00 22.13 77 VAL D CA 1
ATOM 2702 C C . VAL D 1 78 ? 12.679 40.718 90.364 1.00 22.11 77 VAL D C 1
ATOM 2703 O O . VAL D 1 78 ? 13.450 39.861 90.801 1.00 22.87 77 VAL D O 1
ATOM 2707 N N . THR D 1 79 ? 12.688 41.977 90.807 1.00 24.69 78 THR D N 1
ATOM 2708 C CA . THR D 1 79 ? 13.557 42.362 91.907 1.00 26.73 78 THR D CA 1
ATOM 2709 C C . THR D 1 79 ? 13.058 41.820 93.249 1.00 25.24 78 THR D C 1
ATOM 2710 O O . THR D 1 79 ? 11.898 41.434 93.384 1.00 21.69 78 THR D O 1
ATOM 2714 N N . GLU D 1 80 ? 13.928 41.836 94.251 1.00 24.69 79 GLU D N 1
ATOM 2715 C CA . GLU D 1 80 ? 13.524 41.465 95.606 1.00 26.71 79 GLU D CA 1
ATOM 2716 C C . GLU D 1 80 ? 12.317 42.297 96.078 1.00 24.37 79 GLU D C 1
ATOM 2717 O O . GLU D 1 80 ? 11.375 41.770 96.678 1.00 27.14 79 GLU D O 1
ATOM 2723 N N . LYS D 1 81 ? 12.344 43.594 95.791 1.00 26.68 80 LYS D N 1
ATOM 2724 C CA . LYS D 1 81 ? 11.267 44.480 96.228 1.00 24.45 80 LYS D CA 1
ATOM 2725 C C . LYS D 1 81 ? 9.922 44.121 95.603 1.00 26.13 80 LYS D C 1
ATOM 2726 O O . LYS D 1 81 ? 8.889 44.140 96.283 1.00 25.14 80 LYS D O 1
ATOM 2732 N N . GLN D 1 82 ? 9.923 43.781 94.318 1.00 22.07 81 GLN D N 1
ATOM 2733 C CA . GLN D 1 82 ? 8.685 43.389 93.660 1.00 23.33 81 GLN D CA 1
ATOM 2734 C C . GLN D 1 82 ? 8.179 42.054 94.209 1.00 23.34 81 GLN D C 1
ATOM 2735 O O . GLN D 1 82 ? 6.980 41.851 94.368 1.00 21.44 81 GLN D O 1
ATOM 2741 N N . PHE D 1 83 ? 9.103 41.143 94.479 1.00 21.65 82 PHE D N 1
ATOM 2742 C CA . PHE D 1 83 ? 8.701 39.853 95.048 1.00 22.41 82 PHE D CA 1
ATOM 2743 C C . PHE D 1 83 ? 8.063 40.061 96.400 1.00 20.46 82 PHE D C 1
ATOM 2744 O O . PHE D 1 83 ? 7.026 39.467 96.719 1.00 20.89 82 PHE D O 1
ATOM 2752 N N . ALA D 1 84 ? 8.682 40.905 97.213 1.00 20.64 83 ALA D N 1
ATOM 2753 C CA . ALA D 1 84 ? 8.171 41.116 98.567 1.00 22.57 83 ALA D CA 1
ATOM 2754 C C . ALA D 1 84 ? 6.767 41.705 98.529 1.00 23.59 83 ALA D C 1
ATOM 2755 O O . ALA D 1 84 ? 5.981 41.520 99.462 1.00 21.18 83 ALA D O 1
ATOM 2757 N N . ARG D 1 85 ? 6.438 42.409 97.446 1.00 20.91 84 ARG D N 1
ATOM 2758 C CA . ARG D 1 85 ? 5.139 43.069 97.378 1.00 21.41 84 ARG D CA 1
ATOM 2759 C C . ARG D 1 85 ? 4.039 42.223 96.732 1.00 23.70 84 ARG D C 1
ATOM 2760 O O . ARG D 1 85 ? 2.902 42.678 96.615 1.00 23.53 84 ARG D O 1
ATOM 2768 N N . MET D 1 86 ? 4.370 40.988 96.345 1.00 21.69 85 MET D N 1
ATOM 2769 C CA . MET D 1 86 ? 3.391 40.059 95.765 1.00 20.62 85 MET D CA 1
ATOM 2770 C C . MET D 1 86 ? 2.251 39.830 96.737 1.00 22.95 85 MET D C 1
ATOM 2771 O O . MET D 1 86 ? 2.442 39.821 97.952 1.00 26.07 85 MET D O 1
ATOM 2776 N N . ILE D 1 87 ? 1.057 39.669 96.194 1.00 22.64 86 ILE D N 1
ATOM 2777 C CA . ILE D 1 87 ? -0.134 39.526 97.013 1.00 22.68 86 ILE D CA 1
ATOM 2778 C C . ILE D 1 87 ? -0.823 38.217 96.667 1.00 21.84 86 ILE D C 1
ATOM 2779 O O . ILE D 1 87 ? -0.960 37.882 95.497 1.00 23.41 86 ILE D O 1
ATOM 2784 N N . TYR D 1 88 ? -1.232 37.476 97.699 1.00 23.28 87 TYR D N 1
ATOM 2785 C CA . TYR D 1 88 ? -1.915 36.201 97.513 1.00 24.14 87 TYR D CA 1
ATOM 2786 C C . TYR D 1 88 ? -3.311 36.296 98.087 1.00 24.33 87 TYR D C 1
ATOM 2787 O O . TYR D 1 88 ? -3.473 36.619 99.274 1.00 25.25 87 TYR D O 1
ATOM 2796 N N . LEU D 1 89 ? -4.315 36.014 97.262 1.00 23.93 88 LEU D N 1
ATOM 2797 C CA . LEU D 1 89 ? -5.701 36.094 97.702 1.00 24.48 88 LEU D CA 1
ATOM 2798 C C . LEU D 1 89 ? -6.333 34.722 97.683 1.00 25.84 88 LEU D C 1
ATOM 2799 O O . LEU D 1 89 ? -6.203 33.990 96.703 1.00 25.51 88 LEU D O 1
ATOM 2804 N N . HIS D 1 90 ? -7.022 34.368 98.765 1.00 26.60 89 HIS D N 1
ATOM 2805 C CA . HIS D 1 90 ? -7.666 33.058 98.818 1.00 33.22 89 HIS D CA 1
ATOM 2806 C C . HIS D 1 90 ? -9.138 33.216 99.147 1.00 39.30 89 HIS D C 1
ATOM 2807 O O . HIS D 1 90 ? -9.491 33.724 100.204 1.00 44.60 89 HIS D O 1
ATOM 2814 N N . GLY D 1 91 ? -9.979 32.813 98.198 1.00 40.47 90 GLY D N 1
ATOM 2815 C CA . GLY D 1 91 ? -11.418 32.919 98.318 1.00 42.93 90 GLY D CA 1
ATOM 2816 C C . GLY D 1 91 ? -11.957 32.110 99.480 1.00 47.90 90 GLY D C 1
ATOM 2817 O O . GLY D 1 91 ? -12.031 30.876 99.415 1.00 57.09 90 GLY D O 1
ATOM 2818 N N . GLU D 1 92 ? -12.297 32.822 100.551 1.00 54.88 92 GLU D N 1
ATOM 2819 C CA . GLU D 1 92 ? -12.946 32.270 101.744 1.00 71.38 92 GLU D CA 1
ATOM 2820 C C . GLU D 1 92 ? -12.093 31.214 102.451 1.00 86.25 92 GLU D C 1
ATOM 2821 O O . GLU D 1 92 ? -12.531 30.613 103.431 1.00 93.54 92 GLU D O 1
ATOM 2828 N N . MET E 1 7 ? 19.090 45.651 57.986 1.00 46.19 6 MET E N 1
ATOM 2829 C CA . MET E 1 7 ? 17.995 45.247 58.867 1.00 49.76 6 MET E CA 1
ATOM 2830 C C . MET E 1 7 ? 16.641 45.560 58.244 1.00 45.63 6 MET E C 1
ATOM 2831 O O . MET E 1 7 ? 16.486 46.564 57.547 1.00 53.48 6 MET E O 1
ATOM 2836 N N . ARG E 1 8 ? 15.654 44.707 58.499 1.00 45.66 7 ARG E N 1
ATOM 2837 C CA . ARG E 1 8 ? 14.309 44.971 58.015 1.00 38.57 7 ARG E CA 1
ATOM 2838 C C . ARG E 1 8 ? 13.376 45.250 59.175 1.00 40.95 7 ARG E C 1
ATOM 2839 O O . ARG E 1 8 ? 13.323 44.479 60.138 1.00 43.62 7 ARG E O 1
ATOM 2847 N N . MET E 1 9 ? 12.644 46.355 59.090 1.00 35.28 8 MET E N 1
ATOM 2848 C CA . MET E 1 9 ? 11.585 46.607 60.049 1.00 39.05 8 MET E CA 1
ATOM 2849 C C . MET E 1 9 ? 10.276 46.000 59.584 1.00 40.06 8 MET E C 1
ATOM 2850 O O . MET E 1 9 ? 9.725 46.404 58.562 1.00 35.10 8 MET E O 1
ATOM 2855 N N . ILE E 1 10 ? 9.775 45.039 60.355 1.00 36.33 9 ILE E N 1
ATOM 2856 C CA . ILE E 1 10 ? 8.494 44.408 60.051 1.00 38.06 9 ILE E CA 1
ATOM 2857 C C . ILE E 1 10 ? 7.338 45.167 60.703 1.00 33.21 9 ILE E C 1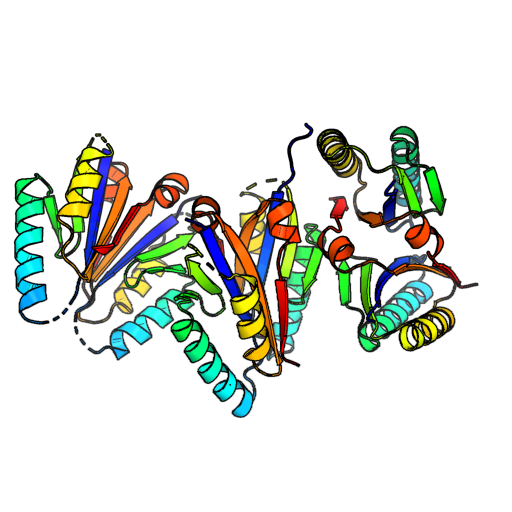
ATOM 2858 O O . ILE E 1 10 ? 7.359 45.443 61.904 1.00 35.83 9 ILE E O 1
ATOM 2863 N N . LEU E 1 11 ? 6.336 45.515 59.906 1.00 30.39 10 LEU E N 1
ATOM 2864 C CA . LEU E 1 11 ? 5.147 46.171 60.435 1.00 31.82 10 LEU E CA 1
ATOM 2865 C C . LEU E 1 11 ? 3.947 45.272 60.236 1.00 31.26 10 LEU E C 1
ATOM 2866 O O . LEU E 1 11 ? 3.566 44.951 59.099 1.00 31.62 10 LEU E O 1
ATOM 2871 N N . MET E 1 12 ? 3.344 44.880 61.345 1.00 33.50 11 MET E N 1
ATOM 2872 C CA . MET E 1 12 ? 2.137 44.086 61.329 1.00 34.89 11 MET E CA 1
ATOM 2873 C C . MET E 1 12 ? 0.951 44.987 61.655 1.00 42.91 11 MET E C 1
ATOM 2874 O O . MET E 1 12 ? 0.904 45.605 62.723 1.00 43.75 11 MET E O 1
ATOM 2879 N N . PHE E 1 13 ? -0.003 45.073 60.735 1.00 37.77 12 PHE E N 1
ATOM 2880 C CA . PHE E 1 13 ? -1.175 45.919 60.949 1.00 45.06 12 PHE E CA 1
ATOM 2881 C C . PHE E 1 13 ? -2.483 45.129 60.953 1.00 48.78 12 PHE E C 1
ATOM 2882 O O . PHE E 1 13 ? -2.722 44.300 60.085 1.00 49.69 12 PHE E O 1
ATOM 2890 N N . ASP E 1 14 ? -3.338 45.393 61.933 1.00 51.69 13 ASP E N 1
ATOM 2891 C CA . ASP E 1 14 ? -4.684 44.839 61.902 1.00 57.18 13 ASP E CA 1
ATOM 2892 C C . ASP E 1 14 ? -5.664 45.842 62.482 1.00 60.75 13 ASP E C 1
ATOM 2893 O O . ASP E 1 14 ? -5.340 46.567 63.417 1.00 53.01 13 ASP E O 1
ATOM 2898 N N . MET E 1 15 ? -6.855 45.889 61.898 1.00 65.57 14 MET E N 1
ATOM 2899 C CA . MET E 1 15 ? -7.913 46.761 62.381 1.00 71.60 14 MET E CA 1
ATOM 2900 C C . MET E 1 15 ? -9.255 46.322 61.813 1.00 73.73 14 MET E C 1
ATOM 2901 O O . MET E 1 15 ? -9.323 45.774 60.711 1.00 71.61 14 MET E O 1
ATOM 2906 N N . PRO E 1 16 ? -10.329 46.545 62.581 1.00 80.43 15 PRO E N 1
ATOM 2907 C CA . PRO E 1 16 ? -11.706 46.309 62.137 1.00 82.51 15 PRO E CA 1
ATOM 2908 C C . PRO E 1 16 ? -12.039 47.068 60.855 1.00 78.31 15 PRO E C 1
ATOM 2909 O O . PRO E 1 16 ? -12.566 46.458 59.925 1.00 78.66 15 PRO E O 1
ATOM 2913 N N . THR E 1 19 ? -17.534 47.624 59.133 1.00 84.34 18 THR E N 1
ATOM 2914 C CA . THR E 1 19 ? -17.826 49.052 59.082 1.00 89.72 18 THR E CA 1
ATOM 2915 C C . THR E 1 19 ? -17.241 49.671 57.818 1.00 89.39 18 THR E C 1
ATOM 2916 O O . THR E 1 19 ? -16.177 49.264 57.355 1.00 89.04 18 THR E O 1
ATOM 2920 N N . ALA E 1 20 ? -17.948 50.644 57.255 1.00 95.87 19 ALA E N 1
ATOM 2921 C CA . ALA E 1 20 ? -17.465 51.359 56.082 1.00 100.23 19 ALA E CA 1
ATOM 2922 C C . ALA E 1 20 ? -16.342 52.337 56.438 1.00 104.83 19 ALA E C 1
ATOM 2923 O O . ALA E 1 20 ? -15.377 52.477 55.681 1.00 101.34 19 ALA E O 1
ATOM 2925 N N . GLU E 1 21 ? -16.467 53.004 57.586 1.00 111.48 20 GLU E N 1
ATOM 2926 C CA . GLU E 1 21 ? -15.477 53.995 58.020 1.00 113.84 20 GLU E CA 1
ATOM 2927 C C . GLU E 1 21 ? -14.106 53.357 58.206 1.00 101.66 20 GLU E C 1
ATOM 2928 O O . GLU E 1 21 ? -13.114 53.818 57.642 1.00 96.91 20 GLU E O 1
ATOM 2934 N N . GLU E 1 22 ? -14.068 52.283 58.988 1.00 94.92 21 GLU E N 1
ATOM 2935 C CA . GLU E 1 22 ? -12.835 51.553 59.262 1.00 84.17 21 GLU E CA 1
ATOM 2936 C C . GLU E 1 22 ? -12.183 51.083 57.970 1.00 76.80 21 GLU E C 1
ATOM 2937 O O . GLU E 1 22 ? -10.958 51.019 57.865 1.00 73.87 21 GLU E O 1
ATOM 2943 N N . ARG E 1 23 ? -13.015 50.749 56.992 1.00 80.43 22 ARG E N 1
ATOM 2944 C CA . ARG E 1 23 ? -12.547 50.259 55.706 1.00 82.77 22 ARG E CA 1
ATOM 2945 C C . ARG E 1 23 ? -11.891 51.384 54.890 1.00 78.49 22 ARG E C 1
ATOM 2946 O O . ARG E 1 23 ? -10.911 51.147 54.178 1.00 73.34 22 ARG E O 1
ATOM 2954 N N . LYS E 1 24 ? -12.409 52.606 55.014 1.00 77.74 23 LYS E N 1
ATOM 2955 C CA . LYS E 1 24 ? -11.812 53.758 54.332 1.00 71.38 23 LYS E CA 1
ATOM 2956 C C . LYS E 1 24 ? -10.559 54.248 55.050 1.00 63.42 23 LYS E C 1
ATOM 2957 O O . LYS E 1 24 ? -9.586 54.656 54.414 1.00 62.91 23 LYS E O 1
ATOM 2963 N N . ALA E 1 25 ? -10.587 54.202 56.378 1.00 59.48 24 ALA E N 1
ATOM 2964 C CA . ALA E 1 25 ? -9.413 54.521 57.180 1.00 57.65 24 ALA E CA 1
ATOM 2965 C C . ALA E 1 25 ? -8.299 53.509 56.922 1.00 56.29 24 ALA E C 1
ATOM 2966 O O . ALA E 1 25 ? -7.117 53.858 56.930 1.00 52.87 24 ALA E O 1
ATOM 2968 N N . TYR E 1 26 ? -8.682 52.254 56.697 1.00 57.81 25 TYR E N 1
ATOM 2969 C CA . TYR E 1 26 ? -7.711 51.216 56.360 1.00 56.91 25 TYR E CA 1
ATOM 2970 C C . TYR E 1 26 ? -7.000 51.558 55.058 1.00 49.41 25 TYR E C 1
ATOM 2971 O O . TYR E 1 26 ? -5.766 51.545 54.991 1.00 47.57 25 TYR E O 1
ATOM 2980 N N . ARG E 1 27 ? -7.781 51.843 54.019 1.00 45.14 26 ARG E N 1
ATOM 2981 C CA . ARG E 1 27 ? -7.216 52.152 52.709 1.00 42.69 26 ARG E CA 1
ATOM 2982 C C . ARG E 1 27 ? -6.280 53.349 52.755 1.00 44.26 26 ARG E C 1
ATOM 2983 O O . ARG E 1 27 ? -5.209 53.338 52.144 1.00 42.89 26 ARG E O 1
ATOM 2991 N N . LYS E 1 28 ? -6.705 54.385 53.471 1.00 43.84 27 LYS E N 1
ATOM 2992 C CA . LYS E 1 28 ? -5.916 55.601 53.637 1.00 43.81 27 LYS E CA 1
ATOM 2993 C C . LYS E 1 28 ? -4.554 55.269 54.226 1.00 41.15 27 LYS E C 1
ATOM 2994 O O . LYS E 1 28 ? -3.523 55.720 53.723 1.00 42.77 27 LYS E O 1
ATOM 3000 N N . PHE E 1 29 ? -4.557 54.446 55.272 1.00 41.86 28 PHE E N 1
ATOM 3001 C CA . PHE E 1 29 ? -3.326 54.061 55.951 1.00 39.18 28 PHE E CA 1
ATOM 3002 C C . PHE E 1 29 ? -2.456 53.144 55.094 1.00 35.88 28 PHE E C 1
ATOM 3003 O O . PHE E 1 29 ? -1.231 53.246 55.124 1.00 34.09 28 PHE E O 1
ATOM 3011 N N . ARG E 1 30 ? -3.093 52.238 54.362 1.00 43.70 29 ARG E N 1
ATOM 3012 C CA . ARG E 1 30 ? -2.378 51.377 53.424 1.00 37.75 29 ARG E CA 1
ATOM 3013 C C . ARG E 1 30 ? -1.622 52.227 52.413 1.00 34.68 29 ARG E C 1
ATOM 3014 O O . ARG E 1 30 ? -0.425 52.028 52.183 1.00 33.08 29 ARG E O 1
ATOM 3022 N N . LYS E 1 31 ? -2.307 53.208 51.832 1.00 32.98 30 LYS E N 1
ATOM 3023 C CA . LYS E 1 31 ? -1.660 54.077 50.864 1.00 32.50 30 LYS E CA 1
ATOM 3024 C C . LYS E 1 31 ? -0.539 54.904 51.518 1.00 36.40 30 LYS E C 1
ATOM 3025 O O . LYS E 1 31 ? 0.511 55.122 50.909 1.00 33.79 30 LYS E O 1
ATOM 3031 N N . PHE E 1 32 ? -0.757 55.346 52.755 1.00 39.03 31 PHE E N 1
ATOM 3032 C CA . PHE E 1 32 ? 0.275 56.072 53.487 1.00 32.07 31 PHE E CA 1
ATOM 3033 C C . PHE E 1 32 ? 1.542 55.244 53.632 1.00 30.17 31 PHE E C 1
ATOM 3034 O O . PHE E 1 32 ? 2.652 55.731 53.380 1.00 30.60 31 PHE E O 1
ATOM 3042 N N . LEU E 1 33 ? 1.380 53.980 54.016 1.00 29.85 32 LEU E N 1
ATOM 3043 C CA . LEU E 1 33 ? 2.524 53.087 54.145 1.00 28.24 32 LEU E CA 1
ATOM 3044 C C . LEU E 1 33 ? 3.255 52.934 52.817 1.00 28.31 32 LEU E C 1
ATOM 3045 O O . LEU E 1 33 ? 4.478 52.989 52.775 1.00 25.20 32 LEU E O 1
ATOM 3050 N N . LEU E 1 34 ? 2.508 52.750 51.735 1.00 25.58 33 LEU E N 1
ATOM 3051 C CA . LEU E 1 34 ? 3.150 52.589 50.435 1.00 28.04 33 LEU E CA 1
ATOM 3052 C C . LEU E 1 34 ? 3.865 53.883 50.033 1.00 23.81 33 LEU E C 1
ATOM 3053 O O . LEU E 1 34 ? 4.961 53.847 49.474 1.00 24.46 33 LEU E O 1
ATOM 3058 N N . SER E 1 35 ? 3.261 55.028 50.348 1.00 25.23 34 SER E N 1
ATOM 3059 C CA . SER E 1 35 ? 3.890 56.312 50.035 1.00 30.08 34 SER E CA 1
ATOM 3060 C C . SER E 1 35 ? 5.202 56.514 50.807 1.00 30.71 34 SER E C 1
ATOM 3061 O O . SER E 1 35 ? 6.124 57.169 50.317 1.00 31.54 34 SER E O 1
ATOM 3064 N N . GLU E 1 36 ? 5.275 55.948 52.009 1.00 26.25 35 GLU E N 1
ATOM 3065 C CA . GLU E 1 36 ? 6.480 56.001 52.827 1.00 31.63 35 GLU E CA 1
ATOM 3066 C C . GLU E 1 36 ? 7.534 54.967 52.430 1.00 27.80 35 GLU E C 1
ATOM 3067 O O . GLU E 1 36 ? 8.624 54.934 53.002 1.00 30.01 35 GLU E O 1
ATOM 3073 N N . GLY E 1 37 ? 7.213 54.113 51.473 1.00 29.23 36 GLY E N 1
ATOM 3074 C CA . GLY E 1 37 ? 8.215 53.203 50.953 1.00 29.14 36 GLY E CA 1
ATOM 3075 C C . GLY E 1 37 ? 8.221 51.839 51.629 1.00 27.95 36 GLY E C 1
ATOM 3076 O O . GLY E 1 37 ? 9.195 51.090 51.508 1.00 25.97 36 GLY E O 1
ATOM 3077 N N . PHE E 1 38 ? 7.144 51.507 52.335 1.00 26.12 37 PHE E N 1
ATOM 3078 C CA . PHE E 1 38 ? 6.970 50.134 52.827 1.00 24.88 37 PHE E CA 1
ATOM 3079 C C . PHE E 1 38 ? 6.629 49.202 51.687 1.00 23.66 37 PHE E C 1
ATOM 3080 O O . PHE E 1 38 ? 5.897 49.591 50.781 1.00 25.47 37 PHE E O 1
ATOM 3088 N N . ILE E 1 39 ? 7.157 47.978 51.737 1.00 22.59 38 ILE E N 1
ATOM 3089 C CA . ILE E 1 39 ? 6.739 46.938 50.797 1.00 21.60 38 ILE E CA 1
ATOM 3090 C C . ILE E 1 39 ? 5.620 46.142 51.450 1.00 25.04 38 ILE E C 1
ATOM 3091 O O . ILE E 1 39 ? 5.750 45.696 52.601 1.00 25.47 38 ILE E O 1
ATOM 3096 N N . MET E 1 40 ? 4.524 45.960 50.723 1.00 24.21 39 MET E N 1
ATOM 3097 C CA . MET E 1 40 ? 3.371 45.225 51.237 1.00 22.75 39 MET E CA 1
ATOM 3098 C C . MET E 1 40 ? 3.509 43.771 50.855 1.00 22.16 39 MET E C 1
ATOM 3099 O O . MET E 1 40 ? 3.490 43.410 49.694 1.00 21.82 39 MET E O 1
ATOM 3104 N N . HIS E 1 41 ? 3.653 42.917 51.853 1.00 23.88 40 HIS E N 1
ATOM 3105 C CA . HIS E 1 41 ? 3.812 41.528 51.529 1.00 30.51 40 HIS E CA 1
ATOM 3106 C C . HIS E 1 41 ? 2.432 40.952 51.422 1.00 39.18 40 HIS E C 1
ATOM 3107 O O . HIS E 1 41 ? 2.051 40.412 50.375 1.00 40.41 40 HIS E O 1
ATOM 3114 N N . GLN E 1 42 ? 1.639 41.169 52.460 1.00 42.52 41 GLN E N 1
ATOM 3115 C CA . GLN E 1 42 ? 0.316 40.557 52.558 1.00 59.64 41 GLN E CA 1
ATOM 3116 C C . GLN E 1 42 ? -0.627 41.574 53.186 1.00 57.93 41 GLN E C 1
ATOM 3117 O O . GLN E 1 42 ? -0.198 42.679 53.534 1.00 46.12 41 GLN E O 1
ATOM 3123 N N . PHE E 1 43 ? -1.915 41.249 53.260 1.00 67.41 42 PHE E N 1
ATOM 3124 C CA . PHE E 1 43 ? -2.939 42.225 53.645 1.00 72.50 42 PHE E CA 1
ATOM 3125 C C . PHE E 1 43 ? -2.564 43.001 54.906 1.00 65.69 42 PHE E C 1
ATOM 3126 O O . PHE E 1 43 ? -2.942 44.162 55.067 1.00 72.13 42 PHE E O 1
ATOM 3134 N N . SER E 1 44 ? -1.780 42.367 55.773 1.00 48.12 43 SER E N 1
ATOM 3135 C CA . SER E 1 44 ? -1.466 42.918 57.086 1.00 43.75 43 SER E CA 1
ATOM 3136 C C . SER E 1 44 ? 0.035 43.060 57.351 1.00 38.89 43 SER E C 1
ATOM 3137 O O . SER E 1 44 ? 0.439 43.621 58.367 1.00 45.29 43 SER E O 1
ATOM 3140 N N . ILE E 1 45 ? 0.869 42.546 56.451 1.00 28.66 44 ILE E N 1
ATOM 3141 C CA . ILE E 1 45 ? 2.305 42.521 56.717 1.00 27.42 44 ILE E CA 1
ATOM 3142 C C . ILE E 1 45 ? 3.085 43.442 55.782 1.00 32.28 44 ILE E C 1
ATOM 3143 O O . ILE E 1 45 ? 2.977 43.325 54.557 1.00 27.84 44 ILE E O 1
ATOM 3148 N N . TYR E 1 46 ? 3.892 44.323 56.365 1.00 25.57 45 TYR E N 1
ATOM 3149 C CA . TYR E 1 46 ? 4.691 45.297 55.603 1.00 24.49 45 TYR E CA 1
ATOM 3150 C C . TYR E 1 46 ? 6.132 45.272 56.085 1.00 27.51 45 TYR E C 1
ATOM 3151 O O . TYR E 1 46 ? 6.402 44.880 57.214 1.00 28.16 45 TYR E O 1
ATOM 3160 N N . SER E 1 47 ? 7.066 45.695 55.244 1.00 26.53 46 SER E N 1
ATOM 3161 C CA . SER E 1 47 ? 8.449 45.797 55.687 1.00 27.39 46 SER E CA 1
ATOM 3162 C C . SER E 1 47 ? 9.117 47.015 55.070 1.00 28.77 46 SER E C 1
ATOM 3163 O O . SER E 1 47 ? 8.709 47.506 54.010 1.00 26.64 46 SER E O 1
ATOM 3166 N N . LYS E 1 48 ? 10.131 47.511 55.768 1.00 28.53 47 LYS E N 1
ATOM 3167 C CA . LYS E 1 48 ? 10.890 48.665 55.323 1.00 35.36 47 LYS E CA 1
ATOM 3168 C C . LYS E 1 48 ? 12.359 48.406 55.597 1.00 40.25 47 LYS E C 1
ATOM 3169 O O . LYS E 1 48 ? 12.719 47.869 56.651 1.00 40.88 47 LYS E O 1
ATOM 3175 N N . LEU E 1 49 ? 13.211 48.777 54.650 1.00 34.51 48 LEU E N 1
ATOM 3176 C CA . LEU E 1 49 ? 14.643 48.618 54.845 1.00 37.51 48 LEU E CA 1
ATOM 3177 C C . LEU E 1 49 ? 15.145 49.654 55.840 1.00 46.63 48 LEU E C 1
ATOM 3178 O O . LEU E 1 49 ? 14.743 50.815 55.784 1.00 52.92 48 LEU E O 1
ATOM 3183 N N . LEU E 1 50 ? 16.014 49.227 56.754 1.00 46.96 49 LEU E N 1
ATOM 3184 C CA . LEU E 1 50 ? 16.631 50.142 57.708 1.00 53.98 49 LEU E CA 1
ATOM 3185 C C . LEU E 1 50 ? 18.133 50.263 57.474 1.00 61.86 49 LEU E C 1
ATOM 3186 O O . LEU E 1 50 ? 18.887 49.327 57.743 1.00 65.78 49 LEU E O 1
ATOM 3191 N N . ASN E 1 56 ? 15.564 56.327 65.404 1.00 100.43 55 ASN E N 1
ATOM 3192 C CA . ASN E 1 56 ? 14.456 55.460 65.054 1.00 94.63 55 ASN E CA 1
ATOM 3193 C C . ASN E 1 56 ? 13.080 56.051 65.347 1.00 90.31 55 ASN E C 1
ATOM 3194 O O . ASN E 1 56 ? 12.083 55.586 64.826 1.00 87.68 55 ASN E O 1
ATOM 3199 N N . ASN E 1 57 ? 13.066 57.095 66.165 1.00 88.31 56 ASN E N 1
ATOM 3200 C CA . ASN E 1 57 ? 11.850 57.686 66.689 1.00 81.01 56 ASN E CA 1
ATOM 3201 C C . ASN E 1 57 ? 10.969 58.474 65.728 1.00 74.22 56 ASN E C 1
ATOM 3202 O O . ASN E 1 57 ? 9.761 58.557 65.938 1.00 70.25 56 ASN E O 1
ATOM 3207 N N . ALA E 1 58 ? 11.551 59.049 64.684 1.00 74.02 57 ALA E N 1
ATOM 3208 C CA . ALA E 1 58 ? 10.766 59.855 63.757 1.00 71.06 57 ALA E CA 1
ATOM 3209 C C . ALA E 1 58 ? 9.775 58.976 63.017 1.00 69.43 57 ALA E C 1
ATOM 3210 O O . ALA E 1 58 ? 8.574 59.261 62.999 1.00 70.58 57 ALA E O 1
ATOM 3212 N N . MET E 1 59 ? 10.301 57.909 62.417 1.00 74.52 58 MET E N 1
ATOM 3213 C CA . MET E 1 59 ? 9.504 56.850 61.806 1.00 64.67 58 MET E CA 1
ATOM 3214 C C . MET E 1 59 ? 8.343 56.461 62.707 1.00 60.38 58 MET E C 1
ATOM 3215 O O . MET E 1 59 ? 7.175 56.626 62.348 1.00 59.74 58 MET E O 1
ATOM 3220 N N . ILE E 1 60 ? 8.679 55.969 63.894 1.00 55.98 59 ILE E N 1
ATOM 3221 C CA . ILE E 1 60 ? 7.692 55.451 64.824 1.00 58.82 59 ILE E CA 1
ATOM 3222 C C . ILE E 1 60 ? 6.688 56.541 65.182 1.00 60.35 59 ILE E C 1
ATOM 3223 O O . ILE E 1 60 ? 5.492 56.276 65.330 1.00 58.21 59 ILE E O 1
ATOM 3228 N N . GLY E 1 61 ? 7.176 57.774 65.282 1.00 65.55 60 GLY E N 1
ATOM 3229 C CA . GLY E 1 61 ? 6.327 58.913 65.582 1.00 66.67 60 GLY E CA 1
ATOM 3230 C C . GLY E 1 61 ? 5.215 59.089 64.566 1.00 67.19 60 GLY E C 1
ATOM 3231 O O . GLY E 1 61 ? 4.047 59.229 64.936 1.00 61.29 60 GLY E O 1
ATOM 3232 N N . ARG E 1 62 ? 5.575 59.069 63.282 1.00 67.12 61 ARG E N 1
ATOM 3233 C CA . ARG E 1 62 ? 4.602 59.275 62.212 1.00 62.68 61 ARG E CA 1
ATOM 3234 C C . ARG E 1 62 ? 3.638 58.103 62.088 1.00 57.97 61 ARG E C 1
ATOM 3235 O O . ARG E 1 62 ? 2.450 58.292 61.809 1.00 54.73 61 ARG E O 1
ATOM 3243 N N . LEU E 1 63 ? 4.151 56.892 62.284 1.00 51.78 62 LEU E N 1
ATOM 3244 C CA . LEU E 1 63 ? 3.291 55.723 62.313 1.00 50.94 62 LEU E CA 1
ATOM 3245 C C . LEU E 1 63 ? 2.225 55.901 63.383 1.00 54.02 62 LEU E C 1
ATOM 3246 O O . LEU E 1 63 ? 1.047 55.638 63.147 1.00 51.44 62 LEU E O 1
ATOM 3251 N N . ARG E 1 64 ? 2.643 56.390 64.547 1.00 54.40 63 ARG E N 1
ATOM 3252 C CA . ARG E 1 64 ? 1.723 56.608 65.656 1.00 62.13 63 ARG E CA 1
ATOM 3253 C C . ARG E 1 64 ? 0.651 57.633 65.288 1.00 59.39 63 ARG E C 1
ATOM 3254 O O . ARG E 1 64 ? -0.533 57.401 65.512 1.00 63.52 63 ARG E O 1
ATOM 3262 N N . GLU E 1 65 ? 1.069 58.754 64.704 1.00 60.88 64 GLU E N 1
ATOM 3263 C CA . GLU E 1 65 ? 0.135 59.801 64.296 1.00 69.37 64 GLU E CA 1
ATOM 3264 C C . GLU E 1 65 ? -0.835 59.329 63.220 1.00 66.54 64 GLU E C 1
ATOM 3265 O O . GLU E 1 65 ? -2.025 59.647 63.264 1.00 63.55 64 GLU E O 1
ATOM 3271 N N . HIS E 1 66 ? -0.327 58.559 62.262 1.00 57.75 65 HIS E N 1
ATOM 3272 C CA . HIS E 1 66 ? -1.138 58.146 61.126 1.00 56.06 65 HIS E CA 1
ATOM 3273 C C . HIS E 1 66 ? -1.945 56.886 61.422 1.00 57.89 65 HIS E C 1
ATOM 3274 O O . HIS E 1 66 ? -2.861 56.542 60.675 1.00 59.00 65 HIS E O 1
ATOM 3281 N N . ASN E 1 67 ? -1.596 56.196 62.504 1.00 58.56 66 ASN E N 1
ATOM 3282 C CA . ASN E 1 67 ? -2.364 55.038 62.937 1.00 52.66 66 ASN E CA 1
ATOM 3283 C C . ASN E 1 67 ? -3.827 55.418 63.119 1.00 64.27 66 ASN E C 1
ATOM 3284 O O . ASN E 1 67 ? -4.154 56.213 63.997 1.00 70.65 66 ASN E O 1
ATOM 3289 N N . PRO E 1 68 ? -4.711 54.866 62.273 1.00 62.11 67 PRO E N 1
ATOM 3290 C CA . PRO E 1 68 ? -6.132 55.212 62.368 1.00 65.75 67 PRO E CA 1
ATOM 3291 C C . PRO E 1 68 ? -6.718 54.740 63.693 1.00 67.05 67 PRO E C 1
ATOM 3292 O O . PRO E 1 68 ? -6.162 53.829 64.305 1.00 68.02 67 PRO E O 1
ATOM 3296 N N . ASN E 1 69 ? -7.805 55.356 64.141 1.00 68.43 68 ASN E N 1
ATOM 3297 C CA . ASN E 1 69 ? -8.442 54.911 65.372 1.00 66.09 68 ASN E CA 1
ATOM 3298 C C . ASN E 1 69 ? -8.926 53.467 65.203 1.00 62.16 68 ASN E C 1
ATOM 3299 O O . ASN E 1 69 ? -9.425 53.101 64.137 1.00 70.02 68 ASN E O 1
ATOM 3304 N N . LYS E 1 70 ? -8.742 52.666 66.255 1.00 63.05 69 LYS E N 1
ATOM 3305 C CA . LYS E 1 70 ? -9.034 51.225 66.291 1.00 62.30 69 LYS E CA 1
ATOM 3306 C C . LYS E 1 70 ? -7.951 50.414 65.576 1.00 63.54 69 LYS E C 1
ATOM 3307 O O . LYS E 1 70 ? -8.070 49.195 65.439 1.00 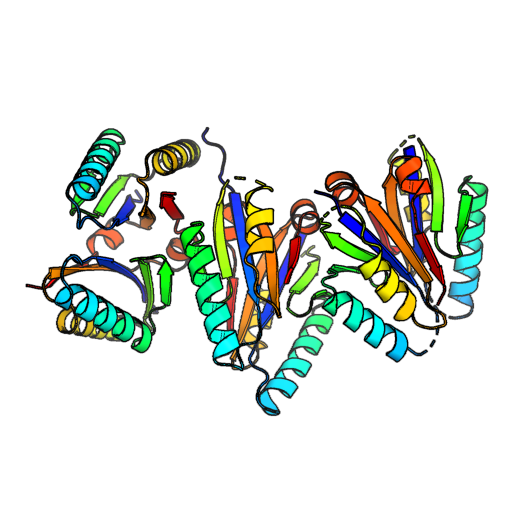63.70 69 LYS E O 1
ATOM 3313 N N . GLY E 1 71 ? -6.894 51.088 65.129 1.00 59.44 70 GLY E N 1
ATOM 3314 C CA . GLY E 1 71 ? -5.816 50.426 64.409 1.00 52.10 70 GLY E CA 1
ATOM 3315 C C . GLY E 1 71 ? -4.732 49.886 65.327 1.00 50.70 70 GLY E C 1
ATOM 3316 O O . GLY E 1 71 ? -4.341 50.534 66.301 1.00 55.29 70 GLY E O 1
ATOM 3317 N N . ASN E 1 72 ? -4.255 48.683 65.029 1.00 50.47 71 ASN E N 1
ATOM 3318 C CA . ASN E 1 72 ? -3.154 48.107 65.787 1.00 50.32 71 ASN E CA 1
ATOM 3319 C C . ASN E 1 72 ? -1.914 47.886 64.935 1.00 45.40 71 ASN E C 1
ATOM 3320 O O . ASN E 1 72 ? -1.955 47.170 63.935 1.00 44.76 71 ASN E O 1
ATOM 3325 N N . ILE E 1 73 ? -0.814 48.503 65.351 1.00 43.56 72 ILE E N 1
ATOM 3326 C CA . ILE E 1 73 ? 0.459 48.376 64.660 1.00 41.80 72 ILE E CA 1
ATOM 3327 C C . ILE E 1 73 ? 1.465 47.690 65.567 1.00 48.57 72 ILE E C 1
ATOM 3328 O O . ILE E 1 73 ? 1.721 48.150 66.676 1.00 46.76 72 ILE E O 1
ATOM 3333 N N . THR E 1 74 ? 2.019 46.577 65.103 1.00 39.91 73 THR E N 1
ATOM 3334 C CA . THR E 1 74 ? 3.112 45.942 65.812 1.00 45.63 73 THR E CA 1
ATOM 3335 C C . THR E 1 74 ? 4.388 46.067 64.984 1.00 40.13 73 THR E C 1
ATOM 3336 O O . THR E 1 74 ? 4.400 45.758 63.788 1.00 37.73 73 THR E O 1
ATOM 3340 N N . LEU E 1 75 ? 5.452 46.540 65.625 1.00 40.92 74 LEU E N 1
ATOM 3341 C CA . LEU E 1 75 ? 6.723 46.788 64.954 1.00 40.76 74 LEU E CA 1
ATOM 3342 C C . LEU E 1 75 ? 7.791 45.855 65.493 1.00 43.33 74 LEU E C 1
ATOM 3343 O O . LEU E 1 75 ? 7.948 45.701 66.706 1.00 47.77 74 LEU E O 1
ATOM 3348 N N . LEU E 1 76 ? 8.530 45.243 64.585 1.00 40.73 75 LEU E N 1
ATOM 3349 C CA . LEU E 1 76 ? 9.579 44.306 64.940 1.00 45.15 75 LEU E CA 1
ATOM 3350 C C . LEU E 1 76 ? 10.748 44.479 63.982 1.00 50.03 75 LEU E C 1
ATOM 3351 O O . LEU E 1 76 ? 10.544 44.656 62.781 1.00 49.25 75 LEU E O 1
ATOM 3356 N N . THR E 1 77 ? 11.973 44.438 64.497 1.00 46.52 76 THR E N 1
ATOM 3357 C CA . THR E 1 77 ? 13.137 44.607 63.622 1.00 49.93 76 THR E CA 1
ATOM 3358 C C . THR E 1 77 ? 13.969 43.321 63.560 1.00 53.81 76 THR E C 1
ATOM 3359 O O . THR E 1 77 ? 14.305 42.738 64.592 1.00 53.23 76 THR E O 1
ATOM 3363 N N . VAL E 1 78 ? 14.273 42.867 62.345 1.00 45.68 77 VAL E N 1
ATOM 3364 C CA . VAL E 1 78 ? 14.915 41.567 62.145 1.00 44.69 77 VAL E CA 1
ATOM 3365 C C . VAL E 1 78 ? 15.974 41.613 61.045 1.00 45.63 77 VAL E C 1
ATOM 3366 O O . VAL E 1 78 ? 16.022 42.563 60.261 1.00 53.42 77 VAL E O 1
ATOM 3370 N N . THR E 1 79 ? 16.808 40.578 60.973 1.00 47.42 78 THR E N 1
ATOM 3371 C CA . THR E 1 79 ? 17.778 40.469 59.882 1.00 55.58 78 THR E CA 1
ATOM 3372 C C . THR E 1 79 ? 17.073 40.057 58.590 1.00 55.04 78 THR E C 1
ATOM 3373 O O . THR E 1 79 ? 15.931 39.598 58.625 1.00 44.35 78 THR E O 1
ATOM 3377 N N . GLU E 1 80 ? 17.748 40.213 57.453 1.00 54.13 79 GLU E N 1
ATOM 3378 C CA . GLU E 1 80 ? 17.125 39.907 56.169 1.00 47.01 79 GLU E CA 1
ATOM 3379 C C . GLU E 1 80 ? 16.769 38.425 56.021 1.00 46.46 79 GLU E C 1
ATOM 3380 O O . GLU E 1 80 ? 15.712 38.102 55.481 1.00 47.94 79 GLU E O 1
ATOM 3386 N N . LYS E 1 81 ? 17.623 37.510 56.466 1.00 48.31 80 LYS E N 1
ATOM 3387 C CA . LYS E 1 81 ? 17.255 36.107 56.262 1.00 50.23 80 LYS E CA 1
ATOM 3388 C C . LYS E 1 81 ? 16.217 35.681 57.307 1.00 48.67 80 LYS E C 1
ATOM 3389 O O . LYS E 1 81 ? 15.449 34.746 57.072 1.00 53.46 80 LYS E O 1
ATOM 3395 N N . GLN E 1 82 ? 16.165 36.377 58.441 1.00 50.74 81 GLN E N 1
ATOM 3396 C CA . GLN E 1 82 ? 15.060 36.191 59.384 1.00 51.19 81 GLN E CA 1
ATOM 3397 C C . GLN E 1 82 ? 13.759 36.485 58.651 1.00 49.66 81 GLN E C 1
ATOM 3398 O O . GLN E 1 82 ? 12.824 35.682 58.648 1.00 41.30 81 GLN E O 1
ATOM 3404 N N . PHE E 1 83 ? 13.738 37.649 58.009 1.00 45.69 82 PHE E N 1
ATOM 3405 C CA . PHE E 1 83 ? 12.629 38.098 57.175 1.00 42.40 82 PHE E CA 1
ATOM 3406 C C . PHE E 1 83 ? 12.316 37.104 56.049 1.00 38.85 82 PHE E C 1
ATOM 3407 O O . PHE E 1 83 ? 11.156 36.772 55.809 1.00 37.50 82 PHE E O 1
ATOM 3415 N N . ALA E 1 84 ? 13.351 36.602 55.386 1.00 40.78 83 ALA E N 1
ATOM 3416 C CA . ALA E 1 84 ? 13.155 35.714 54.244 1.00 47.16 83 ALA E CA 1
ATOM 3417 C C . ALA E 1 84 ? 12.584 34.368 54.677 1.00 47.93 83 ALA E C 1
ATOM 3418 O O . ALA E 1 84 ? 11.961 33.662 53.880 1.00 46.60 83 ALA E O 1
ATOM 3420 N N . ARG E 1 85 ? 12.793 34.030 55.948 1.00 45.16 84 ARG E N 1
ATOM 3421 C CA . ARG E 1 85 ? 12.317 32.770 56.500 1.00 52.17 84 ARG E CA 1
ATOM 3422 C C . ARG E 1 85 ? 10.863 32.869 56.940 1.00 48.54 84 ARG E C 1
ATOM 3423 O O . ARG E 1 85 ? 10.251 31.842 57.267 1.00 43.49 84 ARG E O 1
ATOM 3431 N N . MET E 1 86 ? 10.315 34.088 56.959 1.00 38.85 85 MET E N 1
ATOM 3432 C CA . MET E 1 86 ? 8.925 34.276 57.381 1.00 37.13 85 MET E CA 1
ATOM 3433 C C . MET E 1 86 ? 8.012 33.352 56.588 1.00 45.24 85 MET E C 1
ATOM 3434 O O . MET E 1 86 ? 8.165 33.173 55.370 1.00 41.72 85 MET E O 1
ATOM 3439 N N . ILE E 1 87 ? 7.093 32.724 57.308 1.00 39.81 86 ILE E N 1
ATOM 3440 C CA . ILE E 1 87 ? 6.174 31.773 56.720 1.00 37.90 86 ILE E CA 1
ATOM 3441 C C . ILE E 1 87 ? 4.787 32.373 56.702 1.00 39.27 86 ILE E C 1
ATOM 3442 O O . ILE E 1 87 ? 4.345 32.939 57.698 1.00 38.68 86 ILE E O 1
ATOM 3447 N N . TYR E 1 88 ? 4.103 32.253 55.570 1.00 36.00 87 TYR E N 1
ATOM 3448 C CA . TYR E 1 88 ? 2.749 32.768 55.456 1.00 40.40 87 TYR E CA 1
ATOM 3449 C C . TYR E 1 88 ? 1.773 31.631 55.201 1.00 41.43 87 TYR E C 1
ATOM 3450 O O . TYR E 1 88 ? 1.906 30.893 54.222 1.00 46.31 87 TYR E O 1
ATOM 3459 N N . LEU E 1 89 ? 0.797 31.485 56.092 1.00 37.01 88 LEU E N 1
ATOM 3460 C CA . LEU E 1 89 ? -0.182 30.415 55.962 1.00 37.77 88 LEU E CA 1
ATOM 3461 C C . LEU E 1 89 ? -1.577 30.982 55.725 1.00 38.52 88 LEU E C 1
ATOM 3462 O O . LEU E 1 89 ? -2.063 31.820 56.486 1.00 42.77 88 LEU E O 1
ATOM 3467 N N . HIS E 1 90 ? -2.212 30.524 54.649 1.00 38.97 89 HIS E N 1
ATOM 3468 C CA . HIS E 1 90 ? -3.569 30.944 54.343 1.00 49.09 89 HIS E CA 1
ATOM 3469 C C . HIS E 1 90 ? -4.503 29.748 54.465 1.00 50.17 89 HIS E C 1
ATOM 3470 O O . HIS E 1 90 ? -4.302 28.725 53.800 1.00 53.94 89 HIS E O 1
ATOM 3477 N N . GLY E 1 91 ? -5.518 29.887 55.316 1.00 45.19 90 GLY E N 1
ATOM 3478 C CA . GLY E 1 91 ? -6.415 28.792 55.645 1.00 50.87 90 GLY E CA 1
ATOM 3479 C C . GLY E 1 91 ? -7.078 28.124 54.458 1.00 59.45 90 GLY E C 1
ATOM 3480 O O . GLY E 1 91 ? -7.690 28.792 53.629 1.00 66.52 90 GLY E O 1
ATOM 3481 N N . SER F 1 6 ? 16.627 29.805 73.063 1.00 85.00 5 SER F N 1
ATOM 3482 C CA . SER F 1 6 ? 16.912 31.219 73.270 1.00 80.41 5 SER F CA 1
ATOM 3483 C C . SER F 1 6 ? 16.105 32.091 72.311 1.00 69.76 5 SER F C 1
ATOM 3484 O O . SER F 1 6 ? 16.141 33.319 72.396 1.00 74.46 5 SER F O 1
ATOM 3487 N N . MET F 1 7 ? 15.376 31.446 71.405 1.00 98.91 6 MET F N 1
ATOM 3488 C CA . MET F 1 7 ? 14.603 32.155 70.388 1.00 76.39 6 MET F CA 1
ATOM 3489 C C . MET F 1 7 ? 13.118 32.222 70.740 1.00 57.03 6 MET F C 1
ATOM 3490 O O . MET F 1 7 ? 12.631 31.455 71.570 1.00 56.24 6 MET F O 1
ATOM 3495 N N . ARG F 1 8 ? 12.409 33.149 70.102 1.00 46.81 7 ARG F N 1
ATOM 3496 C CA . ARG F 1 8 ? 10.958 33.238 70.216 1.00 41.56 7 ARG F CA 1
ATOM 3497 C C . ARG F 1 8 ? 10.347 33.137 68.821 1.00 43.75 7 ARG F C 1
ATOM 3498 O O . ARG F 1 8 ? 10.795 33.818 67.908 1.00 42.33 7 ARG F O 1
ATOM 3506 N N . MET F 1 9 ? 9.347 32.274 68.654 1.00 40.89 8 MET F N 1
ATOM 3507 C CA . MET F 1 9 ? 8.525 32.300 67.457 1.00 43.94 8 MET F CA 1
ATOM 3508 C C . MET F 1 9 ? 7.382 33.297 67.637 1.00 36.29 8 MET F C 1
ATOM 3509 O O . MET F 1 9 ? 6.647 33.250 68.623 1.00 33.12 8 MET F O 1
ATOM 3514 N N . ILE F 1 10 ? 7.252 34.221 66.693 1.00 34.63 9 ILE F N 1
ATOM 3515 C CA . ILE F 1 10 ? 6.152 35.173 66.718 1.00 32.60 9 ILE F CA 1
ATOM 3516 C C . ILE F 1 10 ? 5.105 34.739 65.712 1.00 32.26 9 ILE F C 1
ATOM 3517 O O . ILE F 1 10 ? 5.432 34.410 64.573 1.00 33.78 9 ILE F O 1
ATOM 3522 N N . LEU F 1 11 ? 3.853 34.723 66.145 1.00 31.48 10 LEU F N 1
ATOM 3523 C CA . LEU F 1 11 ? 2.753 34.335 65.282 1.00 30.65 10 LEU F CA 1
ATOM 3524 C C . LEU F 1 11 ? 1.764 35.487 65.199 1.00 30.24 10 LEU F C 1
ATOM 3525 O O . LEU F 1 11 ? 1.184 35.889 66.217 1.00 29.40 10 LEU F O 1
ATOM 3530 N N . MET F 1 12 ? 1.597 36.050 64.003 1.00 31.27 11 MET F N 1
ATOM 3531 C CA . MET F 1 12 ? 0.517 36.999 63.787 1.00 32.05 11 MET F CA 1
ATOM 3532 C C . MET F 1 12 ? -0.672 36.341 63.111 1.00 35.96 11 MET F C 1
ATOM 3533 O O . MET F 1 12 ? -0.542 35.707 62.057 1.00 35.47 11 MET F O 1
ATOM 3538 N N . PHE F 1 13 ? -1.842 36.519 63.712 1.00 34.39 12 PHE F N 1
ATOM 3539 C CA . PHE F 1 13 ? -3.049 35.931 63.171 1.00 36.26 12 PHE F CA 1
ATOM 3540 C C . PHE F 1 13 ? -4.090 37.005 62.844 1.00 39.60 12 PHE F C 1
ATOM 3541 O O . PHE F 1 13 ? -4.276 37.956 63.593 1.00 46.76 12 PHE F O 1
ATOM 3549 N N . ASP F 1 14 ? -4.751 36.863 61.703 1.00 44.66 13 ASP F N 1
ATOM 3550 C CA . ASP F 1 14 ? -5.839 37.765 61.352 1.00 52.27 13 ASP F CA 1
ATOM 3551 C C . ASP F 1 14 ? -6.893 37.016 60.549 1.00 48.68 13 ASP F C 1
ATOM 3552 O O . ASP F 1 14 ? -6.567 36.120 59.773 1.00 46.28 13 ASP F O 1
ATOM 3557 N N . MET F 1 15 ? -8.156 37.375 60.766 1.00 54.04 14 MET F N 1
ATOM 3558 C CA . MET F 1 15 ? -9.273 36.813 60.011 1.00 54.71 14 MET F CA 1
ATOM 3559 C C . MET F 1 15 ? -10.518 37.684 60.188 1.00 62.95 14 MET F C 1
ATOM 3560 O O . MET F 1 15 ? -10.683 38.321 61.224 1.00 67.09 14 MET F O 1
ATOM 3565 N N . PRO F 1 16 ? -11.397 37.718 59.171 1.00 69.29 15 PRO F N 1
ATOM 3566 C CA . PRO F 1 16 ? -12.615 38.542 59.197 1.00 74.33 15 PRO F CA 1
ATOM 3567 C C . PRO F 1 16 ? -13.477 38.338 60.443 1.00 76.99 15 PRO F C 1
ATOM 3568 O O . PRO F 1 16 ? -13.360 37.305 61.099 1.00 77.67 15 PRO F O 1
ATOM 3572 N N . GLU F 1 22 ? -18.770 33.571 62.512 1.00 94.43 21 GLU F N 1
ATOM 3573 C CA . GLU F 1 22 ? -17.402 33.125 62.261 1.00 91.28 21 GLU F CA 1
ATOM 3574 C C . GLU F 1 22 ? -16.462 33.551 63.384 1.00 84.00 21 GLU F C 1
ATOM 3575 O O . GLU F 1 22 ? -15.256 33.319 63.317 1.00 79.28 21 GLU F O 1
ATOM 3581 N N . ARG F 1 23 ? -17.017 34.186 64.413 1.00 80.85 22 ARG F N 1
ATOM 3582 C CA . ARG F 1 23 ? -16.236 34.520 65.600 1.00 73.33 22 ARG F CA 1
ATOM 3583 C C . ARG F 1 23 ? -15.790 33.240 66.299 1.00 70.71 22 ARG F C 1
ATOM 3584 O O . ARG F 1 23 ? -14.644 33.130 66.731 1.00 61.87 22 ARG F O 1
ATOM 3592 N N . LYS F 1 24 ? -16.705 32.276 66.397 1.00 72.19 23 LYS F N 1
ATOM 3593 C CA . LYS F 1 24 ? -16.438 31.001 67.063 1.00 73.94 23 LYS F CA 1
ATOM 3594 C C . LYS F 1 24 ? -15.298 30.236 66.404 1.00 68.37 23 LYS F C 1
ATOM 3595 O O . LYS F 1 24 ? -14.651 29.402 67.039 1.00 67.37 23 LYS F O 1
ATOM 3601 N N . ALA F 1 25 ? -15.055 30.531 65.131 1.00 64.93 24 ALA F N 1
ATOM 3602 C CA . ALA F 1 25 ? -13.893 29.996 64.439 1.00 59.30 24 ALA F CA 1
ATOM 3603 C C . ALA F 1 25 ? -12.613 30.521 65.092 1.00 57.72 24 ALA F C 1
ATOM 3604 O O . ALA F 1 25 ? -11.687 29.751 65.358 1.00 52.67 24 ALA F O 1
ATOM 3606 N N . TYR F 1 26 ? -12.568 31.830 65.348 1.00 58.45 25 TYR F N 1
ATOM 3607 C CA . TYR F 1 26 ? -11.394 32.440 65.979 1.00 57.42 25 TYR F CA 1
ATOM 3608 C C . TYR F 1 26 ? -11.182 31.880 67.380 1.00 53.52 25 TYR F C 1
ATOM 3609 O O . TYR F 1 26 ? -10.062 31.503 67.741 1.00 51.92 25 TYR F O 1
ATOM 3618 N N . ARG F 1 27 ? -12.254 31.872 68.170 1.00 51.99 26 ARG F N 1
ATOM 3619 C CA . ARG F 1 27 ? -12.199 31.407 69.547 1.00 58.34 26 ARG F CA 1
ATOM 3620 C C . ARG F 1 27 ? -11.634 29.994 69.638 1.00 56.03 26 ARG F C 1
ATOM 3621 O O . ARG F 1 27 ? -10.828 29.698 70.519 1.00 59.37 26 ARG F O 1
ATOM 3629 N N . LYS F 1 28 ? -12.045 29.123 68.723 1.00 56.06 27 LYS F N 1
ATOM 3630 C CA . LYS F 1 28 ? -11.544 27.756 68.748 1.00 55.20 27 LYS F CA 1
ATOM 3631 C C . LYS F 1 28 ? -10.071 27.718 68.344 1.00 50.41 27 LYS F C 1
ATOM 3632 O O . LYS F 1 28 ? -9.297 26.932 68.888 1.00 52.04 27 LYS F O 1
ATOM 3638 N N . PHE F 1 29 ? -9.684 28.572 67.401 1.00 50.35 28 PHE F N 1
ATOM 3639 C CA . PHE F 1 29 ? -8.280 28.671 67.005 1.00 45.16 28 PHE F CA 1
ATOM 3640 C C . PHE F 1 29 ? -7.438 29.254 68.130 1.00 45.89 28 PHE F C 1
ATOM 3641 O O . PHE F 1 29 ? -6.333 28.779 68.407 1.00 44.50 28 PHE F O 1
ATOM 3649 N N . ARG F 1 30 ? -7.968 30.286 68.776 1.00 43.89 29 ARG F N 1
ATOM 3650 C CA . ARG F 1 30 ? -7.283 30.885 69.908 1.00 45.43 29 ARG F CA 1
ATOM 3651 C C . ARG F 1 30 ? -7.087 29.829 70.979 1.00 47.35 29 ARG F C 1
ATOM 3652 O O . ARG F 1 30 ? -6.014 29.735 71.574 1.00 46.76 29 ARG F O 1
ATOM 3660 N N . LYS F 1 31 ? -8.115 29.006 71.196 1.00 50.72 30 LYS F N 1
ATOM 3661 C CA . LYS F 1 31 ? -8.038 27.952 72.198 1.00 54.34 30 LYS F CA 1
ATOM 3662 C C . LYS F 1 31 ? -6.952 26.949 71.824 1.00 55.28 30 LYS F C 1
ATOM 3663 O O . LYS F 1 31 ? -6.208 26.473 72.682 1.00 51.60 30 LYS F O 1
ATOM 3669 N N . PHE F 1 32 ? -6.860 26.647 70.533 1.00 51.54 31 PHE F N 1
ATOM 3670 C CA . PHE F 1 32 ? -5.846 25.724 70.033 1.00 47.49 31 PHE F CA 1
ATOM 3671 C C . PHE F 1 32 ? -4.434 26.282 70.234 1.00 45.62 31 PHE F C 1
ATOM 3672 O O . PHE F 1 32 ? -3.536 25.553 70.655 1.00 46.94 31 PHE F O 1
ATOM 3680 N N . LEU F 1 33 ? -4.238 27.569 69.939 1.00 42.92 32 LEU F N 1
ATOM 3681 C CA . LEU F 1 33 ? -2.939 28.197 70.147 1.00 41.61 32 LEU F CA 1
ATOM 3682 C C . LEU F 1 33 ? -2.526 28.103 71.604 1.00 45.16 32 LEU F C 1
ATOM 3683 O O . LEU F 1 33 ? -1.409 27.696 71.916 1.00 45.87 32 LEU F O 1
ATOM 3688 N N . LEU F 1 34 ? -3.447 28.476 72.486 1.00 45.64 33 LEU F N 1
ATOM 3689 C CA . LEU F 1 34 ? -3.199 28.424 73.925 1.00 51.31 33 LEU F CA 1
ATOM 3690 C C . LEU F 1 34 ? -2.932 26.988 74.381 1.00 51.56 33 LEU F C 1
ATOM 3691 O O . LEU F 1 34 ? -2.185 26.768 75.329 1.00 53.66 33 LEU F O 1
ATOM 3696 N N . SER F 1 35 ? -3.525 26.018 73.689 1.00 53.01 34 SER F N 1
ATOM 3697 C CA . SER F 1 35 ? -3.297 24.606 73.998 1.00 63.47 34 SER F CA 1
ATOM 3698 C C . SER F 1 35 ? -1.941 24.134 73.475 1.00 61.24 34 SER F C 1
ATOM 3699 O O . SER F 1 35 ? -1.389 23.145 73.963 1.00 62.55 34 SER F O 1
ATOM 3702 N N . GLU F 1 36 ? -1.416 24.836 72.474 1.00 57.35 35 GLU F N 1
ATOM 3703 C CA . GLU F 1 36 ? -0.089 24.542 71.934 1.00 56.57 35 GLU F CA 1
ATOM 3704 C C . GLU F 1 36 ? 0.981 25.353 72.654 1.00 57.20 35 GLU F C 1
ATOM 3705 O O . GLU F 1 36 ? 2.125 25.424 72.200 1.00 61.01 35 GLU F O 1
ATOM 3711 N N . GLY F 1 37 ? 0.598 25.984 73.764 1.00 51.68 36 GLY F N 1
ATOM 3712 C CA . GLY F 1 37 ? 1.535 26.730 74.583 1.00 57.12 36 GLY F CA 1
ATOM 3713 C C . GLY F 1 37 ? 1.873 28.142 74.126 1.00 58.32 36 GLY F C 1
ATOM 3714 O O . GLY F 1 37 ? 2.888 28.690 74.540 1.00 52.31 36 GLY F O 1
ATOM 3715 N N . PHE F 1 38 ? 1.043 28.743 73.279 1.00 41.16 37 PHE F N 1
ATOM 3716 C CA . PHE F 1 38 ? 1.295 30.119 72.858 1.00 38.58 37 PHE F CA 1
ATOM 3717 C C . PHE F 1 38 ? 0.856 31.115 73.931 1.00 37.67 37 PHE F C 1
ATOM 3718 O O . PHE F 1 38 ? -0.123 30.887 74.647 1.00 43.17 37 PHE F O 1
ATOM 3726 N N . ILE F 1 39 ? 1.618 32.192 74.071 1.00 35.15 38 ILE F N 1
ATOM 3727 C CA . ILE F 1 39 ? 1.203 33.328 74.883 1.00 34.46 38 ILE F CA 1
ATOM 3728 C C . ILE F 1 39 ? 0.548 34.338 73.968 1.00 37.06 38 ILE F C 1
ATOM 3729 O O . ILE F 1 39 ? 1.145 34.746 72.975 1.00 33.19 38 ILE F O 1
ATOM 3734 N N . MET F 1 40 ? -0.672 34.744 74.294 1.00 36.39 39 MET F N 1
ATOM 3735 C CA . MET F 1 40 ? -1.334 35.810 73.547 1.00 37.20 39 MET F CA 1
ATOM 3736 C C . MET F 1 40 ? -0.893 37.168 74.089 1.00 35.58 39 MET F C 1
ATOM 3737 O O . MET F 1 40 ? -0.908 37.403 75.290 1.00 35.57 39 MET F O 1
ATOM 3742 N N . HIS F 1 41 ? -0.494 38.068 73.203 1.00 36.17 40 HIS F N 1
ATOM 3743 C CA . HIS F 1 41 ? -0.027 39.370 73.657 1.00 48.28 40 HIS F CA 1
ATOM 3744 C C . HIS F 1 41 ? -1.038 40.428 73.301 1.00 60.27 40 HIS F C 1
ATOM 3745 O O . HIS F 1 41 ? -1.187 41.436 73.985 1.00 68.49 40 HIS F O 1
ATOM 3752 N N . GLN F 1 42 ? -1.761 40.150 72.231 1.00 69.10 41 GLN F N 1
ATOM 3753 C CA . GLN F 1 42 ? -2.730 41.063 71.683 1.00 80.68 41 GLN F CA 1
ATOM 3754 C C . GLN F 1 42 ? -3.665 40.201 70.849 1.00 86.05 41 GLN F C 1
ATOM 3755 O O . GLN F 1 42 ? -3.335 39.051 70.549 1.00 80.74 41 GLN F O 1
ATOM 3761 N N . PHE F 1 43 ? -4.836 40.740 70.526 1.00 90.28 42 PHE F N 1
ATOM 3762 C CA . PHE F 1 43 ? -5.831 40.095 69.674 1.00 93.13 42 PHE F CA 1
ATOM 3763 C C . PHE F 1 43 ? -5.233 39.242 68.544 1.00 82.75 42 PHE F C 1
ATOM 3764 O O . PHE F 1 43 ? -5.748 38.168 68.223 1.00 90.75 42 PHE F O 1
ATOM 3772 N N . SER F 1 44 ? -4.123 39.705 67.974 1.00 62.29 43 SER F N 1
ATOM 3773 C CA . SER F 1 44 ? -3.541 39.069 66.799 1.00 60.21 43 SER F CA 1
ATOM 3774 C C . SER F 1 44 ? -2.119 38.551 66.993 1.00 51.82 43 SER F C 1
ATOM 3775 O O . SER F 1 44 ? -1.624 37.803 66.154 1.00 52.40 43 SER F O 1
ATOM 3778 N N . ILE F 1 45 ? -1.447 38.966 68.063 1.00 41.88 44 ILE F N 1
ATOM 3779 C CA . ILE F 1 45 ? -0.034 38.614 68.245 1.00 38.25 44 ILE F CA 1
ATOM 3780 C C . ILE F 1 45 ? 0.202 37.562 69.341 1.00 36.28 44 ILE F C 1
ATOM 3781 O O . ILE F 1 45 ? -0.186 37.758 70.495 1.00 35.80 44 ILE F O 1
ATOM 3786 N N . TYR F 1 46 ? 0.881 36.477 68.981 1.00 27.36 45 TYR F N 1
ATOM 3787 C CA . TYR F 1 46 ? 1.164 35.383 69.927 1.00 26.93 45 TYR F CA 1
ATOM 3788 C C . TYR F 1 46 ? 2.642 35.034 69.883 1.00 29.05 45 TYR F C 1
ATOM 3789 O O . TYR F 1 46 ? 3.311 35.315 68.885 1.00 28.94 45 TYR F O 1
ATOM 3798 N N . SER F 1 47 ? 3.167 34.411 70.940 1.00 29.11 46 SER F N 1
ATOM 3799 C CA . SER F 1 47 ? 4.569 34.021 70.896 1.00 28.43 46 SER F CA 1
ATOM 3800 C C . SER F 1 47 ? 4.829 32.689 71.588 1.00 29.27 46 SER F C 1
ATOM 3801 O O . SER F 1 47 ? 4.071 32.262 72.464 1.00 31.57 46 SER F O 1
ATOM 3804 N N . LYS F 1 48 ? 5.903 32.029 71.164 1.00 31.70 47 LYS F N 1
ATOM 3805 C CA . LYS F 1 48 ? 6.306 30.762 71.770 1.00 38.83 47 LYS F CA 1
ATOM 3806 C C . LYS F 1 48 ? 7.821 30.661 71.900 1.00 39.65 47 LYS F C 1
ATOM 3807 O O . LYS F 1 48 ? 8.556 31.029 70.989 1.00 45.31 47 LYS F O 1
ATOM 3813 N N . LEU F 1 49 ? 8.277 30.141 73.036 1.00 34.98 48 LEU F N 1
ATOM 3814 C CA . LEU F 1 49 ? 9.687 29.845 73.246 1.00 42.98 48 LEU F CA 1
ATOM 3815 C C . LEU F 1 49 ? 10.062 28.602 72.446 1.00 50.36 48 LEU F C 1
ATOM 3816 O O . LEU F 1 49 ? 9.353 27.598 72.485 1.00 57.87 48 LEU F O 1
ATOM 382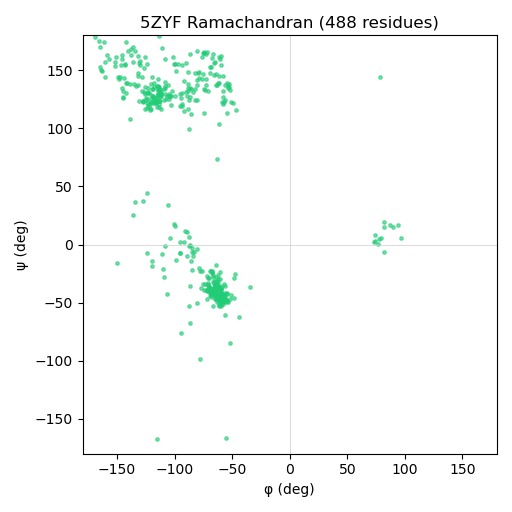1 N N . LEU F 1 50 ? 11.175 28.661 71.724 1.00 50.87 49 LEU F N 1
ATOM 3822 C CA . LEU F 1 50 ? 11.524 27.576 70.813 1.00 55.41 49 LEU F CA 1
ATOM 3823 C C . LEU F 1 50 ? 12.563 26.597 71.350 1.00 61.15 49 LEU F C 1
ATOM 3824 O O . LEU F 1 50 ? 13.376 26.937 72.211 1.00 68.03 49 LEU F O 1
ATOM 3829 N N . LEU F 1 51 ? 12.523 25.376 70.820 1.00 90.04 50 LEU F N 1
ATOM 3830 C CA . LEU F 1 51 ? 13.518 24.356 71.128 1.00 90.83 50 LEU F CA 1
ATOM 3831 C C . LEU F 1 51 ? 14.804 24.620 70.350 1.00 87.67 50 LEU F C 1
ATOM 3832 O O . LEU F 1 51 ? 15.895 24.253 70.782 1.00 88.30 50 LEU F O 1
ATOM 3837 N N . THR F 1 54 ? 15.381 22.281 66.583 1.00 121.53 53 THR F N 1
ATOM 3838 C CA . THR F 1 54 ? 15.908 22.725 65.295 1.00 121.31 53 THR F CA 1
ATOM 3839 C C . THR F 1 54 ? 14.736 23.115 64.429 1.00 111.35 53 THR F C 1
ATOM 3840 O O . THR F 1 54 ? 14.538 24.294 64.182 1.00 109.00 53 THR F O 1
ATOM 3844 N N . ALA F 1 55 ? 14.040 22.110 63.914 1.00 105.27 54 ALA F N 1
ATOM 3845 C CA . ALA F 1 55 ? 13.021 22.284 62.920 1.00 95.47 54 ALA F CA 1
ATOM 3846 C C . ALA F 1 55 ? 11.632 22.036 63.525 1.00 89.16 54 ALA F C 1
ATOM 3847 O O . ALA F 1 55 ? 11.357 21.010 64.151 1.00 92.87 54 ALA F O 1
ATOM 3849 N N . ASN F 1 56 ? 10.729 22.977 63.299 1.00 81.01 55 ASN F N 1
ATOM 3850 C CA . ASN F 1 56 ? 9.388 22.857 63.856 1.00 76.01 55 ASN F CA 1
ATOM 3851 C C . ASN F 1 56 ? 8.352 22.488 62.798 1.00 72.61 55 ASN F C 1
ATOM 3852 O O . ASN F 1 56 ? 7.185 22.879 62.876 1.00 71.15 55 ASN F O 1
ATOM 3857 N N . ASN F 1 57 ? 8.802 21.688 61.834 1.00 76.43 56 ASN F N 1
ATOM 3858 C CA . ASN F 1 57 ? 7.972 21.222 60.738 1.00 73.03 56 ASN F CA 1
ATOM 3859 C C . ASN F 1 57 ? 6.680 20.619 61.262 1.00 75.55 56 ASN F C 1
ATOM 3860 O O . ASN F 1 57 ? 5.606 20.911 60.745 1.00 69.15 56 ASN F O 1
ATOM 3865 N N . ALA F 1 58 ? 6.789 19.812 62.316 1.00 59.57 57 ALA F N 1
ATOM 3866 C CA . ALA F 1 58 ? 5.621 19.193 62.939 1.00 65.28 57 ALA F CA 1
ATOM 3867 C C . ALA F 1 58 ? 4.581 20.229 63.380 1.00 57.42 57 ALA F C 1
ATOM 3868 O O . ALA F 1 58 ? 3.445 20.217 62.906 1.00 56.09 57 ALA F O 1
ATOM 3870 N N . MET F 1 59 ? 4.967 21.130 64.278 1.00 58.24 58 MET F N 1
ATOM 3871 C CA . MET F 1 59 ? 4.037 22.130 64.798 1.00 52.08 58 MET F CA 1
ATOM 3872 C C . MET F 1 59 ? 3.508 23.069 63.706 1.00 43.40 58 MET F C 1
ATOM 3873 O O . MET F 1 59 ? 2.344 23.481 63.729 1.00 42.05 58 MET F O 1
ATOM 3878 N N . ILE F 1 60 ? 4.362 23.414 62.753 1.00 43.51 59 ILE F N 1
ATOM 3879 C CA . ILE F 1 60 ? 3.939 24.295 61.671 1.00 41.71 59 ILE F CA 1
ATOM 3880 C C . ILE F 1 60 ? 2.841 23.614 60.857 1.00 41.09 59 ILE F C 1
ATOM 3881 O O . ILE F 1 60 ? 1.872 24.256 60.439 1.00 38.55 59 ILE F O 1
ATOM 3886 N N . GLY F 1 61 ? 2.982 22.305 60.674 1.00 45.62 60 GLY F N 1
ATOM 3887 C CA . GLY F 1 61 ? 1.967 21.504 60.017 1.00 49.00 60 GLY F CA 1
ATOM 3888 C C . GLY F 1 61 ? 0.625 21.555 60.726 1.00 49.03 60 GLY F C 1
ATOM 3889 O O . GLY F 1 61 ? -0.415 21.651 60.078 1.00 48.97 60 GLY F O 1
ATOM 3890 N N . ARG F 1 62 ? 0.637 21.495 62.055 1.00 44.73 61 ARG F N 1
ATOM 3891 C CA . ARG F 1 62 ? -0.613 21.549 62.809 1.00 42.50 61 ARG F CA 1
ATOM 3892 C C . ARG F 1 62 ? -1.209 22.959 62.762 1.00 38.86 61 ARG F C 1
ATOM 3893 O O . ARG F 1 62 ? -2.422 23.121 62.631 1.00 41.97 61 ARG F O 1
ATOM 3901 N N . LEU F 1 63 ? -0.360 23.977 62.858 1.00 35.27 62 LEU F N 1
ATOM 3902 C CA . LEU F 1 63 ? -0.822 25.348 62.656 1.00 33.91 62 LEU F CA 1
ATOM 3903 C C . LEU F 1 63 ? -1.530 25.466 61.302 1.00 39.74 62 LEU F C 1
ATOM 3904 O O . LEU F 1 63 ? -2.639 25.997 61.214 1.00 35.84 62 LEU F O 1
ATOM 3909 N N . ARG F 1 64 ? -0.899 24.946 60.254 1.00 39.21 63 ARG F N 1
ATOM 3910 C CA . ARG F 1 64 ? -1.472 25.059 58.917 1.00 41.06 63 ARG F CA 1
ATOM 3911 C C . ARG F 1 64 ? -2.844 24.391 58.850 1.00 49.95 63 ARG F C 1
ATOM 3912 O O . ARG F 1 64 ? -3.776 24.943 58.252 1.00 45.57 63 ARG F O 1
ATOM 3920 N N . GLU F 1 65 ? -2.965 23.219 59.474 1.00 46.25 64 GLU F N 1
ATOM 3921 C CA . GLU F 1 65 ? -4.202 22.437 59.415 1.00 50.22 64 GLU F CA 1
ATOM 3922 C C . GLU F 1 65 ? -5.311 23.042 60.274 1.00 49.57 64 GLU F C 1
ATOM 3923 O O . GLU F 1 65 ? -6.484 22.961 59.915 1.00 55.99 64 GLU F O 1
ATOM 3929 N N . HIS F 1 66 ? -4.945 23.644 61.404 1.00 43.92 65 HIS F N 1
ATOM 3930 C CA . HIS F 1 66 ? -5.938 24.208 62.312 1.00 49.10 65 HIS F CA 1
ATOM 3931 C C . HIS F 1 66 ? -6.357 25.625 61.915 1.00 49.15 65 HIS F C 1
ATOM 3932 O O . HIS F 1 66 ? -7.436 26.079 62.304 1.00 47.94 65 HIS F O 1
ATOM 3939 N N . ASN F 1 67 ? -5.500 26.310 61.154 1.00 44.63 66 ASN F N 1
ATOM 3940 C CA . ASN F 1 67 ? -5.819 27.625 60.596 1.00 45.40 66 ASN F CA 1
ATOM 3941 C C . ASN F 1 67 ? -7.202 27.603 59.967 1.00 47.07 66 ASN F C 1
ATOM 3942 O O . ASN F 1 67 ? -7.443 26.855 59.018 1.00 51.96 66 ASN F O 1
ATOM 3947 N N . PRO F 1 68 ? -8.132 28.395 60.520 1.00 44.29 67 PRO F N 1
ATOM 3948 C CA . PRO F 1 68 ? -9.489 28.451 59.969 1.00 52.64 67 PRO F CA 1
ATOM 3949 C C . PRO F 1 68 ? -9.474 28.914 58.517 1.00 55.31 67 PRO F C 1
ATOM 3950 O O . PRO F 1 68 ? -8.481 29.489 58.068 1.00 55.75 67 PRO F O 1
ATOM 3954 N N . ASN F 1 69 ? -10.564 28.666 57.802 1.00 58.76 68 ASN F N 1
ATOM 3955 C CA . ASN F 1 69 ? -10.621 28.919 56.367 1.00 68.57 68 ASN F CA 1
ATOM 3956 C C . ASN F 1 69 ? -10.185 30.326 55.949 1.00 68.37 68 ASN F C 1
ATOM 3957 O O . ASN F 1 69 ? -9.398 30.482 55.013 1.00 71.97 68 ASN F O 1
ATOM 3962 N N . LYS F 1 70 ? -10.678 31.348 56.640 1.00 60.58 69 LYS F N 1
ATOM 3963 C CA . LYS F 1 70 ? -10.399 32.722 56.224 1.00 61.38 69 LYS F CA 1
ATOM 3964 C C . LYS F 1 70 ? -9.280 33.363 57.047 1.00 56.39 69 LYS F C 1
ATOM 3965 O O . LYS F 1 70 ? -9.096 34.581 57.028 1.00 54.60 69 LYS F O 1
ATOM 3971 N N . GLY F 1 71 ? -8.527 32.530 57.756 1.00 44.70 70 GLY F N 1
ATOM 3972 C CA . GLY F 1 71 ? -7.463 33.014 58.613 1.00 46.10 70 GLY F CA 1
ATOM 3973 C C . GLY F 1 71 ? -6.137 33.161 57.899 1.00 43.15 70 GLY F C 1
ATOM 3974 O O . GLY F 1 71 ? -5.835 32.430 56.955 1.00 46.77 70 GLY F O 1
ATOM 3975 N N . ASN F 1 72 ? -5.349 34.128 58.346 1.00 37.37 71 ASN F N 1
ATOM 3976 C CA . ASN F 1 72 ? -3.995 34.301 57.853 1.00 35.01 71 ASN F CA 1
ATOM 3977 C C . ASN F 1 72 ? -3.000 34.241 58.996 1.00 36.81 71 ASN F C 1
ATOM 3978 O O . ASN F 1 72 ? -3.112 34.980 59.967 1.00 39.17 71 ASN F O 1
ATOM 3983 N N . ILE F 1 73 ? -2.024 33.358 58.865 1.00 34.03 72 ILE F N 1
ATOM 3984 C CA . ILE F 1 73 ? -0.986 33.203 59.871 1.00 38.50 72 ILE F CA 1
ATOM 3985 C C . ILE F 1 73 ? 0.349 33.608 59.285 1.00 41.31 72 ILE F C 1
ATOM 3986 O O . ILE F 1 73 ? 0.722 33.163 58.202 1.00 38.77 72 ILE F O 1
ATOM 3991 N N . THR F 1 74 ? 1.057 34.464 60.008 1.00 30.58 73 THR F N 1
ATOM 3992 C CA . THR F 1 74 ? 2.406 34.845 59.648 1.00 28.53 73 THR F CA 1
ATOM 3993 C C . THR F 1 74 ? 3.371 34.459 60.771 1.00 33.23 73 THR F C 1
ATOM 3994 O O . THR F 1 74 ? 3.175 34.843 61.917 1.00 33.08 73 THR F O 1
ATOM 3998 N N . LEU F 1 75 ? 4.413 33.708 60.432 1.00 29.62 74 LEU F N 1
ATOM 3999 C CA . LEU F 1 75 ? 5.362 33.230 61.425 1.00 35.00 74 LEU F CA 1
ATOM 4000 C C . LEU F 1 75 ? 6.709 33.878 61.203 1.00 33.37 74 LEU F C 1
ATOM 4001 O O . LEU F 1 75 ? 7.184 33.986 60.074 1.00 36.30 74 LEU F O 1
ATOM 4006 N N . LEU F 1 76 ? 7.311 34.314 62.298 1.00 35.49 75 LEU F N 1
ATOM 4007 C CA . LEU F 1 76 ? 8.610 34.957 62.271 1.00 42.11 75 LEU F CA 1
ATOM 4008 C C . LEU F 1 76 ? 9.354 34.536 63.532 1.00 42.46 75 LEU F C 1
ATOM 4009 O O . LEU F 1 76 ? 8.785 34.568 64.620 1.00 42.77 75 LEU F O 1
ATOM 4014 N N . THR F 1 77 ? 10.607 34.113 63.386 1.00 40.05 76 THR F N 1
ATOM 4015 C CA . THR F 1 77 ? 11.409 33.705 64.536 1.00 46.95 76 THR F CA 1
ATOM 4016 C C . THR F 1 77 ? 12.463 34.755 64.850 1.00 50.27 76 THR F C 1
ATOM 4017 O O . THR F 1 77 ? 13.213 35.176 63.965 1.00 52.41 76 THR F O 1
ATOM 4021 N N . VAL F 1 78 ? 12.502 35.191 66.107 1.00 46.80 77 VAL F N 1
ATOM 4022 C CA . VAL F 1 78 ? 13.408 36.258 66.524 1.00 50.71 77 VAL F CA 1
ATOM 4023 C C . VAL F 1 78 ? 14.128 35.936 67.834 1.00 52.62 77 VAL F C 1
ATOM 4024 O O . VAL F 1 78 ? 13.759 35.002 68.544 1.00 60.16 77 VAL F O 1
ATOM 4028 N N . THR F 1 79 ? 15.162 36.713 68.140 1.00 52.61 78 THR F N 1
ATOM 4029 C CA . THR F 1 79 ? 15.896 36.550 69.389 1.00 58.07 78 THR F CA 1
ATOM 4030 C C . THR F 1 79 ? 15.139 37.238 70.515 1.00 56.75 78 THR F C 1
ATOM 4031 O O . THR F 1 79 ? 14.231 38.029 70.264 1.00 52.12 78 THR F O 1
ATOM 4035 N N . GLU F 1 80 ? 15.523 36.945 71.754 1.00 61.76 79 GLU F N 1
ATOM 4036 C CA . GLU F 1 80 ? 14.828 37.478 72.917 1.00 62.81 79 GLU F CA 1
ATOM 4037 C C . GLU F 1 80 ? 14.773 39.005 72.941 1.00 59.23 79 GLU F C 1
ATOM 4038 O O . GLU F 1 80 ? 13.717 39.585 73.208 1.00 56.20 79 GLU F O 1
ATOM 4044 N N . LYS F 1 81 ? 15.901 39.653 72.663 1.00 64.62 80 LYS F N 1
ATOM 4045 C CA . LYS F 1 81 ? 15.962 41.113 72.730 1.00 71.57 80 LYS F CA 1
ATOM 4046 C C . LYS F 1 81 ? 15.186 41.775 71.592 1.00 65.32 80 LYS F C 1
ATOM 4047 O O . LYS F 1 81 ? 14.624 42.859 71.779 1.00 61.31 80 LYS F O 1
ATOM 4053 N N . GLN F 1 82 ? 15.157 41.131 70.424 1.00 62.70 81 GLN F N 1
ATOM 4054 C CA . GLN F 1 82 ? 14.333 41.605 69.308 1.00 56.33 81 GLN F CA 1
ATOM 4055 C C . GLN F 1 82 ? 12.869 41.591 69.730 1.00 52.84 81 GLN F C 1
ATOM 4056 O O . GLN F 1 82 ? 12.156 42.580 69.562 1.00 47.88 81 GLN F O 1
ATOM 4062 N N . PHE F 1 83 ? 12.439 40.469 70.304 1.00 49.92 82 PHE F N 1
ATOM 4063 C CA . PHE F 1 83 ? 11.097 40.346 70.856 1.00 52.99 82 PHE F CA 1
ATOM 4064 C C . PHE F 1 83 ? 10.816 41.419 71.906 1.00 50.78 82 PHE F C 1
ATOM 4065 O O . PHE F 1 83 ? 9.759 42.039 71.900 1.00 47.01 82 PHE F O 1
ATOM 4073 N N . ALA F 1 84 ? 11.768 41.630 72.807 1.00 55.18 83 ALA F N 1
ATOM 4074 C CA . ALA F 1 84 ? 11.580 42.580 73.895 1.00 56.20 83 ALA F CA 1
ATOM 4075 C C . ALA F 1 84 ? 11.460 44.016 73.388 1.00 57.50 83 ALA F C 1
ATOM 4076 O O . ALA F 1 84 ? 10.750 44.830 73.982 1.00 56.19 83 ALA F O 1
ATOM 4078 N N . ARG F 1 85 ? 12.139 44.327 72.285 1.00 54.52 84 ARG F N 1
ATOM 4079 C CA . ARG F 1 85 ? 12.111 45.688 71.762 1.00 58.14 84 ARG F CA 1
ATOM 4080 C C . ARG F 1 85 ? 10.965 45.884 70.787 1.00 50.60 84 ARG F C 1
ATOM 4081 O O . ARG F 1 85 ? 10.885 46.903 70.112 1.00 51.78 84 ARG F O 1
ATOM 4089 N N . MET F 1 86 ? 10.073 44.902 70.732 1.00 55.59 85 MET F N 1
ATOM 4090 C CA . MET F 1 86 ? 8.879 44.992 69.908 1.00 50.26 85 MET F CA 1
ATOM 4091 C C . MET F 1 86 ? 7.985 46.127 70.380 1.00 47.36 85 MET F C 1
ATOM 4092 O O . MET F 1 86 ? 7.787 46.331 71.583 1.00 49.67 85 MET F O 1
ATOM 4097 N N . ILE F 1 87 ? 7.454 46.880 69.425 1.00 49.29 86 ILE F N 1
ATOM 4098 C CA . ILE F 1 87 ? 6.665 48.069 69.733 1.00 50.14 86 ILE F CA 1
ATOM 4099 C C . ILE F 1 87 ? 5.216 47.880 69.301 1.00 53.71 86 ILE F C 1
ATOM 4100 O O . ILE F 1 87 ? 4.941 47.380 68.203 1.00 49.33 86 ILE F O 1
ATOM 4105 N N . TYR F 1 88 ? 4.292 48.272 70.170 1.00 53.91 87 TYR F N 1
ATOM 4106 C CA . TYR F 1 88 ? 2.874 48.131 69.884 1.00 56.44 87 TYR F CA 1
ATOM 4107 C C . TYR F 1 88 ? 2.128 49.449 69.968 1.00 58.58 87 TYR F C 1
ATOM 4108 O O . TYR F 1 88 ? 2.078 50.080 71.026 1.00 61.03 87 TYR F O 1
ATOM 4117 N N . LEU F 1 89 ? 1.517 49.841 68.857 1.00 58.03 88 LEU F N 1
ATOM 4118 C CA . LEU F 1 89 ? 0.770 51.085 68.790 1.00 60.07 88 LEU F CA 1
ATOM 4119 C C . LEU F 1 89 ? -0.718 50.830 68.614 1.00 71.95 88 LEU F C 1
ATOM 4120 O O . LEU F 1 89 ? -1.126 50.004 67.795 1.00 62.98 88 LEU F O 1
ATOM 4125 N N . HIS F 1 90 ? -1.524 51.536 69.398 1.00 67.61 89 HIS F N 1
ATOM 4126 C CA . HIS F 1 90 ? -2.966 51.536 69.201 1.00 71.51 89 HIS F CA 1
ATOM 4127 C C . HIS F 1 90 ? -3.417 52.968 68.944 1.00 72.82 89 HIS F C 1
ATOM 4128 O O . HIS F 1 90 ? -3.165 53.859 69.757 1.00 80.43 89 HIS F O 1
ATOM 4135 N N . GLY F 1 91 ? -4.071 53.183 67.807 1.00 74.91 90 GLY F N 1
ATOM 4136 C CA . GLY F 1 91 ? -4.478 54.514 67.393 1.00 79.82 90 GLY F CA 1
ATOM 4137 C C . GLY F 1 91 ? -5.390 55.206 68.386 1.00 83.87 90 GLY F C 1
ATOM 4138 O O . GLY F 1 91 ? -6.609 55.191 68.233 1.00 90.00 90 GLY F O 1
#

Nearest PDB structures (foldseek):
  5zyf-assembly3_F  TM=1.013E+00  e=1.645E-16  Streptococcus pyogenes serotype M1
  5zyf-assembly2_C  TM=9.730E-01  e=8.253E-14  Streptococcus pyogenes serotype M1
  5zyf-assembly3_E  TM=9.614E-01  e=6.260E-13  Streptococcus pyogenes serotype M1
  2i8e-assembly1_A  TM=8.303E-01  e=9.065E-06  Saccharolobus solfataricus P2
  3exc-assembly1_X-2  TM=7.581E-01  e=3.198E-04  Saccharolobus solfataricus

Sequence (500 aa):
GSMRMILMFDMPTDTAEERKAYRKFRKFLLSEGFIMHQFSIYSKLLLNNTANNAMIGRLREHNPNKGNITLLTVTEKQFARMIYLHGESMRMILMFDMPTDTAEERKAYRKFRKFLLSEGFIMHQFSIYSKLLLNNTANNAMIGRLREHNPNKGNITLLTVTEKQFARMIYLHGESMRMILMFDMPTDTAEERKAYRKFRKFLLSEGFIMHQFSIYSKLLLANNAMIGRLREHNPNKGNITLLTVTEKQFARMIYLHGSGSGSMRMILMFDMPTDTAEERKAYRKFRKFLLSEGFIMHQFSIYSKLLNAMIGRLREHNPNKGNITLLTVTEKQFARMIYLHGEMRMILMFDMPTAEERKAYRKFRKFLLSEGFIMHQFSIYSKLLNNAMIGRLREHNPNKGNITLLTVTEKQFARMIYLHGSMRMILMFDMPERKAYRKFRKFLLSEGFIMHQFSIYSKLLLTANNAMIGRLREHNPNKGNITLLTVTEKQFARMIYLHG

InterPro domains:
  IPR019199 Virulence-associated protein D / CRISPR associated protein Cas2 [PF09827] (6-85)
  IPR021127 CRISPR-associated endonuclease Cas2 [MF_01471] (6-104)
  IPR021127 CRISPR-associated endonuclease Cas2 [TIGR01573] (6-104)

B-factor: mean 41.89, std 20.29, range [12.66, 144.71]

Organism: Streptococcus pyogenes serotype M1 (NCBI:txid301447)

Secondary structure (DSSP, 8-state):
--EEEEEEEE---SSHHHHHHHHHHHHHHHHTT-EEEETTEEEEEESSHHHHHHHHHHHHHHPPTT-EEEEEEE-HHHHHT-EEEE--/--EEEEEEE----SHHHHHHHHHHHHHHHHTT-EEEETTEEEEEPPPHHHHHHHHHHHHHHPPTT-EEEEEEE-HHHHHT-EEEE--/-EEEEEEEE---SSHHHHHHHHHHHHHHHHTT-EEEETTEEEEEE--HHHHHHHHHHHPPTT-EEEEEEEEHHHHHT-EEEE-/--SPPEEEEEEEE----SHHHHHHHHHHHHHHHHTT-EEEETTEEEEE--HHHHHHHHHPPTT-EEEEEEEEHHHHHT-EEEE--/-EEEEEEE---HHHHHHHHHHHHHHHHTT-EEEETTEEEEE--HHHHHHHHHH--TT-EEEEEEE-HHHHHT-EEEE-/-EEEEEEEE---HHHHHHHHHHHHHTTPEE-SSSEEEEE-----HHHHHHHHHHS-TT-EEEEEEEEHHHHHT-EEEE-

Radius of gyration: 26.53 Å; Cα contacts (8 Å, |Δi|>4): 895; chains: 6; bounding box: 55×56×75 Å

Foldseek 3Di:
DKWKKKKFKDFDDPDPVNVVLVVVVVVVCVVVPWDAPDHRIIIDIGHDDVSVVVVVVVCVVSADDRMDMDIDTDDPVVVVVDDDDDDD/DKKKKKFKDADDPDVVSVVLLVVLVVVCVVVVWDDDDSGITMDPDDDPVVNVVVVVVNVVSADVRMDIDIDIGHPVVVVVDDDDDDD/DKKKKKFKDFDDPDPVNVVLVVVLVVVCVVVVWDDPDDGITMHDDPPPVVVVVVNVVSADVRMDMDIDMDDPVVVVVDDDDDD/DPDFKKKKKKFKDFDDPDPVRVVLLVQLVVVCVVVPWDDDDSGITMHIHVVVVVVNVVSQDVRMDMDIDMGTPVVVVPDDDDDDD/DKKKKFKDFDPPVRVVLLVVVVVVCVVVPWDDDDSGITIDPDVPVPVVVCVVSQDPRMDIDIDDDDVVVVVPDDDDDD/DKKKKKFKDFDVVVLLVVLVVVCVVVVWDDDDSGIIMDDDDPDPPPVVVVNVVSQDPRMDMDIDMGHPVVVVPDDDDDD